Protein AF-0000000070921189 (afdb_homodimer)

Nearest PDB structures (foldseek):
  6w3x-assembly1_A  TM=6.318E-01  e=7.483E-06  Campylobacter jejuni
  4jgp-assembly1_B  TM=6.693E-01  e=2.813E-05  Bacillus subtilis subsp. subtilis str. 168
  4jgr-assembly1_A  TM=5.022E-01  e=5.793E-05  Bacillus subtilis subsp. subtilis str. 168
  6mni-assembly1_B  TM=4.453E-01  e=2.313E-04  Pseudomonas syringae pv. actinidiae
  6e0a-assembly1_A  TM=4.511E-01  e=6.435E-04  Helicobacter pylori SS1

pLDDT: mean 90.32, std 10.05, range [29.39, 98.56]

Solvent-accessible surface area (backbone atoms only — not comparable to full-atom values): 32232 Å² total; per-residue (Å²): 128,64,45,54,59,54,39,25,52,51,44,49,51,52,49,47,66,67,47,47,60,61,51,51,57,43,38,59,57,37,43,78,26,61,80,42,39,71,50,35,40,53,50,47,56,60,38,48,71,75,34,82,45,47,51,37,38,38,34,24,36,80,76,26,33,22,54,18,38,35,28,39,93,89,41,80,39,64,86,44,44,62,38,76,48,48,82,38,74,64,61,72,49,83,66,45,90,89,31,55,30,73,37,71,44,37,69,36,88,73,87,46,39,45,24,32,36,36,38,33,56,25,45,45,98,87,64,49,77,59,22,32,36,42,35,33,28,44,57,88,49,47,88,65,85,68,51,66,56,62,67,79,66,62,70,41,77,41,63,28,34,65,41,42,42,73,45,23,88,76,31,49,69,63,89,28,75,32,61,76,36,40,70,49,27,47,30,36,48,45,44,34,40,50,40,28,26,31,45,32,39,38,40,27,45,40,45,20,33,34,40,35,26,30,72,91,44,50,73,35,70,37,80,36,45,45,68,44,38,55,32,41,45,48,56,56,26,39,24,71,31,77,62,64,82,81,36,61,48,55,70,82,49,47,59,59,50,51,50,50,50,53,49,45,40,70,68,32,53,48,60,19,47,35,32,37,33,44,30,29,54,59,22,34,34,36,40,27,40,49,46,32,29,37,37,36,29,28,52,66,58,57,71,68,51,53,72,47,62,76,69,65,58,68,134,129,66,46,56,59,53,37,26,51,52,44,49,51,52,49,46,65,66,47,47,61,61,50,50,56,43,39,60,58,38,43,78,27,59,80,44,38,72,50,35,41,52,49,47,56,60,38,49,70,74,34,81,46,47,50,35,36,38,34,24,36,78,77,25,34,22,54,18,37,36,28,38,92,89,40,79,39,63,87,45,44,62,38,76,48,49,81,39,74,62,61,71,50,82,65,44,92,88,31,56,31,73,38,72,44,38,68,40,88,89,72,48,36,46,22,30,37,37,39,34,57,23,44,45,98,86,64,49,76,61,22,31,37,41,35,32,29,43,57,87,51,48,89,65,87,67,52,66,58,62,68,81,67,61,70,41,78,41,64,29,33,66,41,41,42,75,45,22,88,78,30,50,70,62,88,26,74,30,62,76,37,40,68,49,29,46,31,39,48,44,44,34,41,51,38,27,28,32,45,32,36,39,40,29,44,41,45,20,34,32,41,36,26,29,72,91,45,50,73,37,70,36,78,35,43,45,69,45,39,56,32,40,45,49,56,56,26,36,25,71,31,77,62,64,83,82,36,61,48,56,71,82,50,48,59,58,50,51,50,48,52,54,50,45,39,70,68,32,52,49,63,19,48,34,31,37,33,43,30,29,54,60,23,34,34,36,39,27,42,50,46,37,24,38,37,35,30,29,52,66,59,57,73,68,50,52,72,46,62,77,69,66,56,67,134

Structure (mmCIF, N/CA/C/O backbone):
data_AF-0000000070921189-model_v1
#
loop_
_entity.id
_entity.type
_entity.pdbx_description
1 polymer 'Uncharacterized protein'
#
loop_
_atom_site.group_PDB
_atom_site.id
_atom_site.type_symbol
_atom_site.label_atom_id
_atom_site.label_alt_id
_atom_site.label_comp_id
_atom_site.label_asym_id
_atom_site.label_entity_id
_atom_site.label_seq_id
_atom_site.pdbx_PDB_ins_code
_atom_site.Cartn_x
_atom_site.Cartn_y
_atom_site.Cartn_z
_atom_site.occupancy
_atom_site.B_iso_or_equiv
_atom_site.auth_seq_id
_atom_site.auth_comp_id
_atom_site.auth_asym_id
_atom_site.auth_atom_id
_atom_site.pdbx_PDB_model_num
ATOM 1 N N . MET A 1 1 ? 21.047 -9.469 -11.07 1 50.84 1 MET A N 1
ATOM 2 C CA . MET A 1 1 ? 20.078 -10.516 -11.383 1 50.84 1 MET A CA 1
ATOM 3 C C . MET A 1 1 ? 18.766 -10.289 -10.625 1 50.84 1 MET A C 1
ATOM 5 O O . MET A 1 1 ? 18.781 -9.789 -9.5 1 50.84 1 MET A O 1
ATOM 9 N N . ASP A 1 2 ? 17.609 -10.547 -11.242 1 81.75 2 ASP A N 1
ATOM 10 C CA . ASP A 1 2 ? 16.281 -10.438 -10.672 1 81.75 2 ASP A CA 1
ATOM 11 C C . ASP A 1 2 ? 16.141 -11.32 -9.43 1 81.75 2 ASP A C 1
ATOM 13 O O . ASP A 1 2 ? 16.297 -12.539 -9.5 1 81.75 2 ASP A O 1
ATOM 17 N N . LYS A 1 3 ? 16.422 -10.805 -8.281 1 86.06 3 LYS A N 1
ATOM 18 C CA . LYS A 1 3 ? 16.344 -11.461 -6.98 1 86.06 3 LYS A CA 1
ATOM 19 C C . LYS A 1 3 ? 15.172 -12.445 -6.93 1 86.06 3 LYS A C 1
ATOM 21 O O . LYS A 1 3 ? 15.258 -13.492 -6.285 1 86.06 3 LYS A O 1
ATOM 26 N N . LEU A 1 4 ? 14.164 -12.102 -7.59 1 89.69 4 LEU A N 1
ATOM 27 C CA . LEU A 1 4 ? 13.008 -13 -7.637 1 89.69 4 LEU A CA 1
ATOM 28 C C . LEU A 1 4 ? 13.359 -14.297 -8.344 1 89.69 4 LEU A C 1
ATOM 30 O O . LEU A 1 4 ? 13.078 -15.383 -7.832 1 89.69 4 LEU A O 1
ATOM 34 N N . ARG A 1 5 ? 14.094 -14.273 -9.438 1 89.19 5 ARG A N 1
ATOM 35 C CA . ARG A 1 5 ? 14.469 -15.438 -10.227 1 89.19 5 ARG A CA 1
ATOM 36 C C . ARG A 1 5 ? 15.43 -16.344 -9.453 1 89.19 5 ARG A C 1
ATOM 38 O O . ARG A 1 5 ? 15.312 -17.562 -9.492 1 89.19 5 ARG A O 1
ATOM 45 N N . THR A 1 6 ? 16.266 -15.641 -8.742 1 90.88 6 THR A N 1
ATOM 46 C CA . THR A 1 6 ? 17.25 -16.375 -7.957 1 90.88 6 THR A CA 1
ATOM 47 C C . THR A 1 6 ? 16.562 -17.172 -6.84 1 90.88 6 THR A C 1
ATOM 49 O O . THR A 1 6 ? 16.906 -18.328 -6.598 1 90.88 6 THR A O 1
ATOM 52 N N . THR A 1 7 ? 15.672 -16.516 -6.223 1 91.44 7 THR A N 1
ATOM 53 C CA . THR A 1 7 ? 14.945 -17.172 -5.137 1 91.44 7 THR A CA 1
ATOM 54 C C . THR A 1 7 ? 14.125 -18.344 -5.66 1 91.44 7 THR A C 1
ATOM 56 O O . THR A 1 7 ? 14.086 -19.406 -5.043 1 91.44 7 THR A O 1
ATOM 59 N N . VAL A 1 8 ? 13.523 -18.188 -6.758 1 92.12 8 VAL A N 1
ATOM 60 C CA . VAL A 1 8 ? 12.727 -19.25 -7.375 1 92.12 8 VAL A CA 1
ATOM 61 C C . VAL A 1 8 ? 13.617 -20.438 -7.703 1 92.12 8 VAL A C 1
ATOM 63 O O . VAL A 1 8 ? 13.273 -21.578 -7.395 1 92.12 8 VAL A O 1
ATOM 66 N N . GLU A 1 9 ? 14.727 -20.172 -8.289 1 91.75 9 GLU A N 1
ATOM 67 C CA . GLU A 1 9 ? 15.656 -21.234 -8.664 1 91.75 9 GLU A CA 1
ATOM 68 C C . GLU A 1 9 ? 16.141 -22.016 -7.434 1 91.75 9 GLU A C 1
ATOM 70 O O . GLU A 1 9 ? 16.25 -23.234 -7.469 1 91.75 9 GLU A O 1
ATOM 75 N N . GLU A 1 10 ? 16.406 -21.25 -6.461 1 92.25 10 GLU A N 1
ATOM 76 C CA . GLU A 1 10 ? 16.859 -21.891 -5.223 1 92.25 10 GLU A CA 1
ATOM 77 C C . GLU A 1 10 ? 15.781 -22.797 -4.637 1 92.25 10 GLU A C 1
ATOM 79 O O . GLU A 1 10 ? 16.062 -23.891 -4.18 1 92.25 10 GLU A O 1
ATOM 84 N N . GLN A 1 11 ? 14.609 -22.297 -4.652 1 91.62 11 GLN A N 1
ATOM 85 C CA . GLN A 1 11 ? 13.508 -23.094 -4.121 1 91.62 11 GLN A CA 1
ATOM 86 C C . GLN A 1 11 ? 13.273 -24.344 -4.961 1 91.62 11 GLN A C 1
ATOM 88 O O . GLN A 1 11 ? 12.984 -25.422 -4.422 1 91.62 11 GLN A O 1
ATOM 93 N N . ARG A 1 12 ? 13.391 -24.266 -6.199 1 91.69 12 ARG A N 1
ATOM 94 C CA . ARG A 1 12 ? 13.227 -25.406 -7.086 1 91.69 12 ARG A CA 1
ATOM 95 C C . ARG A 1 12 ? 14.297 -26.469 -6.812 1 91.69 12 ARG A C 1
ATOM 97 O O . ARG A 1 12 ? 14 -27.656 -6.777 1 91.69 12 ARG A O 1
ATOM 104 N N . ARG A 1 13 ? 15.469 -25.984 -6.641 1 92.06 13 ARG A N 1
ATOM 105 C CA . ARG A 1 13 ? 16.562 -26.922 -6.34 1 92.06 13 ARG A CA 1
ATOM 106 C C . ARG A 1 13 ? 16.297 -27.672 -5.039 1 92.06 13 ARG A C 1
ATOM 108 O O . ARG A 1 13 ? 16.562 -28.859 -4.941 1 92.06 13 ARG A O 1
ATOM 115 N N . ARG A 1 14 ? 15.812 -26.938 -4.137 1 92.44 14 ARG A N 1
ATOM 116 C CA . ARG A 1 14 ? 15.492 -27.562 -2.854 1 92.44 14 ARG A CA 1
ATOM 117 C C . ARG A 1 14 ? 14.406 -28.625 -3.012 1 92.44 14 ARG A C 1
ATOM 119 O O . ARG A 1 14 ? 14.492 -29.703 -2.422 1 92.44 14 ARG A O 1
ATOM 126 N N . MET A 1 15 ? 13.422 -28.297 -3.768 1 91.69 15 MET A N 1
ATOM 127 C CA . MET A 1 15 ? 12.336 -29.234 -3.996 1 91.69 15 MET A CA 1
ATOM 128 C C . MET A 1 15 ? 12.828 -30.469 -4.742 1 91.69 15 MET A C 1
ATOM 130 O O . MET A 1 15 ? 12.453 -31.594 -4.406 1 91.69 15 MET A O 1
ATOM 134 N N . GLU A 1 16 ? 13.648 -30.219 -5.703 1 92.44 16 GLU A N 1
ATOM 135 C CA . GLU A 1 16 ? 14.227 -31.344 -6.449 1 92.44 16 GLU A CA 1
ATOM 136 C C . GLU A 1 16 ? 15 -32.281 -5.527 1 92.44 16 GLU A C 1
ATOM 138 O O . GLU A 1 16 ? 14.852 -33.5 -5.613 1 92.44 16 GLU A O 1
ATOM 143 N N . ALA A 1 17 ? 15.797 -31.688 -4.715 1 92.44 17 ALA A N 1
ATOM 144 C CA . ALA A 1 17 ? 16.594 -32.469 -3.777 1 92.44 17 ALA A CA 1
ATOM 145 C C . ALA A 1 17 ? 15.711 -33.281 -2.838 1 92.44 17 ALA A C 1
ATOM 147 O O . ALA A 1 17 ? 16.031 -34.438 -2.5 1 92.44 17 ALA A O 1
ATOM 148 N N . HIS A 1 18 ? 14.633 -32.719 -2.467 1 92.69 18 HIS A N 1
ATOM 149 C CA . HIS A 1 18 ? 13.711 -33.312 -1.522 1 92.69 18 HIS A CA 1
ATOM 150 C C . HIS A 1 18 ? 12.953 -34.469 -2.168 1 92.69 18 HIS A C 1
ATOM 152 O O . HIS A 1 18 ? 12.695 -35.5 -1.521 1 92.69 18 HIS A O 1
ATOM 158 N N . LEU A 1 19 ? 12.617 -34.406 -3.439 1 93.81 19 LEU A N 1
ATOM 159 C CA . LEU A 1 19 ? 11.688 -35.312 -4.082 1 93.81 19 LEU A CA 1
ATOM 160 C C . LEU A 1 19 ? 12.43 -36.406 -4.859 1 93.81 19 LEU A C 1
ATOM 162 O O . LEU A 1 19 ? 11.867 -37.438 -5.172 1 93.81 19 LEU A O 1
ATOM 166 N N . HIS A 1 20 ? 13.688 -36.156 -5.117 1 93.69 20 HIS A N 1
ATOM 167 C CA . HIS A 1 20 ? 14.422 -37 -6.047 1 93.69 20 HIS A CA 1
ATOM 168 C C . HIS A 1 20 ? 14.523 -38.438 -5.523 1 93.69 20 HIS A C 1
ATOM 170 O O . HIS A 1 20 ? 14.156 -39.375 -6.223 1 93.69 20 HIS A O 1
ATOM 176 N N . ALA A 1 21 ? 14.961 -38.656 -4.297 1 93.62 21 ALA A N 1
ATOM 177 C CA . ALA A 1 21 ? 15.242 -39.969 -3.744 1 93.62 21 ALA A CA 1
ATOM 178 C C . ALA A 1 21 ? 13.969 -40.781 -3.609 1 93.62 21 ALA A C 1
ATOM 180 O O . ALA A 1 21 ? 13.891 -41.906 -4.094 1 93.62 21 ALA A O 1
ATOM 181 N N . PRO A 1 22 ? 12.953 -40.188 -2.969 1 95.06 22 PRO A N 1
ATOM 182 C CA . PRO A 1 22 ? 11.727 -40.969 -2.844 1 95.06 22 PRO A CA 1
ATOM 183 C C . PRO A 1 22 ? 11.133 -41.375 -4.199 1 95.06 22 PRO A C 1
ATOM 185 O O . PRO A 1 22 ? 10.648 -42.5 -4.363 1 95.06 22 PRO A O 1
ATOM 188 N N . LEU A 1 23 ? 11.164 -40.562 -5.164 1 95.5 23 LEU A N 1
ATOM 189 C CA . LEU A 1 23 ? 10.594 -40.844 -6.48 1 95.5 23 LEU A CA 1
ATOM 190 C C . LEU A 1 23 ? 11.414 -41.906 -7.215 1 95.5 23 LEU A C 1
ATOM 192 O O . LEU A 1 23 ? 10.852 -42.75 -7.906 1 95.5 23 LEU A O 1
ATOM 196 N N . THR A 1 24 ? 12.688 -41.844 -7.047 1 93.94 24 THR A N 1
ATOM 197 C CA . THR A 1 24 ? 13.562 -42.844 -7.641 1 93.94 24 THR A CA 1
ATOM 198 C C . THR A 1 24 ? 13.266 -44.219 -7.07 1 93.94 24 THR A C 1
ATOM 200 O O . THR A 1 24 ? 13.234 -45.219 -7.809 1 93.94 24 THR A O 1
ATOM 203 N N . ARG A 1 25 ? 13.031 -44.281 -5.75 1 95.12 25 ARG A N 1
ATOM 204 C CA . ARG A 1 25 ? 12.727 -45.531 -5.098 1 95.12 25 ARG A CA 1
ATOM 205 C C . ARG A 1 25 ? 11.43 -46.125 -5.633 1 95.12 25 ARG A C 1
ATOM 207 O O . ARG A 1 25 ? 11.352 -47.344 -5.902 1 95.12 25 ARG A O 1
ATOM 214 N N . ILE A 1 26 ? 10.477 -45.312 -5.789 1 96.75 26 ILE A N 1
ATOM 215 C CA . ILE A 1 26 ? 9.188 -45.75 -6.301 1 96.75 26 ILE A CA 1
ATOM 216 C C . ILE A 1 26 ? 9.344 -46.219 -7.746 1 96.75 26 ILE A C 1
ATOM 218 O O . ILE A 1 26 ? 8.805 -47.281 -8.133 1 96.75 26 ILE A O 1
ATOM 222 N N . ALA A 1 27 ? 10.07 -45.531 -8.523 1 95.44 27 ALA A N 1
ATOM 223 C CA . ALA A 1 27 ? 10.289 -45.844 -9.93 1 95.44 27 ALA A CA 1
ATOM 224 C C . ALA A 1 27 ? 10.945 -47.219 -10.094 1 95.44 27 ALA A C 1
ATOM 226 O O . ALA A 1 27 ? 10.609 -47.969 -11.008 1 95.44 27 ALA A O 1
ATOM 227 N N . GLN A 1 28 ? 11.844 -47.5 -9.219 1 93.94 28 GLN A N 1
ATOM 228 C CA . GLN A 1 28 ? 12.531 -48.781 -9.258 1 93.94 28 GLN A CA 1
ATOM 229 C C . GLN A 1 28 ? 11.555 -49.938 -9.047 1 93.94 28 GLN A C 1
ATOM 231 O O . GLN A 1 28 ? 11.648 -51 -9.703 1 93.94 28 GLN A O 1
ATOM 236 N N . ARG A 1 29 ? 10.641 -49.719 -8.18 1 96.31 29 ARG A N 1
ATOM 237 C CA . ARG A 1 29 ? 9.641 -50.75 -7.902 1 96.31 29 ARG A CA 1
ATOM 238 C C . ARG A 1 29 ? 8.656 -50.906 -9.062 1 96.31 29 ARG A C 1
ATOM 240 O O . ARG A 1 29 ? 8.125 -51.969 -9.305 1 96.31 29 ARG A O 1
ATOM 247 N N . LEU A 1 30 ? 8.461 -49.844 -9.805 1 97.38 30 LEU A N 1
ATOM 248 C CA . LEU A 1 30 ? 7.52 -49.844 -10.914 1 97.38 30 LEU A CA 1
ATOM 249 C C . LEU A 1 30 ? 8.039 -50.688 -12.078 1 97.38 30 LEU A C 1
ATOM 251 O O . LEU A 1 30 ? 7.258 -51.281 -12.828 1 97.38 30 LEU A O 1
ATOM 255 N N . THR A 1 31 ? 9.359 -50.75 -12.188 1 95.94 31 THR A N 1
ATOM 256 C CA . THR A 1 31 ? 9.977 -51.5 -13.281 1 95.94 31 THR A CA 1
ATOM 257 C C . THR A 1 31 ? 9.477 -52.938 -13.312 1 95.94 31 THR A C 1
ATOM 259 O O . THR A 1 31 ? 9.141 -53.469 -14.375 1 95.94 31 THR A O 1
ATOM 262 N N . GLU A 1 32 ? 9.344 -53.531 -12.156 1 94.38 32 GLU A N 1
ATOM 263 C CA . GLU A 1 32 ? 8.945 -54.938 -12.062 1 94.38 32 GLU A CA 1
ATOM 264 C C . GLU A 1 32 ? 7.449 -55.125 -12.32 1 94.38 32 GLU A C 1
ATOM 266 O O . GLU A 1 32 ? 7.008 -56.188 -12.758 1 94.38 32 GLU A O 1
ATOM 271 N N . ALA A 1 33 ? 6.75 -54.156 -12.062 1 96.25 33 ALA A N 1
ATOM 272 C CA . ALA A 1 33 ? 5.297 -54.188 -12.188 1 96.25 33 ALA A CA 1
ATOM 273 C C . ALA A 1 33 ? 4.848 -53.844 -13.602 1 96.25 33 ALA A C 1
ATOM 275 O O . ALA A 1 33 ? 3.699 -54.094 -13.977 1 96.25 33 ALA A O 1
ATOM 276 N N . TRP A 1 34 ? 5.684 -53.344 -14.398 1 96.12 34 TRP A N 1
ATOM 277 C CA . TRP A 1 34 ? 5.348 -52.75 -15.695 1 96.12 34 TRP A CA 1
ATOM 278 C C . TRP A 1 34 ? 5 -53.844 -16.703 1 96.12 34 TRP A C 1
ATOM 280 O O . TRP A 1 34 ? 5.688 -54.875 -16.781 1 96.12 34 TRP A O 1
ATOM 290 N N . PRO A 1 35 ? 4.059 -53.719 -17.422 1 93.75 35 PRO A N 1
ATOM 291 C CA . PRO A 1 35 ? 3.113 -52.625 -17.516 1 93.75 35 PRO A CA 1
ATOM 292 C C . PRO A 1 35 ? 1.732 -52.969 -16.953 1 93.75 35 PRO A C 1
ATOM 294 O O . PRO A 1 35 ? 0.72 -52.469 -17.453 1 93.75 35 PRO A O 1
ATOM 297 N N . ASN A 1 36 ? 1.649 -54 -16.094 1 96.88 36 ASN A N 1
ATOM 298 C CA . ASN A 1 36 ? 0.375 -54.469 -15.57 1 96.88 36 ASN A CA 1
ATOM 299 C C . ASN A 1 36 ? -0.303 -53.438 -14.703 1 96.88 36 ASN A C 1
ATOM 301 O O . ASN A 1 36 ? 0.253 -53 -13.688 1 96.88 36 ASN A O 1
ATOM 305 N N . ARG A 1 37 ? -1.521 -53 -15.094 1 97.81 37 ARG A N 1
ATOM 306 C CA . ARG A 1 37 ? -2.246 -51.906 -14.438 1 97.81 37 ARG A CA 1
ATOM 307 C C . ARG A 1 37 ? -2.402 -52.188 -12.945 1 97.81 37 ARG A C 1
ATOM 309 O O . ARG A 1 37 ? -2.064 -51.312 -12.117 1 97.81 37 ARG A O 1
ATOM 316 N N . GLU A 1 38 ? -2.914 -53.375 -12.594 1 97.31 38 GLU A N 1
ATOM 317 C CA . GLU A 1 38 ? -3.174 -53.688 -11.195 1 97.31 38 GLU A CA 1
ATOM 318 C C . GLU A 1 38 ? -1.881 -53.688 -10.383 1 97.31 38 GLU A C 1
ATOM 320 O O . GLU A 1 38 ? -1.857 -53.219 -9.242 1 97.31 38 GLU A O 1
ATOM 325 N N . ALA A 1 39 ? -0.828 -54.25 -10.977 1 97.88 39 ALA A N 1
ATOM 326 C CA . ALA A 1 39 ? 0.469 -54.281 -10.305 1 97.88 39 ALA A CA 1
ATOM 327 C C . ALA A 1 39 ? 1.042 -52.875 -10.133 1 97.88 39 ALA A C 1
ATOM 329 O O . ALA A 1 39 ? 1.591 -52.562 -9.078 1 97.88 39 ALA A O 1
ATOM 330 N N . LEU A 1 40 ? 0.923 -52.094 -11.188 1 98.31 40 LEU A N 1
ATOM 331 C CA . LEU A 1 40 ? 1.36 -50.688 -11.102 1 98.31 40 LEU A CA 1
ATOM 332 C C . LEU A 1 40 ? 0.621 -49.969 -9.992 1 98.31 40 LEU A C 1
ATOM 334 O O . LEU A 1 40 ? 1.242 -49.281 -9.18 1 98.31 40 LEU A O 1
ATOM 338 N N . ASP A 1 41 ? -0.677 -50.094 -9.93 1 98.31 41 ASP A N 1
ATOM 339 C CA . ASP A 1 41 ? -1.511 -49.406 -8.945 1 98.31 41 ASP A CA 1
ATOM 340 C C . ASP A 1 41 ? -1.1 -49.781 -7.527 1 98.31 41 ASP A C 1
ATOM 342 O O . ASP A 1 41 ? -1.099 -48.938 -6.633 1 98.31 41 ASP A O 1
ATOM 346 N N . ARG A 1 42 ? -0.772 -51.031 -7.359 1 97.69 42 ARG A N 1
ATOM 347 C CA . ARG A 1 42 ? -0.344 -51.469 -6.035 1 97.69 42 ARG A CA 1
ATOM 348 C C . ARG A 1 42 ? 0.947 -50.781 -5.617 1 97.69 42 ARG A C 1
ATOM 350 O O . ARG A 1 42 ? 1.069 -50.312 -4.48 1 97.69 42 ARG A O 1
ATOM 357 N N . VAL A 1 43 ? 1.891 -50.719 -6.543 1 98.06 43 VAL A N 1
ATOM 358 C CA . VAL A 1 43 ? 3.172 -50.094 -6.258 1 98.06 43 VAL A CA 1
ATOM 359 C C . VAL A 1 43 ? 2.959 -48.594 -5.984 1 98.06 43 VAL A C 1
ATOM 361 O O . VAL A 1 43 ? 3.525 -48.062 -5.035 1 98.06 43 VAL A O 1
ATOM 364 N N . LEU A 1 44 ? 2.164 -47.969 -6.809 1 98.44 44 LEU A N 1
ATOM 365 C CA . LEU A 1 44 ? 1.916 -46.531 -6.684 1 98.44 44 LEU A CA 1
ATOM 366 C C . LEU A 1 44 ? 1.184 -46.219 -5.383 1 98.44 44 LEU A C 1
ATOM 368 O O . LEU A 1 44 ? 1.454 -45.188 -4.746 1 98.44 44 LEU A O 1
ATOM 372 N N . LEU A 1 45 ? 0.24 -47.062 -4.984 1 97.75 45 LEU A N 1
ATOM 373 C CA . LEU A 1 45 ? -0.496 -46.875 -3.736 1 97.75 45 LEU A CA 1
ATOM 374 C C . LEU A 1 45 ? 0.448 -46.906 -2.539 1 97.75 45 LEU A C 1
ATOM 376 O O . LEU A 1 45 ? 0.315 -46.125 -1.612 1 97.75 45 LEU A O 1
ATOM 380 N N . ASP A 1 46 ? 1.362 -47.844 -2.59 1 97 46 ASP A N 1
ATOM 381 C CA . ASP A 1 46 ? 2.367 -47.938 -1.533 1 97 46 ASP A CA 1
ATOM 382 C C . ASP A 1 46 ? 3.32 -46.75 -1.597 1 97 46 ASP A C 1
ATOM 384 O O . ASP A 1 46 ? 3.729 -46.219 -0.562 1 97 46 ASP A O 1
ATOM 388 N N . GLY A 1 47 ? 3.658 -46.344 -2.77 1 97.19 47 GLY A N 1
ATOM 389 C CA . GLY A 1 47 ? 4.629 -45.281 -2.996 1 97.19 47 GLY A CA 1
ATOM 390 C C . GLY A 1 47 ? 4.152 -43.938 -2.521 1 97.19 47 GLY A C 1
ATOM 391 O O . GLY A 1 47 ? 4.93 -43.156 -1.964 1 97.19 47 GLY A O 1
ATOM 392 N N . ILE A 1 48 ? 2.857 -43.594 -2.752 1 97.31 48 ILE A N 1
ATOM 393 C CA . ILE A 1 48 ? 2.346 -42.281 -2.439 1 97.31 48 ILE A CA 1
ATOM 394 C C . ILE A 1 48 ? 2.422 -42.031 -0.933 1 97.31 48 ILE A C 1
ATOM 396 O O . ILE A 1 48 ? 2.451 -40.875 -0.482 1 97.31 48 ILE A O 1
ATOM 400 N N . ARG A 1 49 ? 2.455 -43.062 -0.163 1 95.56 49 ARG A N 1
ATOM 401 C CA . ARG A 1 49 ? 2.588 -42.938 1.285 1 95.56 49 ARG A CA 1
ATOM 402 C C . ARG A 1 49 ? 3.945 -42.375 1.667 1 95.56 49 ARG A C 1
ATOM 404 O O . ARG A 1 49 ? 4.094 -41.781 2.734 1 95.56 49 ARG A O 1
ATOM 411 N N . GLU A 1 50 ? 4.934 -42.531 0.77 1 94.12 50 GLU A N 1
ATOM 412 C CA . GLU A 1 50 ? 6.27 -42 0.983 1 94.12 50 GLU A CA 1
ATOM 413 C C . GLU A 1 50 ? 6.34 -40.531 0.54 1 94.12 50 GLU A C 1
ATOM 415 O O . GLU A 1 50 ? 7.34 -39.844 0.788 1 94.12 50 GLU A O 1
ATOM 420 N N . LEU A 1 51 ? 5.324 -40.062 -0.08 1 95.31 51 LEU A N 1
ATOM 421 C CA . LEU A 1 51 ? 5.258 -38.719 -0.625 1 95.31 51 LEU A CA 1
ATOM 422 C C . LEU A 1 51 ? 4.047 -37.969 -0.074 1 95.31 51 LEU A C 1
ATOM 424 O O . LEU A 1 51 ? 3.096 -37.688 -0.809 1 95.31 51 LEU A O 1
ATOM 428 N N . PRO A 1 52 ? 4.145 -37.562 1.139 1 93.56 52 PRO A N 1
ATOM 429 C CA . PRO A 1 52 ? 2.975 -36.969 1.765 1 93.56 52 PRO A CA 1
ATOM 430 C C . PRO A 1 52 ? 2.488 -35.719 1.014 1 93.56 52 PRO A C 1
ATOM 432 O O . PRO A 1 52 ? 1.296 -35.406 1.046 1 93.56 52 PRO A O 1
ATOM 435 N N . GLU A 1 53 ? 3.303 -35.031 0.268 1 93.94 53 GLU A N 1
ATOM 436 C CA . GLU A 1 53 ? 2.938 -33.781 -0.401 1 93.94 53 GLU A CA 1
ATOM 437 C C . GLU A 1 53 ? 2.355 -34.062 -1.786 1 93.94 53 GLU A C 1
ATOM 439 O O . GLU A 1 53 ? 1.854 -33.125 -2.443 1 93.94 53 GLU A O 1
ATOM 444 N N . CYS A 1 54 ? 2.461 -35.25 -2.266 1 96.5 54 CYS A N 1
ATOM 445 C CA . CYS A 1 54 ? 2.041 -35.594 -3.619 1 96.5 54 CYS A CA 1
ATOM 446 C C . CYS A 1 54 ? 0.521 -35.625 -3.727 1 96.5 54 CYS A C 1
ATOM 448 O O . CYS A 1 54 ? -0.153 -36.188 -2.865 1 96.5 54 CYS A O 1
ATOM 450 N N . THR A 1 55 ? -0.045 -34.969 -4.699 1 94.88 55 THR A N 1
ATOM 451 C CA . THR A 1 55 ? -1.484 -34.938 -4.934 1 94.88 55 THR A CA 1
ATOM 452 C C . THR A 1 55 ? -1.921 -36.188 -5.707 1 94.88 55 THR A C 1
ATOM 454 O O . THR A 1 55 ? -2.842 -36.906 -5.289 1 94.88 55 THR A O 1
ATOM 457 N N . PHE A 1 56 ? -1.246 -36.406 -6.809 1 95.44 56 PHE A N 1
ATOM 458 C CA . PHE A 1 56 ? -1.557 -37.562 -7.648 1 95.44 56 PHE A CA 1
ATOM 459 C C . PHE A 1 56 ? -0.281 -38.25 -8.117 1 95.44 56 PHE A C 1
ATOM 461 O O . PHE A 1 56 ? 0.712 -37.562 -8.422 1 95.44 56 PHE A O 1
ATOM 468 N N . LEU A 1 57 ? -0.302 -39.5 -8.148 1 97.69 57 LEU A N 1
ATOM 469 C CA . LEU A 1 57 ? 0.755 -40.344 -8.688 1 97.69 57 LEU A CA 1
ATOM 470 C C . LEU A 1 57 ? 0.218 -41.25 -9.789 1 97.69 57 LEU A C 1
ATOM 472 O O . LEU A 1 57 ? -0.876 -41.812 -9.664 1 97.69 57 LEU A O 1
ATOM 476 N N . TYR A 1 58 ? 0.945 -41.406 -10.859 1 98.19 58 TYR A N 1
ATOM 477 C CA . TYR A 1 58 ? 0.46 -42.188 -11.977 1 98.19 58 TYR A CA 1
ATOM 478 C C . TYR A 1 58 ? 1.613 -42.656 -12.867 1 98.19 58 TYR A C 1
ATOM 480 O O . TYR A 1 58 ? 2.736 -42.156 -12.727 1 98.19 58 TYR A O 1
ATOM 488 N N . ALA A 1 59 ? 1.33 -43.594 -13.758 1 98.5 59 ALA A N 1
ATOM 489 C CA . ALA A 1 59 ? 2.311 -44.125 -14.711 1 98.5 59 ALA A CA 1
ATOM 490 C C . ALA A 1 59 ? 1.862 -43.875 -16.141 1 98.5 59 ALA A C 1
ATOM 492 O O . ALA A 1 59 ? 0.68 -44 -16.469 1 98.5 59 ALA A O 1
ATOM 493 N N . LEU A 1 60 ? 2.775 -43.469 -16.891 1 98 60 LEU A N 1
ATOM 494 C CA . LEU A 1 60 ? 2.551 -43.188 -18.297 1 98 60 LEU A CA 1
ATOM 495 C C . LEU A 1 60 ? 3.439 -44.062 -19.172 1 98 60 LEU A C 1
ATOM 497 O O . LEU A 1 60 ? 4.598 -44.312 -18.828 1 98 60 LEU A O 1
ATOM 501 N N . ASN A 1 61 ? 2.904 -44.438 -20.328 1 97.56 61 ASN A N 1
ATOM 502 C CA . ASN A 1 61 ? 3.799 -45.062 -21.297 1 97.56 61 ASN A CA 1
ATOM 503 C C . ASN A 1 61 ? 4.586 -44.031 -22.078 1 97.56 61 ASN A C 1
ATOM 505 O O . ASN A 1 61 ? 4.535 -42.844 -21.766 1 97.56 61 ASN A O 1
ATOM 509 N N . THR A 1 62 ? 5.391 -44.469 -23.047 1 95.94 62 THR A N 1
ATOM 510 C CA . THR A 1 62 ? 6.305 -43.562 -23.766 1 95.94 62 THR A CA 1
ATOM 511 C C . THR A 1 62 ? 5.531 -42.594 -24.641 1 95.94 62 THR A C 1
ATOM 513 O O . THR A 1 62 ? 6.066 -41.562 -25.031 1 95.94 62 THR A O 1
ATOM 516 N N . ASP A 1 63 ? 4.277 -42.906 -24.938 1 96.38 63 ASP A N 1
ATOM 517 C CA . ASP A 1 63 ? 3.439 -42.031 -25.75 1 96.38 63 ASP A CA 1
ATOM 518 C C . ASP A 1 63 ? 2.691 -41.031 -24.891 1 96.38 63 ASP A C 1
ATOM 520 O O . ASP A 1 63 ? 1.947 -40.188 -25.406 1 96.38 63 ASP A O 1
ATOM 524 N N . GLY A 1 64 ? 2.848 -41.125 -23.578 1 96.88 64 GLY A N 1
ATOM 525 C CA . GLY A 1 64 ? 2.188 -40.188 -22.672 1 96.88 64 GLY A CA 1
ATOM 526 C C . GLY A 1 64 ? 0.791 -40.656 -22.281 1 96.88 64 GLY A C 1
ATOM 527 O O . GLY A 1 64 ? -0.001 -39.844 -21.766 1 96.88 64 GLY A O 1
ATOM 528 N N . ILE A 1 65 ? 0.462 -41.875 -22.625 1 97.94 65 ILE A N 1
ATOM 529 C CA . ILE A 1 65 ? -0.836 -42.438 -22.25 1 97.94 65 ILE A CA 1
ATOM 530 C C . ILE A 1 65 ? -0.753 -43.031 -20.859 1 97.94 65 ILE A C 1
ATOM 532 O O . ILE A 1 65 ? 0.164 -43.812 -20.562 1 97.94 65 ILE A O 1
ATOM 536 N N . GLN A 1 66 ? -1.667 -42.688 -20.047 1 98.06 66 GLN A N 1
ATOM 537 C CA . GLN A 1 66 ? -1.663 -43.188 -18.672 1 98.06 66 GLN A CA 1
ATOM 538 C C . GLN A 1 66 ? -2.047 -44.656 -18.625 1 98.06 66 GLN A C 1
ATOM 540 O O . GLN A 1 66 ? -3.096 -45.062 -19.141 1 98.06 66 GLN A O 1
ATOM 545 N N . ILE A 1 67 ? -1.258 -45.438 -17.969 1 98.38 67 ILE A N 1
ATOM 546 C CA . ILE A 1 67 ? -1.486 -46.906 -17.969 1 98.38 67 ILE A CA 1
ATOM 547 C C . ILE A 1 67 ? -1.76 -47.375 -16.547 1 98.38 67 ILE A C 1
ATOM 549 O O . ILE A 1 67 ? -1.841 -48.594 -16.312 1 98.38 67 ILE A O 1
ATOM 553 N N . SER A 1 68 ? -1.823 -46.531 -15.633 1 98.12 68 SER A N 1
ATOM 554 C CA . SER A 1 68 ? -2.275 -46.781 -14.266 1 98.12 68 SER A CA 1
ATOM 555 C C . SER A 1 68 ? -3.523 -45.969 -13.938 1 98.12 68 SER A C 1
ATOM 557 O O . SER A 1 68 ? -3.945 -45.125 -14.727 1 98.12 68 SER A O 1
ATOM 559 N N . ASP A 1 69 ? -4.176 -46.25 -12.797 1 97.19 69 ASP A N 1
ATOM 560 C CA . ASP A 1 69 ? -5.125 -45.312 -12.219 1 97.19 69 ASP A CA 1
ATOM 561 C C . ASP A 1 69 ? -4.402 -44.094 -11.641 1 97.19 69 ASP A C 1
ATOM 563 O O . ASP A 1 69 ? -3.174 -44.094 -11.523 1 97.19 69 ASP A O 1
ATOM 567 N N . ASN A 1 70 ? -5.164 -42.969 -11.484 1 96.19 70 ASN A N 1
ATOM 568 C CA . ASN A 1 70 ? -4.645 -41.938 -10.617 1 96.19 70 ASN A CA 1
ATOM 569 C C . ASN A 1 70 ? -4.668 -42.344 -9.148 1 96.19 70 ASN A C 1
ATOM 571 O O . ASN A 1 70 ? -5.691 -42.844 -8.648 1 96.19 70 ASN A O 1
ATOM 575 N N . ILE A 1 71 ? -3.502 -42.25 -8.57 1 97.56 71 ILE A N 1
ATOM 576 C CA . ILE A 1 71 ? -3.42 -42.625 -7.168 1 97.56 71 ILE A CA 1
ATOM 577 C C . ILE A 1 71 ? -3.383 -41.375 -6.297 1 97.56 71 ILE A C 1
ATOM 579 O O . ILE A 1 71 ? -2.59 -40.469 -6.547 1 97.56 71 ILE A O 1
ATOM 583 N N . SER A 1 72 ? -4.25 -41.25 -5.398 1 96.94 72 SER A N 1
ATOM 584 C CA . SER A 1 72 ? -4.25 -40.188 -4.391 1 96.94 72 SER A CA 1
ATOM 585 C C . SER A 1 72 ? -4.117 -40.781 -2.986 1 96.94 72 SER A C 1
ATOM 587 O O . SER A 1 72 ? -4.098 -42 -2.812 1 96.94 72 SER A O 1
ATOM 589 N N . HIS A 1 73 ? -3.943 -39.906 -2.023 1 95.88 73 HIS A N 1
ATOM 590 C CA . HIS A 1 73 ? -3.863 -40.375 -0.645 1 95.88 73 HIS A CA 1
ATOM 591 C C . HIS A 1 73 ? -5.188 -40.969 -0.191 1 95.88 73 HIS A C 1
ATOM 593 O O . HIS A 1 73 ? -5.223 -41.75 0.772 1 95.88 73 HIS A O 1
ATOM 599 N N . ASP A 1 74 ? -6.258 -40.688 -0.92 1 94.5 74 ASP A N 1
ATOM 600 C CA . ASP A 1 74 ? -7.586 -41.188 -0.592 1 94.5 74 ASP A CA 1
ATOM 601 C C . ASP A 1 74 ? -7.883 -42.469 -1.365 1 94.5 74 ASP A C 1
ATOM 603 O O . ASP A 1 74 ? -8.945 -43.062 -1.194 1 94.5 74 ASP A O 1
ATOM 607 N N . GLY A 1 75 ? -6.992 -42.875 -2.215 1 94.25 75 GLY A N 1
ATOM 608 C CA . GLY A 1 75 ? -7.184 -44.125 -2.932 1 94.25 75 GLY A CA 1
ATOM 609 C C . GLY A 1 75 ? -7.066 -43.969 -4.438 1 94.25 75 GLY A C 1
ATOM 610 O O . GLY A 1 75 ? -6.359 -43.062 -4.922 1 94.25 75 GLY A O 1
ATOM 611 N N . LEU A 1 76 ? -7.691 -44.938 -5.102 1 94.88 76 LEU A N 1
ATOM 612 C CA . LEU A 1 76 ? -7.562 -45.031 -6.551 1 94.88 76 LEU A CA 1
ATOM 613 C C . LEU A 1 76 ? -8.656 -44.219 -7.25 1 94.88 76 LEU A C 1
ATOM 615 O O . LEU A 1 76 ? -9.812 -44.25 -6.824 1 94.88 76 LEU A O 1
ATOM 619 N N . LEU A 1 77 ? -8.258 -43.469 -8.188 1 94.81 77 LEU A N 1
ATOM 620 C CA . LEU A 1 77 ? -9.172 -42.812 -9.125 1 94.81 77 LEU A CA 1
ATOM 621 C C . LEU A 1 77 ? -9.07 -43.469 -10.508 1 94.81 77 LEU A C 1
ATOM 623 O O . LEU A 1 77 ? -8.18 -43.125 -11.289 1 94.81 77 LEU A O 1
ATOM 627 N N . THR A 1 78 ? -9.984 -44.25 -10.906 1 94.81 78 THR A N 1
ATOM 628 C CA . THR A 1 78 ? -9.891 -45.156 -12.047 1 94.81 78 THR A CA 1
ATOM 629 C C . THR A 1 78 ? -10.234 -44.438 -13.344 1 94.81 78 THR A C 1
ATOM 631 O O . THR A 1 78 ? -9.914 -44.906 -14.43 1 94.81 78 THR A O 1
ATOM 634 N N . GLU A 1 79 ? -10.93 -43.344 -13.172 1 92.75 79 GLU A N 1
ATOM 635 C CA . GLU A 1 79 ? -11.453 -42.656 -14.336 1 92.75 79 GLU A CA 1
ATOM 636 C C . GLU A 1 79 ? -10.328 -42.094 -15.195 1 92.75 79 GLU A C 1
ATOM 638 O O . GLU A 1 79 ? -10.555 -41.688 -16.344 1 92.75 79 GLU A O 1
ATOM 643 N N . HIS A 1 80 ? -9.156 -42.125 -14.711 1 92.88 80 HIS A N 1
ATOM 644 C CA . HIS A 1 80 ? -8.078 -41.438 -15.422 1 92.88 80 HIS A CA 1
ATOM 645 C C . HIS A 1 80 ? -7.25 -42.438 -16.219 1 92.88 80 HIS A C 1
ATOM 647 O O . HIS A 1 80 ? -6.371 -42.031 -17 1 92.88 80 HIS A O 1
ATOM 653 N N . PHE A 1 81 ? -7.5 -43.719 -16.047 1 95.69 81 PHE A N 1
ATOM 654 C CA . PHE A 1 81 ? -6.816 -44.75 -16.844 1 95.69 81 PHE A CA 1
ATOM 655 C C . PHE A 1 81 ? -7.039 -44.5 -18.328 1 95.69 81 PHE A C 1
ATOM 657 O O . PHE A 1 81 ? -8.164 -44.25 -18.75 1 95.69 81 PHE A O 1
ATOM 664 N N . GLY A 1 82 ? -5.977 -44.531 -19.047 1 96.56 82 GLY A N 1
ATOM 665 C CA . GLY A 1 82 ? -6.07 -44.375 -20.484 1 96.56 82 GLY A CA 1
ATOM 666 C C . GLY A 1 82 ? -6.031 -42.938 -20.938 1 96.56 82 GLY A C 1
ATOM 667 O O . GLY A 1 82 ? -6.012 -42.656 -22.141 1 96.56 82 GLY A O 1
ATOM 668 N N . ARG A 1 83 ? -6.004 -42.062 -20 1 95.69 83 ARG A N 1
ATOM 669 C CA . ARG A 1 83 ? -5.984 -40.656 -20.328 1 95.69 83 ARG A CA 1
ATOM 670 C C . ARG A 1 83 ? -4.715 -40.281 -21.078 1 95.69 83 ARG A C 1
ATOM 672 O O . ARG A 1 83 ? -3.625 -40.75 -20.75 1 95.69 83 ARG A O 1
ATOM 679 N N . ASP A 1 84 ? -4.867 -39.5 -22.141 1 97.06 84 ASP A N 1
ATOM 680 C CA . ASP A 1 84 ? -3.727 -38.969 -22.875 1 97.06 84 ASP A CA 1
ATOM 681 C C . ASP A 1 84 ? -3.174 -37.719 -22.203 1 97.06 84 ASP A C 1
ATOM 683 O O . ASP A 1 84 ? -3.822 -36.688 -22.203 1 97.06 84 ASP A O 1
ATOM 687 N N . ARG A 1 85 ? -2.002 -37.812 -21.625 1 95.44 85 ARG A N 1
ATOM 688 C CA . ARG A 1 85 ? -1.364 -36.688 -20.938 1 95.44 85 ARG A CA 1
ATOM 689 C C . ARG A 1 85 ? -0.187 -36.156 -21.75 1 95.44 85 ARG A C 1
ATOM 691 O O . ARG A 1 85 ? 0.631 -35.406 -21.234 1 95.44 85 ARG A O 1
ATOM 698 N N . SER A 1 86 ? -0.08 -36.5 -23.031 1 95.69 86 SER A N 1
ATOM 699 C CA . SER A 1 86 ? 1.085 -36.219 -23.859 1 95.69 86 SER A CA 1
ATOM 700 C C . SER A 1 86 ? 1.198 -34.719 -24.125 1 95.69 86 SER A C 1
ATOM 702 O O . SER A 1 86 ? 2.281 -34.219 -24.422 1 95.69 86 SER A O 1
ATOM 704 N N . GLN A 1 87 ? 0.098 -34 -23.953 1 92.88 87 GLN A N 1
ATOM 705 C CA . GLN A 1 87 ? 0.107 -32.594 -24.281 1 92.88 87 GLN A CA 1
ATOM 706 C C . GLN A 1 87 ? 0.256 -31.734 -23.031 1 92.88 87 GLN A C 1
ATOM 708 O O . GLN A 1 87 ? 0.196 -30.5 -23.109 1 92.88 87 GLN A O 1
ATOM 713 N N . ARG A 1 88 ? 0.419 -32.375 -21.891 1 93.19 88 ARG A N 1
ATOM 714 C CA . ARG A 1 88 ? 0.605 -31.609 -20.656 1 93.19 88 ARG A CA 1
ATOM 715 C C . ARG A 1 88 ? 1.94 -30.875 -20.656 1 93.19 88 ARG A C 1
ATOM 717 O O . ARG A 1 88 ? 2.916 -31.344 -21.25 1 93.19 88 ARG A O 1
ATOM 724 N N . PRO A 1 89 ? 1.987 -29.719 -19.984 1 90.75 89 PRO A N 1
ATOM 725 C CA . PRO A 1 89 ? 3.193 -28.891 -20.016 1 90.75 89 PRO A CA 1
ATOM 726 C C . PRO A 1 89 ? 4.449 -29.656 -19.594 1 90.75 89 PRO A C 1
ATOM 728 O O . PRO A 1 89 ? 5.512 -29.484 -20.203 1 90.75 89 PRO A O 1
ATOM 731 N N . TYR A 1 90 ? 4.359 -30.531 -18.625 1 93.44 90 TYR A N 1
ATOM 732 C CA . TYR A 1 90 ? 5.52 -31.234 -18.094 1 93.44 90 TYR A CA 1
ATOM 733 C C . TYR A 1 90 ? 6.035 -32.25 -19.094 1 93.44 90 TYR A C 1
ATOM 735 O O . TYR A 1 90 ? 7.199 -32.656 -19.047 1 93.44 90 TYR A O 1
ATOM 743 N N . MET A 1 91 ? 5.203 -32.719 -20.031 1 94.19 91 MET A N 1
ATOM 744 C CA . MET A 1 91 ? 5.605 -33.688 -21.047 1 94.19 91 MET A CA 1
ATOM 745 C C . MET A 1 91 ? 6.371 -33 -22.172 1 94.19 91 MET A C 1
ATOM 747 O O . MET A 1 91 ? 7.008 -33.688 -22.984 1 94.19 91 MET A O 1
ATOM 751 N N . LYS A 1 92 ? 6.281 -31.672 -22.172 1 92.06 92 LYS A N 1
ATOM 752 C CA . LYS A 1 92 ? 6.941 -30.906 -23.219 1 92.06 92 LYS A CA 1
ATOM 753 C C . LYS A 1 92 ? 8.352 -30.516 -22.812 1 92.06 92 LYS A C 1
ATOM 755 O O . LYS A 1 92 ? 9.125 -29.984 -23.609 1 92.06 92 LYS A O 1
ATOM 760 N N . GLU A 1 93 ? 8.641 -30.734 -21.625 1 91.62 93 GLU A N 1
ATOM 761 C CA . GLU A 1 93 ? 9.977 -30.422 -21.125 1 91.62 93 GLU A CA 1
ATOM 762 C C . GLU A 1 93 ? 10.938 -31.578 -21.344 1 91.62 93 GLU A C 1
ATOM 764 O O . GLU A 1 93 ? 10.523 -32.75 -21.359 1 91.62 93 GLU A O 1
ATOM 769 N N . VAL A 1 94 ? 12.195 -31.25 -21.531 1 88.06 94 VAL A N 1
ATOM 770 C CA . VAL A 1 94 ? 13.211 -32.25 -21.766 1 88.06 94 VAL A CA 1
ATOM 771 C C . VAL A 1 94 ? 13.586 -32.938 -20.438 1 88.06 94 VAL A C 1
ATOM 773 O O . VAL A 1 94 ? 13.961 -32.25 -19.484 1 88.06 94 VAL A O 1
ATOM 776 N N . VAL A 1 95 ? 13.445 -34.219 -20.438 1 89.31 95 VAL A N 1
ATOM 777 C CA . VAL A 1 95 ? 13.852 -34.969 -19.25 1 89.31 95 VAL A CA 1
ATOM 778 C C . VAL A 1 95 ? 15.375 -35.094 -19.219 1 89.31 95 VAL A C 1
ATOM 780 O O . VAL A 1 95 ? 15.984 -35.562 -20.188 1 89.31 95 VAL A O 1
ATOM 783 N N . PRO A 1 96 ? 15.961 -34.719 -18.141 1 89.12 96 PRO A N 1
ATOM 784 C CA . PRO A 1 96 ? 17.422 -34.844 -18.016 1 89.12 96 PRO A CA 1
ATOM 785 C C . PRO A 1 96 ? 17.906 -36.281 -18.125 1 89.12 96 PRO A C 1
ATOM 787 O O . PRO A 1 96 ? 17.094 -37.219 -18.094 1 89.12 96 PRO A O 1
ATOM 790 N N . ALA A 1 97 ? 19.203 -36.375 -18.156 1 85.56 97 ALA A N 1
ATOM 791 C CA . ALA A 1 97 ? 19.844 -37.656 -18.391 1 85.56 97 ALA A CA 1
ATOM 792 C C . ALA A 1 97 ? 19.641 -38.625 -17.203 1 85.56 97 ALA A C 1
ATOM 794 O O . ALA A 1 97 ? 19.531 -39.812 -17.391 1 85.56 97 ALA A O 1
ATOM 795 N N . ASP A 1 98 ? 19.547 -38.031 -16.047 1 86.44 98 ASP A N 1
ATOM 796 C CA . ASP A 1 98 ? 19.391 -38.875 -14.852 1 86.44 98 ASP A CA 1
ATOM 797 C C . ASP A 1 98 ? 17.969 -39.406 -14.719 1 86.44 98 ASP A C 1
ATOM 799 O O . ASP A 1 98 ? 17.656 -40.188 -13.82 1 86.44 98 ASP A O 1
ATOM 803 N N . GLY A 1 99 ? 17.125 -38.938 -15.648 1 91.62 99 GLY A N 1
ATOM 804 C CA . GLY A 1 99 ? 15.797 -39.5 -15.781 1 91.62 99 GLY A CA 1
ATOM 805 C C . GLY A 1 99 ? 14.773 -38.812 -14.891 1 91.62 99 GLY A C 1
ATOM 806 O O . GLY A 1 99 ? 13.617 -39.25 -14.82 1 91.62 99 GLY A O 1
ATOM 807 N N . PHE A 1 100 ? 15.164 -37.781 -14.164 1 94.75 100 PHE A N 1
ATOM 808 C CA . PHE A 1 100 ? 14.281 -37.062 -13.25 1 94.75 100 PHE A CA 1
ATOM 809 C C . PHE A 1 100 ? 14.07 -35.625 -13.719 1 94.75 100 PHE A C 1
ATOM 811 O O . PHE A 1 100 ? 15.031 -34.938 -14.031 1 94.75 100 PHE A O 1
ATOM 818 N N . LEU A 1 101 ? 12.805 -35.25 -13.812 1 95.5 101 LEU A N 1
ATOM 819 C CA . LEU A 1 101 ? 12.445 -33.875 -14.18 1 95.5 101 LEU A CA 1
ATOM 820 C C . LEU A 1 101 ? 11.43 -33.312 -13.195 1 95.5 101 LEU A C 1
ATOM 822 O O . LEU A 1 101 ? 10.398 -33.938 -12.93 1 95.5 101 LEU A O 1
ATOM 826 N N . LEU A 1 102 ? 11.781 -32.281 -12.555 1 95.19 102 LEU A N 1
ATOM 827 C CA . LEU A 1 102 ? 10.773 -31.438 -11.898 1 95.19 102 LEU A CA 1
ATOM 828 C C . LEU A 1 102 ? 10.336 -30.297 -12.812 1 95.19 102 LEU A C 1
ATOM 830 O O . LEU A 1 102 ? 11.133 -29.422 -13.133 1 95.19 102 LEU A O 1
ATOM 834 N N . SER A 1 103 ? 9.141 -30.359 -13.258 1 95.94 103 SER A N 1
ATOM 835 C CA . SER A 1 103 ? 8.664 -29.406 -14.258 1 95.94 103 SER A CA 1
ATOM 836 C C . SER A 1 103 ? 8.625 -27.984 -13.695 1 95.94 103 SER A C 1
ATOM 838 O O . SER A 1 103 ? 8.695 -27.781 -12.477 1 95.94 103 SER A O 1
ATOM 840 N N . GLU A 1 104 ? 8.57 -27.016 -14.625 1 93.56 104 GLU A N 1
ATOM 841 C CA . GLU A 1 104 ? 8.141 -25.672 -14.227 1 93.56 104 GLU A CA 1
ATOM 842 C C . GLU A 1 104 ? 6.73 -25.703 -13.648 1 93.56 104 GLU A C 1
ATOM 844 O O . GLU A 1 104 ? 5.945 -26.609 -13.945 1 93.56 104 GLU A O 1
ATOM 849 N N . ALA A 1 105 ? 6.512 -24.734 -12.797 1 94.44 105 ALA A N 1
ATOM 850 C CA . ALA A 1 105 ? 5.148 -24.625 -12.281 1 94.44 105 ALA A CA 1
ATOM 851 C C . ALA A 1 105 ? 4.172 -24.25 -13.383 1 94.44 105 ALA A C 1
ATOM 853 O O . ALA A 1 105 ? 4.531 -23.516 -14.312 1 94.44 105 ALA A O 1
ATOM 854 N N . PHE A 1 106 ? 3.045 -24.766 -13.352 1 93.56 106 PHE A N 1
ATOM 855 C CA . PHE A 1 106 ? 1.964 -24.469 -14.281 1 93.56 106 PHE A CA 1
ATOM 856 C C . PHE A 1 106 ? 0.618 -24.469 -13.57 1 93.56 106 PHE A C 1
ATOM 858 O O . PHE A 1 106 ? 0.531 -24.828 -12.391 1 93.56 106 PHE A O 1
ATOM 865 N N . ILE A 1 107 ? -0.369 -23.906 -14.219 1 92.56 107 ILE A N 1
ATOM 866 C CA . ILE A 1 107 ? -1.7 -23.828 -13.625 1 92.56 107 ILE A CA 1
ATOM 867 C C . ILE A 1 107 ? -2.484 -25.094 -13.977 1 92.56 107 ILE A C 1
ATOM 869 O O . ILE A 1 107 ? -2.656 -25.422 -15.148 1 92.56 107 ILE A O 1
ATOM 873 N N . SER A 1 108 ? -2.869 -25.797 -12.969 1 89.12 108 SER A N 1
ATOM 874 C CA . SER A 1 108 ? -3.582 -27.062 -13.148 1 89.12 108 SER A CA 1
ATOM 875 C C . SER A 1 108 ? -4.93 -26.844 -13.828 1 89.12 108 SER A C 1
ATOM 877 O O . SER A 1 108 ? -5.523 -25.766 -13.703 1 89.12 108 SER A O 1
ATOM 879 N N . LEU A 1 109 ? -5.316 -27.828 -14.57 1 78.94 109 LEU A N 1
ATOM 880 C CA . LEU A 1 109 ? -6.617 -27.781 -15.227 1 78.94 109 LEU A CA 1
ATOM 881 C C . LEU A 1 109 ? -7.742 -27.953 -14.211 1 78.94 109 LEU A C 1
ATOM 883 O O . LEU A 1 109 ? -8.828 -27.391 -14.367 1 78.94 109 LEU A O 1
ATOM 887 N N . LEU A 1 110 ? -7.258 -28.766 -13.203 1 74.25 110 LEU A N 1
ATOM 888 C CA . LEU A 1 110 ? -8.211 -29.031 -12.133 1 74.25 110 LEU A CA 1
ATOM 889 C C . LEU A 1 110 ? -8.047 -28.031 -11 1 74.25 110 LEU A C 1
ATOM 891 O O . LEU A 1 110 ? -6.957 -27.875 -10.445 1 74.25 110 LEU A O 1
ATOM 895 N N . GLY A 1 111 ? -8.938 -27.078 -10.906 1 78.44 111 GLY A N 1
ATOM 896 C CA . GLY A 1 111 ? -8.969 -26.156 -9.781 1 78.44 111 GLY A CA 1
ATOM 897 C C . GLY A 1 111 ? -8.312 -24.828 -10.078 1 78.44 111 GLY A C 1
ATOM 898 O O . GLY A 1 111 ? -8.445 -23.875 -9.312 1 78.44 111 GLY A O 1
ATOM 899 N N . ARG A 1 112 ? -7.406 -24.781 -11.109 1 86.31 112 ARG A N 1
ATOM 900 C CA . ARG A 1 112 ? -6.766 -23.531 -11.523 1 86.31 112 ARG A CA 1
ATOM 901 C C . ARG A 1 112 ? -5.734 -23.078 -10.492 1 86.31 112 ARG A C 1
ATOM 903 O O . ARG A 1 112 ? -5.668 -21.891 -10.156 1 86.31 112 ARG A O 1
ATOM 910 N N . ARG A 1 113 ? -4.992 -24.094 -9.922 1 90.88 113 ARG A N 1
ATOM 911 C CA . ARG A 1 113 ? -3.959 -23.812 -8.93 1 90.88 113 ARG A CA 1
ATOM 912 C C . ARG A 1 113 ? -2.566 -24.062 -9.5 1 90.88 113 ARG A C 1
ATOM 914 O O . ARG A 1 113 ? -2.395 -24.922 -10.375 1 90.88 113 ARG A O 1
ATOM 921 N N . PRO A 1 114 ? -1.599 -23.25 -8.969 1 94.06 114 PRO A N 1
ATOM 922 C CA . PRO A 1 114 ? -0.224 -23.562 -9.375 1 94.06 114 PRO A CA 1
ATOM 923 C C . PRO A 1 114 ? 0.237 -24.938 -8.906 1 94.06 114 PRO A C 1
ATOM 925 O O . PRO A 1 114 ? 0.082 -25.281 -7.734 1 94.06 114 PRO A O 1
ATOM 928 N N . CYS A 1 115 ? 0.758 -25.703 -9.805 1 94.75 115 CYS A N 1
ATOM 929 C CA . CYS A 1 115 ? 1.231 -27.047 -9.508 1 94.75 115 CYS A CA 1
ATOM 930 C C . CYS A 1 115 ? 2.521 -27.344 -10.258 1 94.75 115 CYS A C 1
ATOM 932 O O . CYS A 1 115 ? 2.928 -26.578 -11.133 1 94.75 115 CYS A O 1
ATOM 934 N N . MET A 1 116 ? 3.184 -28.359 -9.781 1 95.06 116 MET A N 1
ATOM 935 C CA . MET A 1 116 ? 4.367 -28.906 -10.438 1 95.06 116 MET A CA 1
ATOM 936 C C . MET A 1 116 ? 4.246 -30.422 -10.586 1 95.06 116 MET A C 1
ATOM 938 O O . MET A 1 116 ? 3.549 -31.078 -9.805 1 95.06 116 MET A O 1
ATOM 942 N N . THR A 1 117 ? 4.836 -30.875 -11.602 1 96.25 117 THR A N 1
ATOM 943 C CA . THR A 1 117 ? 4.875 -32.312 -11.797 1 96.25 117 THR A CA 1
ATOM 944 C C . THR A 1 117 ? 6.316 -32.812 -11.82 1 96.25 117 THR A C 1
ATOM 946 O O . THR A 1 117 ? 7.176 -32.219 -12.477 1 96.25 117 THR A O 1
ATOM 949 N N . ALA A 1 118 ? 6.598 -33.812 -11.047 1 96.88 118 ALA A N 1
ATOM 950 C CA . ALA A 1 118 ? 7.848 -34.562 -11.164 1 96.88 118 ALA A CA 1
ATOM 951 C C . ALA A 1 118 ? 7.688 -35.75 -12.102 1 96.88 118 ALA A C 1
ATOM 953 O O . ALA A 1 118 ? 6.742 -36.531 -11.953 1 96.88 118 ALA A O 1
ATOM 954 N N . LEU A 1 119 ? 8.539 -35.812 -1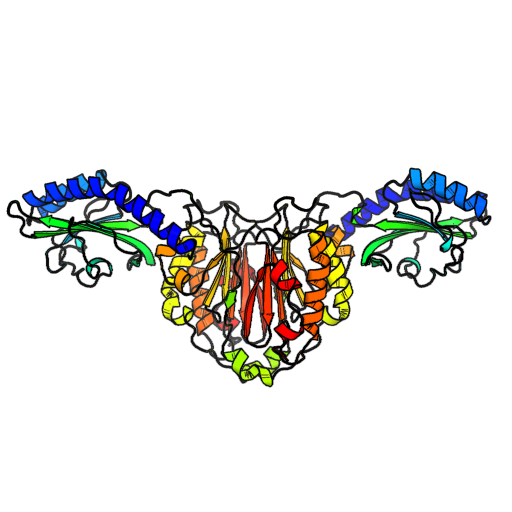3.055 1 96.31 119 LEU A N 1
ATOM 955 C CA . LEU A 1 119 ? 8.547 -36.938 -13.992 1 96.31 119 LEU A CA 1
ATOM 956 C C . LEU A 1 119 ? 9.789 -37.781 -13.805 1 96.31 119 LEU A C 1
ATOM 958 O O . LEU A 1 119 ? 10.906 -37.281 -13.742 1 96.31 119 LEU A O 1
ATOM 962 N N . GLN A 1 120 ? 9.578 -39.062 -13.625 1 96.25 120 GLN A N 1
ATOM 963 C CA . GLN A 1 120 ? 10.68 -40 -13.5 1 96.25 120 GLN A CA 1
ATOM 964 C C . GLN A 1 120 ? 10.609 -41.062 -14.594 1 96.25 120 GLN A C 1
ATOM 966 O O . GLN A 1 120 ? 9.578 -41.719 -14.766 1 96.25 120 GLN A O 1
ATOM 971 N N . LEU A 1 121 ? 11.664 -41.219 -15.312 1 95.75 121 LEU A N 1
ATOM 972 C CA . LEU A 1 121 ? 11.742 -42.25 -16.328 1 95.75 121 LEU A CA 1
ATOM 973 C C . LEU A 1 121 ? 11.75 -43.656 -15.688 1 95.75 121 LEU A C 1
ATOM 975 O O . LEU A 1 121 ? 12.406 -43.844 -14.664 1 95.75 121 LEU A O 1
ATOM 979 N N . ILE A 1 122 ? 11.008 -44.531 -16.266 1 96.75 122 ILE A N 1
ATOM 980 C CA . ILE A 1 122 ? 11.031 -45.938 -15.891 1 96.75 122 ILE A CA 1
ATOM 981 C C . ILE A 1 122 ? 11.773 -46.75 -16.953 1 96.75 122 ILE A C 1
ATOM 983 O O . ILE A 1 122 ? 11.422 -46.688 -18.125 1 96.75 122 ILE A O 1
ATOM 987 N N . ARG A 1 123 ? 12.75 -47.438 -16.5 1 94.62 123 ARG A N 1
ATOM 988 C CA . ARG A 1 123 ? 13.578 -48.219 -17.422 1 94.62 123 ARG A CA 1
ATOM 989 C C . ARG A 1 123 ? 13.586 -49.688 -17.031 1 94.62 123 ARG A C 1
ATOM 991 O O . ARG A 1 123 ? 13.445 -50.031 -15.859 1 94.62 123 ARG A O 1
ATOM 998 N N . ASP A 1 124 ? 13.75 -50.5 -18.031 1 93.88 124 ASP A N 1
ATOM 999 C CA . ASP A 1 124 ? 13.961 -51.906 -17.75 1 93.88 124 ASP A CA 1
ATOM 1000 C C . ASP A 1 124 ? 15.422 -52.188 -17.406 1 93.88 124 ASP A C 1
ATOM 1002 O O . ASP A 1 124 ? 16.25 -51.281 -17.406 1 93.88 124 ASP A O 1
ATOM 1006 N N . PRO A 1 125 ? 15.688 -53.469 -17 1 91.12 125 PRO A N 1
ATOM 1007 C CA . PRO A 1 125 ? 17.062 -53.781 -16.594 1 91.12 125 PRO A CA 1
ATOM 1008 C C . PRO A 1 125 ? 18.078 -53.562 -17.703 1 91.12 125 PRO A C 1
ATOM 1010 O O . PRO A 1 125 ? 19.266 -53.375 -17.438 1 91.12 125 PRO A O 1
ATOM 1013 N N . ASP A 1 126 ? 17.672 -53.562 -18.984 1 93.44 126 ASP A N 1
ATOM 1014 C CA . ASP A 1 126 ? 18.562 -53.375 -20.125 1 93.44 126 ASP A CA 1
ATOM 1015 C C . ASP A 1 126 ? 18.719 -51.875 -20.453 1 93.44 126 ASP A C 1
ATOM 1017 O O . ASP A 1 126 ? 19.438 -51.5 -21.375 1 93.44 126 ASP A O 1
ATOM 1021 N N . GLY A 1 127 ? 18.016 -51.031 -19.75 1 91.12 127 GLY A N 1
ATOM 1022 C CA . GLY A 1 127 ? 18.156 -49.594 -19.922 1 91.12 127 GLY A CA 1
ATOM 1023 C C . GLY A 1 127 ? 17.125 -49.031 -20.875 1 91.12 127 GLY A C 1
ATOM 1024 O O . GLY A 1 127 ? 17.109 -47.812 -21.125 1 91.12 127 GLY A O 1
ATOM 1025 N N . GLN A 1 128 ? 16.328 -49.875 -21.406 1 93.81 128 GLN A N 1
ATOM 1026 C CA . GLN A 1 128 ? 15.297 -49.406 -22.328 1 93.81 128 GLN A CA 1
ATOM 1027 C C . GLN A 1 128 ? 14.188 -48.656 -21.562 1 93.81 128 GLN A C 1
ATOM 1029 O O . GLN A 1 128 ? 13.734 -49.125 -20.516 1 93.81 128 GLN A O 1
ATOM 1034 N N . VAL A 1 129 ? 13.758 -47.562 -22.125 1 95.12 129 VAL A N 1
ATOM 1035 C CA . VAL A 1 129 ? 12.727 -46.75 -21.484 1 95.12 129 VAL A CA 1
ATOM 1036 C C . VAL A 1 129 ? 11.367 -47.438 -21.641 1 95.12 129 VAL A C 1
ATOM 1038 O O . VAL A 1 129 ? 10.945 -47.75 -22.75 1 95.12 129 VAL A O 1
ATOM 1041 N N . LEU A 1 130 ? 10.742 -47.688 -20.531 1 96.81 130 LEU A N 1
ATOM 1042 C CA . LEU A 1 130 ? 9.414 -48.312 -20.5 1 96.81 130 LEU A CA 1
ATOM 1043 C C . LEU A 1 130 ? 8.328 -47.25 -20.5 1 96.81 130 LEU A C 1
ATOM 1045 O O . LEU A 1 130 ? 7.273 -47.406 -21.109 1 96.81 130 LEU A O 1
ATOM 1049 N N . GLY A 1 131 ? 8.586 -46.094 -19.844 1 97.38 131 GLY A N 1
ATOM 1050 C CA . GLY A 1 131 ? 7.625 -45.031 -19.672 1 97.38 131 GLY A CA 1
ATOM 1051 C C . GLY A 1 131 ? 8.023 -44.031 -18.578 1 97.38 131 GLY A C 1
ATOM 1052 O O . GLY A 1 131 ? 9.203 -43.719 -18.422 1 97.38 131 GLY A O 1
ATOM 1053 N N . PHE A 1 132 ? 6.969 -43.406 -17.969 1 97.56 132 PHE A N 1
ATOM 1054 C CA . PHE A 1 132 ? 7.207 -42.375 -16.969 1 97.56 132 PHE A CA 1
ATOM 1055 C C . PHE A 1 132 ? 6.34 -42.594 -15.734 1 97.56 132 PHE A C 1
ATOM 1057 O O . PHE A 1 132 ? 5.238 -43.125 -15.836 1 97.56 132 PHE A O 1
ATOM 1064 N N . MET A 1 133 ? 6.879 -42.25 -14.625 1 98.12 133 MET A N 1
ATOM 1065 C CA . MET A 1 133 ? 6.074 -42 -13.438 1 98.12 133 MET A CA 1
ATOM 1066 C C . MET A 1 133 ? 5.859 -40.5 -13.227 1 98.12 133 MET A C 1
ATOM 1068 O O . MET A 1 133 ? 6.82 -39.719 -13.234 1 98.12 133 MET A O 1
ATOM 1072 N N . GLY A 1 134 ? 4.656 -40.125 -13.156 1 97.81 134 GLY A N 1
ATOM 1073 C CA . GLY A 1 134 ? 4.328 -38.75 -12.867 1 97.81 134 GLY A CA 1
ATOM 1074 C C . GLY A 1 134 ? 3.828 -38.531 -11.445 1 97.81 134 GLY A C 1
ATOM 1075 O O . GLY A 1 134 ? 3.055 -39.344 -10.93 1 97.81 134 GLY A O 1
ATOM 1076 N N . ALA A 1 135 ? 4.332 -37.562 -10.812 1 97.56 135 ALA A N 1
ATOM 1077 C CA . ALA A 1 135 ? 3.873 -37.125 -9.5 1 97.56 135 ALA A CA 1
ATOM 1078 C C . ALA A 1 135 ? 3.484 -35.656 -9.516 1 97.56 135 ALA A C 1
ATOM 1080 O O . ALA A 1 135 ? 4.316 -34.781 -9.805 1 97.56 135 ALA A O 1
ATOM 1081 N N . ASP A 1 136 ? 2.225 -35.375 -9.234 1 96.06 136 ASP A N 1
ATOM 1082 C CA . ASP A 1 136 ? 1.734 -34 -9.211 1 96.06 136 ASP A CA 1
ATOM 1083 C C . ASP A 1 136 ? 1.791 -33.438 -7.793 1 96.06 136 ASP A C 1
ATOM 1085 O O . ASP A 1 136 ? 1.473 -34.125 -6.824 1 96.06 136 ASP A O 1
ATOM 1089 N N . PHE A 1 137 ? 2.244 -32.219 -7.715 1 95.12 137 PHE A N 1
ATOM 1090 C CA . PHE A 1 137 ? 2.324 -31.531 -6.441 1 95.12 137 PHE A CA 1
ATOM 1091 C C . PHE A 1 137 ? 1.647 -30.156 -6.535 1 95.12 137 PHE A C 1
ATOM 1093 O O . PHE A 1 137 ? 2.002 -29.344 -7.383 1 95.12 137 PHE A O 1
ATOM 1100 N N . ASP A 1 138 ? 0.633 -29.938 -5.664 1 93.12 138 ASP A N 1
ATOM 1101 C CA . ASP A 1 138 ? 0.198 -28.562 -5.457 1 93.12 138 ASP A CA 1
ATOM 1102 C C . ASP A 1 138 ? 1.278 -27.75 -4.754 1 93.12 138 ASP A C 1
ATOM 1104 O O . ASP A 1 138 ? 1.842 -28.188 -3.75 1 93.12 138 ASP A O 1
ATOM 1108 N N . LEU A 1 139 ? 1.57 -26.547 -5.281 1 91.75 139 LEU A N 1
ATOM 1109 C CA . LEU A 1 139 ? 2.645 -25.766 -4.688 1 91.75 139 LEU A CA 1
ATOM 1110 C C . LEU A 1 139 ? 2.398 -25.547 -3.197 1 91.75 139 LEU A C 1
ATOM 1112 O O . LEU A 1 139 ? 3.346 -25.5 -2.406 1 91.75 139 LEU A O 1
ATOM 1116 N N . ARG A 1 140 ? 1.186 -25.391 -2.797 1 88.5 140 ARG A N 1
ATOM 1117 C CA . ARG A 1 140 ? 0.854 -25.109 -1.405 1 88.5 140 ARG A CA 1
ATOM 1118 C C . ARG A 1 140 ? 1.166 -26.297 -0.506 1 88.5 140 ARG A C 1
ATOM 1120 O O . ARG A 1 140 ? 1.25 -26.156 0.715 1 88.5 140 ARG A O 1
ATOM 1127 N N . ASN A 1 141 ? 1.321 -27.422 -1.108 1 89.56 141 ASN A N 1
ATOM 1128 C CA . ASN A 1 141 ? 1.554 -28.625 -0.327 1 89.56 141 ASN A CA 1
ATOM 1129 C C . ASN A 1 141 ? 3.041 -28.953 -0.225 1 89.56 141 ASN A C 1
ATOM 1131 O O . ASN A 1 141 ? 3.434 -29.859 0.501 1 89.56 141 ASN A O 1
ATOM 1135 N N . LEU A 1 142 ? 3.836 -28.219 -0.914 1 88.44 142 LEU A N 1
ATOM 1136 C CA . LEU A 1 142 ? 5.27 -28.484 -0.893 1 88.44 142 LEU A CA 1
ATOM 1137 C C . LEU A 1 142 ? 5.922 -27.859 0.334 1 88.44 142 LEU A C 1
ATOM 1139 O O . LEU A 1 142 ? 5.41 -26.875 0.88 1 88.44 142 LEU A O 1
ATOM 1143 N N . PRO A 1 143 ? 7.008 -28.469 0.755 1 81.69 143 PRO A N 1
ATOM 1144 C CA . PRO A 1 143 ? 7.723 -27.891 1.894 1 81.69 143 PRO A CA 1
ATOM 1145 C C . PRO A 1 143 ? 8.227 -26.469 1.613 1 81.69 143 PRO A C 1
ATOM 1147 O O . PRO A 1 143 ? 8.648 -26.172 0.493 1 81.69 143 PRO A O 1
ATOM 1150 N N . ASP A 1 144 ? 8.086 -25.656 2.627 1 76.19 144 ASP A N 1
ATOM 1151 C CA . ASP A 1 144 ? 8.383 -24.234 2.471 1 76.19 144 ASP A CA 1
ATOM 1152 C C . ASP A 1 144 ? 9.75 -23.891 3.053 1 76.19 144 ASP A C 1
ATOM 1154 O O . ASP A 1 144 ? 10.195 -24.531 4.016 1 76.19 144 ASP A O 1
ATOM 1158 N N . SER A 1 145 ? 10.57 -23.156 2.291 1 73.62 145 SER A N 1
ATOM 1159 C CA . SER A 1 145 ? 11.812 -22.672 2.881 1 73.62 145 SER A CA 1
ATOM 1160 C C . SER A 1 145 ? 11.57 -21.484 3.795 1 73.62 145 SER A C 1
ATOM 1162 O O . SER A 1 145 ? 12.453 -21.078 4.562 1 73.62 145 SER A O 1
ATOM 1164 N N . ASN A 1 146 ? 10.43 -20.953 3.883 1 77 146 ASN A N 1
ATOM 1165 C CA . ASN A 1 146 ? 10.031 -19.812 4.703 1 77 146 ASN A CA 1
ATOM 1166 C C . ASN A 1 146 ? 10.781 -18.547 4.297 1 77 146 ASN A C 1
ATOM 1168 O O . ASN A 1 146 ? 10.867 -17.59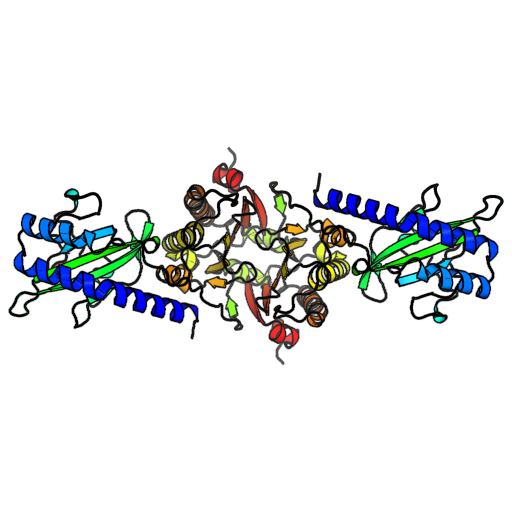4 5.074 1 77 146 ASN A O 1
ATOM 1172 N N . ILE A 1 147 ? 11.43 -18.578 3.174 1 80.94 147 ILE A N 1
ATOM 1173 C CA . ILE A 1 147 ? 12.211 -17.422 2.752 1 80.94 147 ILE A CA 1
ATOM 1174 C C . ILE A 1 147 ? 11.398 -16.562 1.782 1 80.94 147 ILE A C 1
ATOM 1176 O O . ILE A 1 147 ? 10.891 -17.062 0.78 1 80.94 147 ILE A O 1
ATOM 1180 N N . LEU A 1 148 ? 11.273 -15.289 2.129 1 84.94 148 LEU A N 1
ATOM 1181 C CA . LEU A 1 148 ? 10.68 -14.289 1.249 1 84.94 148 LEU A CA 1
ATOM 1182 C C . LEU A 1 148 ? 11.75 -13.555 0.454 1 84.94 148 LEU A C 1
ATOM 1184 O O . LEU A 1 148 ? 12.75 -13.094 1.021 1 84.94 148 LEU A O 1
ATOM 1188 N N . TYR A 1 149 ? 11.531 -13.391 -0.846 1 84.44 149 TYR A N 1
ATOM 1189 C CA . TYR A 1 149 ? 12.555 -12.727 -1.644 1 84.44 149 TYR A CA 1
ATOM 1190 C C . TYR A 1 149 ? 12.609 -11.234 -1.331 1 84.44 149 TYR A C 1
ATOM 1192 O O . TYR A 1 149 ? 11.625 -10.656 -0.866 1 84.44 149 TYR A O 1
ATOM 1200 N N . GLU A 1 150 ? 13.742 -10.656 -1.627 1 81.94 150 GLU A N 1
ATOM 1201 C CA . GLU A 1 150 ? 13.922 -9.219 -1.421 1 81.94 150 GLU A CA 1
ATOM 1202 C C . GLU A 1 150 ? 13.75 -8.445 -2.729 1 81.94 150 GLU A C 1
ATOM 1204 O O . GLU A 1 150 ? 14.352 -8.805 -3.744 1 81.94 150 GLU A O 1
ATOM 1209 N N . GLU A 1 151 ? 12.93 -7.461 -2.646 1 81.31 151 GLU A N 1
ATOM 1210 C CA . GLU A 1 151 ? 12.711 -6.625 -3.822 1 81.31 151 GLU A CA 1
ATOM 1211 C C . GLU A 1 151 ? 13.945 -5.797 -4.152 1 81.31 151 GLU A C 1
ATOM 1213 O O . GLU A 1 151 ? 14.602 -5.27 -3.252 1 81.31 151 GLU A O 1
ATOM 1218 N N . SER A 1 152 ? 14.148 -5.734 -5.453 1 74.88 152 SER A N 1
ATOM 1219 C CA . SER A 1 152 ? 15.25 -4.883 -5.895 1 74.88 152 SER A CA 1
ATOM 1220 C C . SER A 1 152 ? 14.883 -3.406 -5.789 1 74.88 152 SER A C 1
ATOM 1222 O O . SER A 1 152 ? 13.719 -3.033 -5.961 1 74.88 152 SER A O 1
ATOM 1224 N N . THR A 1 153 ? 15.82 -2.607 -5.422 1 75.25 153 THR A N 1
ATOM 1225 C CA . THR A 1 153 ? 15.609 -1.173 -5.262 1 75.25 153 THR A CA 1
ATOM 1226 C C . THR A 1 153 ? 16.141 -0.41 -6.469 1 75.25 153 THR A C 1
ATOM 1228 O O . THR A 1 153 ? 16.328 0.807 -6.406 1 75.25 153 THR A O 1
ATOM 1231 N N . GLU A 1 154 ? 16.188 -1.054 -7.48 1 73.5 154 GLU A N 1
ATOM 1232 C CA . GLU A 1 154 ? 16.719 -0.395 -8.672 1 73.5 154 GLU A CA 1
ATOM 1233 C C . GLU A 1 154 ? 15.633 0.43 -9.367 1 73.5 154 GLU A C 1
ATOM 1235 O O . GLU A 1 154 ? 14.445 0.141 -9.234 1 73.5 154 GLU A O 1
ATOM 1240 N N . TRP A 1 155 ? 16.156 1.474 -10.023 1 71.5 155 TRP A N 1
ATOM 1241 C CA . TRP A 1 155 ? 15.266 2.301 -10.82 1 71.5 155 TRP A CA 1
ATOM 1242 C C . TRP A 1 155 ? 14.555 1.467 -11.883 1 71.5 155 TRP A C 1
ATOM 1244 O O . TRP A 1 155 ? 15.164 0.601 -12.508 1 71.5 155 TRP A O 1
ATOM 1254 N N . ARG A 1 156 ? 13.305 1.744 -11.938 1 80.69 156 ARG A N 1
ATOM 1255 C CA . ARG A 1 156 ? 12.508 1.055 -12.945 1 80.69 156 ARG A CA 1
ATOM 1256 C C . ARG A 1 156 ? 11.492 2 -13.578 1 80.69 156 ARG A C 1
ATOM 1258 O O . ARG A 1 156 ? 10.914 2.85 -12.898 1 80.69 156 ARG A O 1
ATOM 1265 N N . GLN A 1 157 ? 11.5 1.972 -14.867 1 75.31 157 GLN A N 1
ATOM 1266 C CA . GLN A 1 157 ? 10.414 2.627 -15.586 1 75.31 157 GLN A CA 1
ATOM 1267 C C . GLN A 1 157 ? 9.391 1.609 -16.094 1 75.31 157 GLN A C 1
ATOM 1269 O O . GLN A 1 157 ? 9.766 0.583 -16.656 1 75.31 157 GLN A O 1
ATOM 1274 N N . ILE A 1 158 ? 8.242 1.885 -15.836 1 77.75 158 ILE A N 1
ATOM 1275 C CA . ILE A 1 158 ? 7.176 0.985 -16.266 1 77.75 158 ILE A CA 1
ATOM 1276 C C . ILE A 1 158 ? 6.203 1.73 -17.172 1 77.75 158 ILE A C 1
ATOM 1278 O O . ILE A 1 158 ? 5.695 2.793 -16.812 1 77.75 158 ILE A O 1
ATOM 1282 N N . LYS A 1 159 ? 6.012 1.217 -18.312 1 77.81 159 LYS A N 1
ATOM 1283 C CA . LYS A 1 159 ? 5.09 1.83 -19.266 1 77.81 159 LYS A CA 1
ATOM 1284 C C . LYS A 1 159 ? 3.645 1.664 -18.812 1 77.81 159 LYS A C 1
ATOM 1286 O O . LYS A 1 159 ? 3.264 0.605 -18.297 1 77.81 159 LYS A O 1
ATOM 1291 N N . GLY A 1 160 ? 2.955 2.781 -18.781 1 72.94 160 GLY A N 1
ATOM 1292 C CA . GLY A 1 160 ? 1.578 2.801 -18.312 1 72.94 160 GLY A CA 1
ATOM 1293 C C . GLY A 1 160 ? 0.582 2.393 -19.375 1 72.94 160 GLY A C 1
ATOM 1294 O O . GLY A 1 160 ? 0.834 1.465 -20.156 1 72.94 160 GLY A O 1
ATOM 1295 N N . ASP A 1 161 ? -0.552 2.934 -19.422 1 72.38 161 ASP A N 1
ATOM 1296 C CA . ASP A 1 161 ? -1.68 2.658 -20.312 1 72.38 161 ASP A CA 1
ATOM 1297 C C . ASP A 1 161 ? -1.474 3.305 -21.688 1 72.38 161 ASP A C 1
ATOM 1299 O O . ASP A 1 161 ? -1.523 4.531 -21.812 1 72.38 161 ASP A O 1
ATOM 1303 N N . PRO A 1 162 ? -1.195 2.549 -22.703 1 71.75 162 PRO A N 1
ATOM 1304 C CA . PRO A 1 162 ? -0.949 3.113 -24.031 1 71.75 162 PRO A CA 1
ATOM 1305 C C . PRO A 1 162 ? -2.094 4.004 -24.516 1 71.75 162 PRO A C 1
ATOM 1307 O O . PRO A 1 162 ? -1.873 4.918 -25.312 1 71.75 162 PRO A O 1
ATOM 1310 N N . SER A 1 163 ? -3.27 3.74 -24.078 1 72.12 163 SER A N 1
ATOM 1311 C CA . SER A 1 163 ? -4.41 4.535 -24.531 1 72.12 163 SER A CA 1
ATOM 1312 C C . SER A 1 163 ? -4.301 5.977 -24.047 1 72.12 163 SER A C 1
ATOM 1314 O O . SER A 1 163 ? -4.77 6.898 -24.719 1 72.12 163 SER A O 1
ATOM 1316 N N . ILE A 1 164 ? -3.766 6.105 -22.906 1 72.88 164 ILE A N 1
ATOM 1317 C CA . ILE A 1 164 ? -3.596 7.445 -22.344 1 72.88 164 ILE A CA 1
ATOM 1318 C C . ILE A 1 164 ? -2.471 8.172 -23.078 1 72.88 164 ILE A C 1
ATOM 1320 O O . ILE A 1 164 ? -2.574 9.367 -23.359 1 72.88 164 ILE A O 1
ATOM 1324 N N . ARG A 1 165 ? -1.484 7.477 -23.438 1 69.12 165 ARG A N 1
ATOM 1325 C CA . ARG A 1 165 ? -0.323 8.039 -24.125 1 69.12 165 ARG A CA 1
ATOM 1326 C C . ARG A 1 165 ? -0.709 8.625 -25.484 1 69.12 165 ARG A C 1
ATOM 1328 O O . ARG A 1 165 ? -0.176 9.656 -25.891 1 69.12 165 ARG A O 1
ATOM 1335 N N . GLY A 1 166 ? -1.601 7.938 -26.031 1 68.56 166 GLY A N 1
ATOM 1336 C CA . GLY A 1 166 ? -2.008 8.367 -27.359 1 68.56 166 GLY A CA 1
ATOM 1337 C C . GLY A 1 166 ? -2.775 9.68 -27.359 1 68.56 166 GLY A C 1
ATOM 1338 O O . GLY A 1 166 ? -2.84 10.367 -28.375 1 68.56 166 GLY A O 1
ATOM 1339 N N . THR A 1 167 ? -3.385 10.031 -26.188 1 71.44 167 THR A N 1
ATOM 1340 C CA . THR A 1 167 ? -4.223 11.227 -26.141 1 71.44 167 THR A CA 1
ATOM 1341 C C . THR A 1 167 ? -3.615 12.273 -25.203 1 71.44 167 THR A C 1
ATOM 1343 O O . THR A 1 167 ? -4.289 13.219 -24.812 1 71.44 167 THR A O 1
ATOM 1346 N N . VAL A 1 168 ? -2.385 12.07 -24.938 1 72.31 168 VAL A N 1
ATOM 1347 C CA . VAL A 1 168 ? -1.769 12.898 -23.906 1 72.31 168 VAL A CA 1
ATOM 1348 C C . VAL A 1 168 ? -1.763 14.359 -24.359 1 72.31 168 VAL A C 1
ATOM 1350 O O . VAL A 1 168 ? -1.968 15.266 -23.547 1 72.31 168 VAL A O 1
ATOM 1353 N N . PHE A 1 169 ? -1.607 14.57 -25.609 1 72.62 169 PHE A N 1
ATOM 1354 C CA . PHE A 1 169 ? -1.461 15.945 -26.078 1 72.62 169 PHE A CA 1
ATOM 1355 C C . PHE A 1 169 ? -2.824 16.609 -26.25 1 72.62 169 PHE A C 1
ATOM 1357 O O . PHE A 1 169 ? -2.906 17.797 -26.547 1 72.62 169 PHE A O 1
ATOM 1364 N N . LEU A 1 170 ? -3.756 15.82 -25.922 1 76.44 170 LEU A N 1
ATOM 1365 C CA . LEU A 1 170 ? -5.105 16.375 -25.984 1 76.44 170 LEU A CA 1
ATOM 1366 C C . LEU A 1 170 ? -5.594 16.75 -24.594 1 76.44 170 LEU A C 1
ATOM 1368 O O . LEU A 1 170 ? -6.703 17.281 -24.438 1 76.44 170 LEU A O 1
ATOM 1372 N N . GLN A 1 171 ? -4.711 16.5 -23.656 1 76.12 171 GLN A N 1
ATOM 1373 C CA . GLN A 1 171 ? -5.105 16.781 -22.281 1 76.12 171 GLN A CA 1
ATOM 1374 C C . GLN A 1 171 ? -4.176 17.812 -21.641 1 76.12 171 GLN A C 1
ATOM 1376 O O . GLN A 1 171 ? -3.02 17.938 -22.047 1 76.12 171 GLN A O 1
ATOM 1381 N N . SER A 1 172 ? -4.793 18.594 -20.828 1 80.81 172 SER A N 1
ATOM 1382 C CA . SER A 1 172 ? -4.008 19.516 -20.031 1 80.81 172 SER A CA 1
ATOM 1383 C C . SER A 1 172 ? -4.379 19.422 -18.547 1 80.81 172 SER A C 1
ATOM 1385 O O . SER A 1 172 ? -5.5 19.047 -18.203 1 80.81 172 SER A O 1
ATOM 1387 N N . ARG A 1 173 ? -3.391 19.797 -17.766 1 84.12 173 ARG A N 1
ATOM 1388 C CA . ARG A 1 173 ? -3.607 19.719 -16.328 1 84.12 173 ARG A CA 1
ATOM 1389 C C . ARG A 1 173 ? -4.754 20.625 -15.898 1 84.12 173 ARG A C 1
ATOM 1391 O O . ARG A 1 173 ? -4.812 21.797 -16.297 1 84.12 173 ARG A O 1
ATOM 1398 N N . VAL A 1 174 ? -5.621 20.031 -15.133 1 83.62 174 VAL A N 1
ATOM 1399 C CA . VAL A 1 174 ? -6.684 20.797 -14.492 1 83.62 174 VAL A CA 1
ATOM 1400 C C . VAL A 1 174 ? -6.336 21.031 -13.023 1 83.62 174 VAL A C 1
ATOM 1402 O O . VAL A 1 174 ? -5.906 20.109 -12.32 1 83.62 174 VAL A O 1
ATOM 1405 N N . GLU A 1 175 ? -6.445 22.281 -12.602 1 87.62 175 GLU A N 1
ATOM 1406 C CA . GLU A 1 175 ? -6.168 22.594 -11.203 1 87.62 175 GLU A CA 1
ATOM 1407 C C . GLU A 1 175 ? -7.086 21.797 -10.266 1 87.62 175 GLU A C 1
ATOM 1409 O O . GLU A 1 175 ? -8.312 21.875 -10.375 1 87.62 175 GLU A O 1
ATOM 1414 N N . SER A 1 176 ? -6.477 21.047 -9.406 1 86.88 176 SER A N 1
ATOM 1415 C CA . SER A 1 176 ? -7.238 20.266 -8.438 1 86.88 176 SER A CA 1
ATOM 1416 C C . SER A 1 176 ? -7.398 21.031 -7.125 1 86.88 176 SER A C 1
ATOM 1418 O O . SER A 1 176 ? -6.797 22.078 -6.938 1 86.88 176 SER A O 1
ATOM 1420 N N . ALA A 1 177 ? -8.297 20.438 -6.273 1 87.38 177 ALA A N 1
ATOM 1421 C CA . ALA A 1 177 ? -8.445 21.031 -4.945 1 87.38 177 ALA A CA 1
ATOM 1422 C C . ALA A 1 177 ? -7.137 20.953 -4.164 1 87.38 177 ALA A C 1
ATOM 1424 O O . ALA A 1 177 ? -6.793 21.891 -3.428 1 87.38 177 ALA A O 1
ATOM 1425 N N . LEU A 1 178 ? -6.414 19.906 -4.336 1 91 178 LEU A N 1
ATOM 1426 C CA . LEU A 1 178 ? -5.113 19.719 -3.705 1 91 178 LEU A CA 1
ATOM 1427 C C . LEU A 1 178 ? -4.125 20.781 -4.195 1 91 178 LEU A C 1
ATOM 1429 O O . LEU A 1 178 ? -3.35 21.328 -3.406 1 91 178 LEU A O 1
ATOM 1433 N N . ASP A 1 179 ? -4.148 21.047 -5.422 1 92.31 179 ASP A N 1
ATOM 1434 C CA . ASP A 1 179 ? -3.26 22.062 -5.992 1 92.31 179 ASP A CA 1
ATOM 1435 C C . ASP A 1 179 ? -3.438 23.406 -5.297 1 92.31 179 ASP A C 1
ATOM 1437 O O . ASP A 1 179 ? -2.459 24.109 -5.047 1 92.31 179 ASP A O 1
ATOM 1441 N N . ARG A 1 180 ? -4.637 23.703 -4.973 1 92.31 180 ARG A N 1
ATOM 1442 C CA . ARG A 1 180 ? -4.961 24.984 -4.371 1 92.31 180 ARG A CA 1
ATOM 1443 C C . ARG A 1 180 ? -4.367 25.094 -2.971 1 92.31 180 ARG A C 1
ATOM 1445 O O . ARG A 1 180 ? -3.953 26.188 -2.555 1 92.31 180 ARG A O 1
ATOM 1452 N N . ASP A 1 181 ? -4.285 23.984 -2.326 1 93.12 181 ASP A N 1
ATOM 1453 C CA . ASP A 1 181 ? -3.82 23.969 -0.943 1 93.12 181 ASP A CA 1
ATOM 1454 C C . ASP A 1 181 ? -2.521 23.188 -0.811 1 93.12 181 ASP A C 1
ATOM 1456 O O . ASP A 1 181 ? -2.268 22.562 0.224 1 93.12 181 ASP A O 1
ATOM 1460 N N . ILE A 1 182 ? -1.749 23.156 -1.849 1 94.81 182 ILE A N 1
ATOM 1461 C CA . ILE A 1 182 ? -0.654 22.188 -1.951 1 94.81 182 ILE A CA 1
ATOM 1462 C C . ILE A 1 182 ? 0.365 22.453 -0.845 1 94.81 182 ILE A C 1
ATOM 1464 O O . ILE A 1 182 ? 0.959 21.516 -0.307 1 94.81 182 ILE A O 1
ATOM 1468 N N . ASP A 1 183 ? 0.552 23.688 -0.461 1 93.44 183 ASP A N 1
ATOM 1469 C CA . ASP A 1 183 ? 1.536 23.984 0.574 1 93.44 183 ASP A CA 1
ATOM 1470 C C . ASP A 1 183 ? 1.094 23.438 1.929 1 93.44 183 ASP A C 1
ATOM 1472 O O . ASP A 1 183 ? 1.905 22.891 2.676 1 93.44 183 ASP A O 1
ATOM 1476 N N . ALA A 1 184 ? -0.153 23.625 2.244 1 93.25 184 ALA A N 1
ATOM 1477 C CA . ALA A 1 184 ? -0.69 23.062 3.479 1 93.25 184 ALA A CA 1
ATOM 1478 C C . ALA A 1 184 ? -0.632 21.531 3.455 1 93.25 184 ALA A C 1
ATOM 1480 O O . ALA A 1 184 ? -0.289 20.906 4.457 1 93.25 184 ALA A O 1
ATOM 1481 N N . VAL A 1 185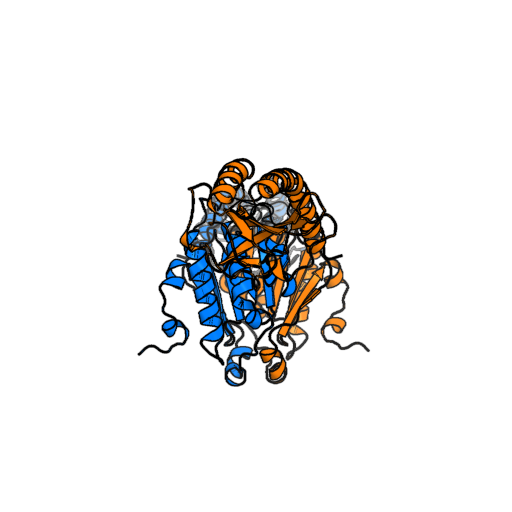 ? -0.977 20.938 2.34 1 95.38 185 VAL A N 1
ATOM 1482 C CA . VAL A 1 185 ? -0.972 19.484 2.168 1 95.38 185 VAL A CA 1
ATOM 1483 C C . VAL A 1 185 ? 0.432 18.953 2.416 1 95.38 185 VAL A C 1
ATOM 1485 O O . VAL A 1 185 ? 0.603 17.953 3.137 1 95.38 185 VAL A O 1
ATOM 1488 N N . ILE A 1 186 ? 1.389 19.609 1.855 1 95.69 186 ILE A N 1
ATOM 1489 C CA . ILE A 1 186 ? 2.779 19.188 1.986 1 95.69 186 ILE A CA 1
ATOM 1490 C C . ILE A 1 186 ? 3.201 19.25 3.451 1 95.69 186 ILE A C 1
ATOM 1492 O O . ILE A 1 186 ? 3.85 18.328 3.957 1 95.69 186 ILE A O 1
ATOM 1496 N N . SER A 1 187 ? 2.842 20.281 4.082 1 95.31 187 SER A N 1
ATOM 1497 C CA . SER A 1 187 ? 3.189 20.438 5.492 1 95.31 187 SER A CA 1
ATOM 1498 C C . SER A 1 187 ? 2.549 19.344 6.34 1 95.31 187 SER A C 1
ATOM 1500 O O . SER A 1 187 ? 3.191 18.781 7.23 1 95.31 187 SER A O 1
ATOM 1502 N N . VAL A 1 188 ? 1.32 19.078 6.105 1 96.25 188 VAL A N 1
ATOM 1503 C CA . VAL A 1 188 ? 0.601 18.047 6.836 1 96.25 188 VAL A CA 1
ATOM 1504 C C . VAL A 1 188 ? 1.249 16.688 6.578 1 96.25 188 VAL A C 1
ATOM 1506 O O . VAL A 1 188 ? 1.528 15.938 7.516 1 96.25 188 VAL A O 1
ATOM 1509 N N . LEU A 1 189 ? 1.525 16.422 5.344 1 97.44 189 LEU A N 1
ATOM 1510 C CA . LEU A 1 189 ? 2.131 15.133 4.988 1 97.44 189 LEU A CA 1
ATOM 1511 C C . LEU A 1 189 ? 3.516 15 5.613 1 97.44 189 LEU A C 1
ATOM 1513 O O . LEU A 1 189 ? 3.885 13.914 6.078 1 97.44 189 LEU A O 1
ATOM 1517 N N . GLU A 1 190 ? 4.242 16.062 5.508 1 97.19 190 GLU A N 1
ATOM 1518 C CA . GLU A 1 190 ? 5.566 16.016 6.121 1 97.19 190 GLU A CA 1
ATOM 1519 C C . GLU A 1 190 ? 5.473 15.68 7.605 1 97.19 190 GLU A C 1
ATOM 1521 O O . GLU A 1 190 ? 6.254 14.875 8.117 1 97.19 190 GLU A O 1
ATOM 1526 N N . GLU A 1 191 ? 4.539 16.328 8.289 1 96.62 191 GLU A N 1
ATOM 1527 C CA . GLU A 1 191 ? 4.32 16.047 9.703 1 96.62 191 GLU A CA 1
ATOM 1528 C C . GLU A 1 191 ? 3.904 14.602 9.922 1 96.62 191 GLU A C 1
ATOM 1530 O O . GLU A 1 191 ? 4.418 13.93 10.82 1 96.62 191 GLU A O 1
ATOM 1535 N N . LEU A 1 192 ? 3.002 14.109 9.141 1 97.31 192 LEU A N 1
ATOM 1536 C CA . LEU A 1 192 ? 2.506 12.742 9.266 1 97.31 192 LEU A CA 1
ATOM 1537 C C . LEU A 1 192 ? 3.633 11.734 9.07 1 97.31 192 LEU A C 1
ATOM 1539 O O . LEU A 1 192 ? 3.723 10.75 9.805 1 97.31 192 LEU A O 1
ATOM 1543 N N . ILE A 1 193 ? 4.496 12.016 8.125 1 98.19 193 ILE A N 1
ATOM 1544 C CA . ILE A 1 193 ? 5.547 11.07 7.773 1 98.19 193 ILE A CA 1
ATOM 1545 C C . ILE A 1 193 ? 6.68 11.148 8.797 1 98.19 193 ILE A C 1
ATOM 1547 O O . ILE A 1 193 ? 7.188 10.125 9.25 1 98.19 193 ILE A O 1
ATOM 1551 N N . THR A 1 194 ? 7.047 12.328 9.234 1 97.25 194 THR A N 1
ATOM 1552 C CA . THR A 1 194 ? 8.266 12.492 10.031 1 97.25 194 THR A CA 1
ATOM 1553 C C . THR A 1 194 ? 7.961 12.352 11.516 1 97.25 194 THR A C 1
ATOM 1555 O O . THR A 1 194 ? 8.836 11.961 12.297 1 97.25 194 THR A O 1
ATOM 1558 N N . GLU A 1 195 ? 6.676 12.664 11.891 1 95.62 195 GLU A N 1
ATOM 1559 C CA . GLU A 1 195 ? 6.449 12.781 13.328 1 95.62 195 GLU A CA 1
ATOM 1560 C C . GLU A 1 195 ? 5.297 11.891 13.781 1 95.62 195 GLU A C 1
ATOM 1562 O O . GLU A 1 195 ? 5.121 11.656 14.977 1 95.62 195 GLU A O 1
ATOM 1567 N N . ARG A 1 196 ? 4.512 11.398 12.828 1 95.44 196 ARG A N 1
ATOM 1568 C CA . ARG A 1 196 ? 3.275 10.742 13.242 1 95.44 196 ARG A CA 1
ATOM 1569 C C . ARG A 1 196 ? 3.236 9.297 12.773 1 95.44 196 ARG A C 1
ATOM 1571 O O . ARG A 1 196 ? 2.18 8.664 12.781 1 95.44 196 ARG A O 1
ATOM 1578 N N . GLY A 1 197 ? 4.293 8.758 12.273 1 96.44 197 GLY A N 1
ATOM 1579 C CA . GLY A 1 197 ? 4.426 7.324 12.07 1 96.44 197 GLY A CA 1
ATOM 1580 C C . GLY A 1 197 ? 3.898 6.863 10.727 1 96.44 197 GLY A C 1
ATOM 1581 O O . GLY A 1 197 ? 3.721 5.664 10.5 1 96.44 197 GLY A O 1
ATOM 1582 N N . VAL A 1 198 ? 3.578 7.75 9.852 1 98 198 VAL A N 1
ATOM 1583 C CA . VAL A 1 198 ? 3.225 7.348 8.492 1 98 198 VAL A CA 1
ATOM 1584 C C . VAL A 1 198 ? 4.477 6.891 7.746 1 98 198 VAL A C 1
ATOM 1586 O O . VAL A 1 198 ? 5.449 7.637 7.637 1 98 198 VAL A O 1
ATOM 1589 N N . PHE A 1 199 ? 4.508 5.609 7.207 1 98.5 199 PHE A N 1
ATOM 1590 C CA . PHE A 1 199 ? 5.727 5.129 6.566 1 98.5 199 PHE A CA 1
ATOM 1591 C C . PHE A 1 199 ? 5.508 4.926 5.07 1 98.5 199 PHE A C 1
ATOM 1593 O O . PHE A 1 199 ? 6.469 4.785 4.312 1 98.5 199 PHE A O 1
ATOM 1600 N N . GLN A 1 200 ? 4.301 4.883 4.648 1 97.88 200 GLN A N 1
ATOM 1601 C CA . GLN A 1 200 ? 3.887 4.766 3.254 1 97.88 200 GLN A CA 1
ATOM 1602 C C . GLN A 1 200 ? 2.783 5.762 2.92 1 97.88 200 GLN A C 1
ATOM 1604 O O . GLN A 1 200 ? 1.814 5.898 3.67 1 97.88 200 GLN A O 1
ATOM 1609 N N . CYS A 1 201 ? 2.912 6.43 1.802 1 98.06 201 CYS A N 1
ATOM 1610 C CA . CYS A 1 201 ? 1.94 7.426 1.366 1 98.06 201 CYS A CA 1
ATOM 1611 C C . CYS A 1 201 ? 1.798 7.426 -0.151 1 98.06 201 CYS A C 1
ATOM 1613 O O . CYS A 1 201 ? 2.797 7.438 -0.872 1 98.06 201 CYS A O 1
ATOM 1615 N N . VAL A 1 202 ? 0.641 7.281 -0.59 1 96.88 202 VAL A N 1
ATOM 1616 C CA . VAL A 1 202 ? 0.33 7.5 -1.999 1 96.88 202 VAL A CA 1
ATOM 1617 C C . VAL A 1 202 ? -0.482 8.781 -2.156 1 96.88 202 VAL A C 1
ATOM 1619 O O . VAL A 1 202 ? -1.617 8.867 -1.684 1 96.88 202 VAL A O 1
ATOM 1622 N N . LEU A 1 203 ? 0.101 9.711 -2.791 1 96.38 203 LEU A N 1
ATOM 1623 C CA . LEU A 1 203 ? -0.53 11 -3.014 1 96.38 203 LEU A CA 1
ATOM 1624 C C . LEU A 1 203 ? -1.104 11.094 -4.422 1 96.38 203 LEU A C 1
ATOM 1626 O O . LEU A 1 203 ? -0.385 10.898 -5.406 1 96.38 203 LEU A O 1
ATOM 1630 N N . HIS A 1 204 ? -2.359 11.32 -4.52 1 93.31 204 HIS A N 1
ATOM 1631 C CA . HIS A 1 204 ? -3.043 11.516 -5.793 1 93.31 204 HIS A CA 1
ATOM 1632 C C . HIS A 1 204 ? -3.365 12.984 -6.027 1 93.31 204 HIS A C 1
ATOM 1634 O O . HIS A 1 204 ? -4.383 13.484 -5.547 1 93.31 204 HIS A O 1
ATOM 1640 N N . PHE A 1 205 ? -2.578 13.625 -6.836 1 93 205 PHE A N 1
ATOM 1641 C CA . PHE A 1 205 ? -2.705 15.055 -7.055 1 93 205 PHE A CA 1
ATOM 1642 C C . PHE A 1 205 ? -4.012 15.383 -7.766 1 93 205 PHE A C 1
ATOM 1644 O O . PHE A 1 205 ? -4.703 16.344 -7.402 1 93 205 PHE A O 1
ATOM 1651 N N . SER A 1 206 ? -4.348 14.586 -8.734 1 86.38 206 SER A N 1
ATOM 1652 C CA . SER A 1 206 ? -5.496 14.883 -9.578 1 86.38 206 SER A CA 1
ATOM 1653 C C . SER A 1 206 ? -6.809 14.617 -8.844 1 86.38 206 SER A C 1
ATOM 1655 O O . SER A 1 206 ? -7.785 15.344 -9.031 1 86.38 206 SER A O 1
ATOM 1657 N N . SER A 1 207 ? -6.809 13.602 -8.016 1 86.62 207 SER A N 1
ATOM 1658 C CA . SER A 1 207 ? -8.031 13.25 -7.305 1 86.62 207 SER A CA 1
ATOM 1659 C C . SER A 1 207 ? -8.023 13.805 -5.883 1 86.62 207 SER A C 1
ATOM 1661 O O . SER A 1 207 ? -8.945 13.547 -5.105 1 86.62 207 SER A O 1
ATOM 1663 N N . SER A 1 208 ? -7.082 14.469 -5.512 1 90.56 208 SER A N 1
ATOM 1664 C CA . SER A 1 208 ? -6.988 15.242 -4.273 1 90.56 208 SER A CA 1
ATOM 1665 C C . SER A 1 208 ? -7.199 14.352 -3.055 1 90.56 208 SER A C 1
ATOM 1667 O O . SER A 1 208 ? -8.039 14.641 -2.203 1 90.56 208 SER A O 1
ATOM 1669 N N . ARG A 1 209 ? -6.363 13.344 -2.947 1 92.69 209 ARG A N 1
ATOM 1670 C CA . ARG A 1 209 ? -6.43 12.414 -1.824 1 92.69 209 ARG A CA 1
ATOM 1671 C C . ARG A 1 209 ? -5.078 11.75 -1.582 1 92.69 209 ARG A C 1
ATOM 1673 O O . ARG A 1 209 ? -4.211 11.766 -2.457 1 92.69 209 ARG A O 1
ATOM 1680 N N . ALA A 1 210 ? -4.973 11.211 -0.419 1 95.25 210 ALA A N 1
ATOM 1681 C CA . ALA A 1 210 ? -3.797 10.414 -0.089 1 95.25 210 ALA A CA 1
ATOM 1682 C C . ALA A 1 210 ? -4.191 9.141 0.649 1 95.25 210 ALA A C 1
ATOM 1684 O O . ALA A 1 210 ? -5.164 9.125 1.407 1 95.25 210 ALA A O 1
ATOM 1685 N N . THR A 1 211 ? -3.576 8.117 0.335 1 95.62 211 THR A N 1
ATOM 1686 C CA . THR A 1 211 ? -3.648 6.883 1.105 1 95.62 211 THR A CA 1
ATOM 1687 C C . THR A 1 211 ? -2.375 6.68 1.922 1 95.62 211 THR A C 1
ATOM 1689 O O . THR A 1 211 ? -1.268 6.781 1.39 1 95.62 211 THR A O 1
ATOM 1692 N N . VAL A 1 212 ? -2.59 6.387 3.256 1 97.44 212 VAL A N 1
ATOM 1693 C CA . VAL A 1 212 ? -1.405 6.324 4.105 1 97.44 212 VAL A CA 1
ATOM 1694 C C . VAL A 1 212 ? -1.437 5.047 4.941 1 97.44 212 VAL A C 1
ATOM 1696 O O . VAL A 1 212 ? -2.51 4.547 5.281 1 97.44 212 VAL A O 1
ATOM 1699 N N . TRP A 1 213 ? -0.284 4.453 5.191 1 97.56 213 TRP A N 1
ATOM 1700 C CA . TRP A 1 213 ? -0.049 3.363 6.133 1 97.56 213 TRP A CA 1
ATOM 1701 C C . TRP A 1 213 ? 0.793 3.834 7.312 1 97.56 213 TRP A C 1
ATOM 1703 O O . TRP A 1 213 ? 1.668 4.691 7.156 1 97.56 213 TRP A O 1
ATOM 1713 N N . THR A 1 214 ? 0.552 3.297 8.492 1 97.12 214 THR A N 1
ATOM 1714 C CA . THR A 1 214 ? 1.232 3.754 9.703 1 97.12 214 THR A CA 1
ATOM 1715 C C . THR A 1 214 ? 2.018 2.615 10.344 1 97.12 214 THR A C 1
ATOM 1717 O O . THR A 1 214 ? 1.688 1.442 10.156 1 97.12 214 THR A O 1
ATOM 1720 N N . LEU A 1 215 ? 3.01 2.969 11.109 1 96.62 215 LEU A N 1
ATOM 1721 C CA . LEU A 1 215 ? 3.85 2.021 11.836 1 96.62 215 LEU A CA 1
ATOM 1722 C C . LEU A 1 215 ? 3.021 1.199 12.812 1 96.62 215 LEU A C 1
ATOM 1724 O O . LEU A 1 215 ? 3.277 0.007 13 1 96.62 215 LEU A O 1
ATOM 1728 N N . ASP A 1 216 ? 2 1.744 13.398 1 94 216 ASP A N 1
ATOM 1729 C CA . ASP A 1 216 ? 1.206 1.108 14.445 1 94 216 ASP A CA 1
ATOM 1730 C C . ASP A 1 216 ? 0.212 0.112 13.852 1 94 216 ASP A C 1
ATOM 1732 O O . ASP A 1 216 ? -0.234 -0.811 14.539 1 94 216 ASP A O 1
ATOM 1736 N N . ASP A 1 217 ? -0.149 0.324 12.672 1 94.88 217 ASP A N 1
ATOM 1737 C CA . ASP A 1 217 ? -1.089 -0.546 11.969 1 94.88 217 ASP A CA 1
ATOM 1738 C C . ASP A 1 217 ? -0.713 -0.688 10.5 1 94.88 217 ASP A C 1
ATOM 1740 O O . ASP A 1 217 ? -1.42 -0.188 9.625 1 94.88 217 ASP A O 1
ATOM 1744 N N . PRO A 1 218 ? 0.387 -1.482 10.25 1 96.5 218 PRO A N 1
ATOM 1745 C CA . PRO A 1 218 ? 0.928 -1.521 8.891 1 96.5 218 PRO A CA 1
ATOM 1746 C C . PRO A 1 218 ? 0.064 -2.342 7.938 1 96.5 218 PRO A C 1
ATOM 1748 O O . PRO A 1 218 ? 0.29 -2.322 6.723 1 96.5 218 PRO A O 1
ATOM 1751 N N . TYR A 1 219 ? -1.006 -2.986 8.414 1 96.75 219 TYR A N 1
ATOM 1752 C CA . TYR A 1 219 ? -1.8 -3.9 7.602 1 96.75 219 TYR A CA 1
ATOM 1753 C C . TYR A 1 219 ? -2.996 -3.184 6.988 1 96.75 219 TYR A C 1
ATOM 1755 O O . TYR A 1 219 ? -3.658 -3.723 6.094 1 96.75 219 TYR A O 1
ATOM 1763 N N . ARG A 1 220 ? -3.281 -1.943 7.504 1 95.38 220 ARG A N 1
ATOM 1764 C CA . ARG A 1 220 ? -4.426 -1.17 7.035 1 95.38 220 ARG A CA 1
ATOM 1765 C C . ARG A 1 220 ? -3.988 0.198 6.52 1 95.38 220 ARG A C 1
ATOM 1767 O O . ARG A 1 220 ? -3.105 0.832 7.102 1 95.38 220 ARG A O 1
ATOM 1774 N N . TYR A 1 221 ? -4.582 0.538 5.383 1 95.69 221 TYR A N 1
ATOM 1775 C CA . TYR A 1 221 ? -4.371 1.913 4.945 1 95.69 221 TYR A CA 1
ATOM 1776 C C . TYR A 1 221 ? -5.523 2.809 5.387 1 95.69 221 TYR A C 1
ATOM 1778 O O . TYR A 1 221 ? -6.586 2.316 5.777 1 95.69 221 TYR A O 1
ATOM 1786 N N . ARG A 1 222 ? -5.32 4.129 5.445 1 94.56 222 ARG A N 1
ATOM 1787 C CA . ARG A 1 222 ? -6.309 5.176 5.668 1 94.56 222 ARG A CA 1
ATOM 1788 C C . ARG A 1 222 ? -6.367 6.133 4.484 1 94.56 222 ARG A C 1
ATOM 1790 O O . ARG A 1 222 ? -5.34 6.453 3.887 1 94.56 222 ARG A O 1
ATOM 1797 N N . ILE A 1 223 ? -7.531 6.547 4.188 1 93.38 223 ILE A N 1
ATOM 1798 C CA . ILE A 1 223 ? -7.719 7.465 3.068 1 93.38 223 ILE A CA 1
ATOM 1799 C C . ILE A 1 223 ? -7.953 8.875 3.596 1 93.38 223 ILE A C 1
ATOM 1801 O O . ILE A 1 223 ? -8.891 9.109 4.363 1 93.38 223 ILE A O 1
ATOM 1805 N N . LEU A 1 224 ? -7.094 9.758 3.232 1 93.69 224 LEU A N 1
ATOM 1806 C CA . LEU A 1 224 ? -7.238 11.164 3.562 1 93.69 224 LEU A CA 1
ATOM 1807 C C . LEU A 1 224 ? -7.777 11.953 2.369 1 93.69 224 LEU A C 1
ATOM 1809 O O . LEU A 1 224 ? -7.109 12.047 1.335 1 93.69 224 LEU A O 1
ATOM 1813 N N . THR A 1 225 ? -8.938 12.492 2.559 1 91.25 225 THR A N 1
ATOM 1814 C CA . THR A 1 225 ? -9.555 13.297 1.517 1 91.25 225 THR A CA 1
ATOM 1815 C C . THR A 1 225 ? -8.922 14.688 1.457 1 91.25 225 THR A C 1
ATOM 1817 O O . THR A 1 225 ? -8.047 15.016 2.268 1 91.25 225 THR A O 1
ATOM 1820 N N . GLN A 1 226 ? -9.359 15.43 0.5 1 90.12 226 GLN A N 1
ATOM 1821 C CA . GLN A 1 226 ? -8.875 16.797 0.338 1 90.12 226 GLN A CA 1
ATOM 1822 C C . GLN A 1 226 ? -9.078 17.609 1.615 1 90.12 226 GLN A C 1
ATOM 1824 O O . GLN A 1 226 ? -8.188 18.344 2.033 1 90.12 226 GLN A O 1
ATOM 1829 N N . ASP A 1 227 ? -10.188 17.422 2.217 1 89.81 227 ASP A N 1
ATOM 1830 C CA . ASP A 1 227 ? -10.5 18.172 3.436 1 89.81 227 ASP A CA 1
ATOM 1831 C C . ASP A 1 227 ? -9.516 17.828 4.555 1 89.81 227 ASP A C 1
ATOM 1833 O O . ASP A 1 227 ? -9.062 18.703 5.285 1 89.81 227 ASP A O 1
ATOM 1837 N N . ALA A 1 228 ? -9.242 16.594 4.648 1 92.62 228 ALA A N 1
ATOM 1838 C CA . ALA A 1 228 ? -8.32 16.141 5.684 1 92.62 228 ALA A CA 1
ATOM 1839 C C . ALA A 1 228 ? -6.895 16.609 5.387 1 92.62 228 ALA A C 1
ATOM 1841 O O . ALA A 1 228 ? -6.176 17.047 6.285 1 92.62 228 ALA A O 1
ATOM 1842 N N . LEU A 1 229 ? -6.512 16.531 4.184 1 93.69 229 LEU A N 1
ATOM 1843 C CA . LEU A 1 229 ? -5.145 16.859 3.781 1 93.69 229 LEU A CA 1
ATOM 1844 C C . LEU A 1 229 ? -4.875 18.359 3.928 1 93.69 229 LEU A C 1
ATOM 1846 O O . LEU A 1 229 ? -3.75 18.766 4.219 1 93.69 229 LEU A O 1
ATOM 1850 N N . GLY A 1 230 ? -5.891 19.094 3.701 1 92.88 230 GLY A N 1
ATOM 1851 C CA . GLY A 1 230 ? -5.73 20.531 3.781 1 92.88 230 GLY A CA 1
ATOM 1852 C C . GLY A 1 230 ? -5.883 21.078 5.191 1 92.88 230 GLY A C 1
ATOM 1853 O O . GLY A 1 230 ? -5.648 22.266 5.438 1 92.88 230 GLY A O 1
ATOM 1854 N N . ASP A 1 231 ? -6.219 20.266 6.102 1 93.62 231 ASP A N 1
ATOM 1855 C CA . ASP A 1 231 ? -6.488 20.656 7.48 1 93.62 231 ASP A CA 1
ATOM 1856 C C . ASP A 1 231 ? -5.398 20.156 8.422 1 93.62 231 ASP A C 1
ATOM 1858 O O . ASP A 1 231 ? -5.375 18.969 8.773 1 93.62 231 ASP A O 1
ATOM 1862 N N . PRO A 1 232 ? -4.582 21.031 8.945 1 94.25 232 PRO A N 1
ATOM 1863 C CA . PRO A 1 232 ? -3.502 20.609 9.836 1 94.25 232 PRO A CA 1
ATOM 1864 C C . PRO A 1 232 ? -4.012 19.891 11.086 1 94.25 232 PRO A C 1
ATOM 1866 O O . PRO A 1 232 ? -3.256 19.172 11.742 1 94.25 232 PRO A O 1
ATOM 1869 N N . ASP A 1 233 ? -5.262 20.078 11.477 1 93.44 233 ASP A N 1
ATOM 1870 C CA . ASP A 1 233 ? -5.84 19.375 12.609 1 93.44 233 ASP A CA 1
ATOM 1871 C C . ASP A 1 233 ? -5.793 17.859 12.391 1 93.44 233 ASP A C 1
ATOM 1873 O O . ASP A 1 233 ? -5.844 17.094 13.352 1 93.44 233 ASP A O 1
ATOM 1877 N N . THR A 1 234 ? -5.688 17.5 11.148 1 93.38 234 THR A N 1
ATOM 1878 C CA . THR A 1 234 ? -5.633 16.078 10.805 1 93.38 234 THR A CA 1
ATOM 1879 C C . THR A 1 234 ? -4.48 15.398 11.531 1 93.38 234 THR A C 1
ATOM 1881 O O . THR A 1 234 ? -4.594 14.234 11.93 1 93.38 234 THR A O 1
ATOM 1884 N N . CYS A 1 235 ? -3.43 16.109 11.781 1 94.06 235 CYS A N 1
ATOM 1885 C CA . CYS A 1 235 ? -2.254 15.555 12.43 1 94.06 235 CYS A CA 1
ATOM 1886 C C . CYS A 1 235 ? -2.588 15.078 13.844 1 94.06 235 CYS A C 1
ATOM 1888 O O . CYS A 1 235 ? -1.925 14.18 14.367 1 94.06 235 CYS A O 1
ATOM 1890 N N . LEU A 1 236 ? -3.613 15.586 14.43 1 91.75 236 LEU A N 1
ATOM 1891 C CA . LEU A 1 236 ? -4.004 15.234 15.789 1 91.75 236 LEU A CA 1
ATOM 1892 C C . LEU A 1 236 ? -4.621 13.844 15.828 1 91.75 236 LEU A C 1
ATOM 1894 O O . LEU A 1 236 ? -4.723 13.234 16.906 1 91.75 236 LEU A O 1
ATOM 1898 N N . ALA A 1 237 ? -4.988 13.367 14.68 1 92.5 237 ALA A N 1
ATOM 1899 C CA . ALA A 1 237 ? -5.625 12.055 14.617 1 92.5 237 ALA A CA 1
ATOM 1900 C C . ALA A 1 237 ? -4.586 10.938 14.523 1 92.5 237 ALA A C 1
ATOM 1902 O O . ALA A 1 237 ? -4.934 9.758 14.508 1 92.5 237 ALA A O 1
ATOM 1903 N N . PHE A 1 238 ? -3.359 11.273 14.453 1 93.75 238 PHE A N 1
ATOM 1904 C CA . PHE A 1 238 ? -2.244 10.336 14.367 1 93.75 238 PHE A CA 1
ATOM 1905 C C . PHE A 1 238 ? -1.32 10.484 15.57 1 93.75 238 PHE A C 1
ATOM 1907 O O . PHE A 1 238 ? -0.901 11.594 15.906 1 93.75 238 PHE A O 1
ATOM 1914 N N . PRO A 1 239 ? -1.03 9.422 16.219 1 93.19 239 PRO A N 1
ATOM 1915 C CA . PRO A 1 239 ? -0.156 9.516 17.391 1 93.19 239 PRO A CA 1
ATOM 1916 C C . PRO A 1 239 ? 1.28 9.891 17.031 1 93.19 239 PRO A C 1
ATOM 1918 O O . PRO A 1 239 ? 1.754 9.547 15.938 1 93.19 239 PRO A O 1
ATOM 1921 N N . LYS A 1 240 ? 1.929 10.484 17.906 1 93 240 LYS A N 1
ATOM 1922 C CA . LYS A 1 240 ? 3.348 10.781 17.734 1 93 240 LYS A CA 1
ATOM 1923 C C . LYS A 1 240 ? 4.18 9.5 17.719 1 93 240 LYS A C 1
ATOM 1925 O O . LYS A 1 240 ? 3.953 8.594 18.516 1 93 240 LYS A O 1
ATOM 1930 N N . ARG A 1 241 ? 5.055 9.43 16.781 1 94.25 241 ARG A N 1
ATOM 1931 C CA . ARG A 1 241 ? 5.969 8.297 16.672 1 94.25 241 ARG A CA 1
ATOM 1932 C C . ARG A 1 241 ? 7.352 8.75 16.219 1 94.25 241 ARG A C 1
ATOM 1934 O O . ARG A 1 241 ? 7.469 9.617 15.352 1 94.25 241 ARG A O 1
ATOM 1941 N N . THR A 1 242 ? 8.32 8.047 16.844 1 94.38 242 THR A N 1
ATOM 1942 C CA . THR A 1 242 ? 9.688 8.312 16.406 1 94.38 242 THR A CA 1
ATOM 1943 C C . THR A 1 242 ? 9.898 7.828 14.977 1 94.38 242 THR A C 1
ATOM 1945 O O . THR A 1 242 ? 9.398 6.773 14.586 1 94.38 242 THR A O 1
ATOM 1948 N N . TYR A 1 243 ? 10.617 8.656 14.25 1 97.06 243 TYR A N 1
ATOM 1949 C CA . TYR A 1 243 ? 10.984 8.25 12.898 1 97.06 243 TYR A CA 1
ATOM 1950 C C . TYR A 1 243 ? 11.742 6.93 12.914 1 97.06 243 TYR A C 1
ATOM 1952 O O . TYR A 1 243 ? 12.641 6.73 13.734 1 97.06 243 TYR A O 1
ATOM 1960 N N . PRO A 1 244 ? 11.391 5.996 12.086 1 96.38 244 PRO A N 1
ATOM 1961 C CA . PRO A 1 244 ? 12.008 4.668 12.18 1 96.38 244 PRO A CA 1
ATOM 1962 C C . PRO A 1 244 ? 13.492 4.676 11.812 1 96.38 244 PRO A C 1
ATOM 1964 O O . PRO A 1 244 ? 13.867 5.199 10.758 1 96.38 244 PRO A O 1
ATOM 1967 N N . GLU A 1 245 ? 14.258 4.008 12.578 1 93.44 245 GLU A N 1
ATOM 1968 C CA . GLU A 1 245 ? 15.695 3.963 12.367 1 93.44 245 GLU A CA 1
ATOM 1969 C C . GLU A 1 245 ? 16.047 3.113 11.148 1 93.44 245 GLU A C 1
ATOM 1971 O O . GLU A 1 245 ? 17.047 3.371 10.477 1 93.44 245 GLU A O 1
ATOM 1976 N N . ASN A 1 246 ? 15.273 2.154 10.883 1 92.94 246 ASN A N 1
ATOM 1977 C CA . ASN A 1 246 ? 15.578 1.238 9.789 1 92.94 246 ASN A CA 1
ATOM 1978 C C . ASN A 1 246 ? 14.93 1.688 8.484 1 92.94 246 ASN A C 1
ATOM 1980 O O . ASN A 1 246 ? 14.938 0.952 7.496 1 92.94 246 ASN A O 1
ATOM 1984 N N . GLY A 1 247 ? 14.312 2.875 8.547 1 94.06 247 GLY A N 1
ATOM 1985 C CA . GLY A 1 247 ? 13.852 3.455 7.297 1 94.06 247 GLY A CA 1
ATOM 1986 C C . GLY A 1 247 ? 14.992 3.854 6.371 1 94.06 247 GLY A C 1
ATOM 1987 O O . GLY A 1 247 ? 16.016 4.355 6.824 1 94.06 247 GLY A O 1
ATOM 1988 N N . LEU A 1 248 ? 14.836 3.611 5.086 1 95.69 248 LEU A N 1
ATOM 1989 C CA . LEU A 1 248 ? 15.891 3.875 4.109 1 95.69 248 LEU A CA 1
ATOM 1990 C C . LEU A 1 248 ? 15.844 5.328 3.646 1 95.69 248 LEU A C 1
ATOM 1992 O O . LEU A 1 248 ? 16.828 5.84 3.104 1 95.69 248 LEU A O 1
ATOM 1996 N N . VAL A 1 249 ? 14.719 6 3.775 1 97 249 VAL A N 1
ATOM 1997 C CA . VAL A 1 249 ? 14.625 7.426 3.484 1 97 249 VAL A CA 1
ATOM 1998 C C . VAL A 1 249 ? 14.922 8.234 4.746 1 97 249 VAL A C 1
ATOM 2000 O O . VAL A 1 249 ? 14.227 8.102 5.754 1 97 249 VAL A O 1
ATOM 2003 N N . PRO A 1 250 ? 15.891 9.062 4.727 1 97.31 250 PRO A N 1
ATOM 2004 C CA . PRO A 1 250 ? 16.172 9.875 5.918 1 97.31 250 PRO A CA 1
ATOM 2005 C C . PRO A 1 250 ? 15.094 10.93 6.176 1 97.31 250 PRO A C 1
ATOM 2007 O O . PRO A 1 250 ? 14.523 11.477 5.23 1 97.31 250 PRO A O 1
ATOM 2010 N N . ALA A 1 251 ? 14.93 11.25 7.473 1 97.06 251 ALA A N 1
ATOM 2011 C CA . ALA A 1 251 ? 13.883 12.188 7.883 1 97.06 251 ALA A CA 1
ATOM 2012 C C . ALA A 1 251 ? 14.078 13.539 7.211 1 97.06 251 ALA A C 1
ATOM 2014 O O . ALA A 1 251 ? 13.102 14.18 6.801 1 97.06 251 ALA A O 1
ATOM 2015 N N . ASP A 1 252 ? 15.242 13.969 7.082 1 96.44 252 ASP A N 1
ATOM 2016 C CA . ASP A 1 252 ? 15.523 15.305 6.57 1 96.44 252 ASP A CA 1
ATOM 2017 C C . ASP A 1 252 ? 15.32 15.367 5.055 1 96.44 252 ASP A C 1
ATOM 2019 O O . ASP A 1 252 ? 15.312 16.453 4.469 1 96.44 252 ASP A O 1
ATOM 2023 N N . ALA A 1 253 ? 15.172 14.227 4.375 1 97.19 253 ALA A N 1
ATOM 2024 C CA . ALA A 1 253 ? 14.938 14.188 2.932 1 97.19 253 ALA A CA 1
ATOM 2025 C C . ALA A 1 253 ? 13.453 14.359 2.613 1 97.19 253 ALA A C 1
ATOM 2027 O O . ALA A 1 253 ? 13.086 14.648 1.473 1 97.19 253 ALA A O 1
ATOM 2028 N N . ILE A 1 254 ? 12.594 14.156 3.617 1 97.88 254 ILE A N 1
ATOM 2029 C CA . ILE A 1 254 ? 11.156 14.133 3.377 1 97.88 254 ILE A CA 1
ATOM 2030 C C . ILE A 1 254 ? 10.688 15.484 2.859 1 97.88 254 ILE A C 1
ATOM 2032 O O . ILE A 1 254 ? 9.961 15.562 1.866 1 97.88 254 ILE A O 1
ATOM 2036 N N . GLY A 1 255 ? 11.062 16.594 3.523 1 96.12 255 GLY A N 1
ATOM 2037 C CA . GLY A 1 255 ? 10.711 17.938 3.074 1 96.12 255 GLY A CA 1
ATOM 2038 C C . GLY A 1 255 ? 11.086 18.188 1.627 1 96.12 255 GLY A C 1
ATOM 2039 O O . GLY A 1 255 ? 10.219 18.5 0.802 1 96.12 255 GLY A O 1
ATOM 2040 N N . PRO A 1 256 ? 12.359 18 1.308 1 96.25 256 PRO A N 1
ATOM 2041 C CA . PRO A 1 256 ? 12.828 18.188 -0.07 1 96.25 256 PRO A CA 1
ATOM 2042 C C . PRO A 1 256 ? 12.078 17.297 -1.067 1 96.25 256 PRO A C 1
ATOM 2044 O O . PRO A 1 256 ? 11.773 17.734 -2.18 1 96.25 256 PRO A O 1
ATOM 2047 N N . ILE A 1 257 ? 11.812 16.078 -0.727 1 97.25 257 ILE A N 1
ATOM 2048 C CA . ILE A 1 257 ? 11.086 15.164 -1.604 1 97.25 257 ILE A CA 1
ATOM 2049 C C . ILE A 1 257 ? 9.703 15.727 -1.916 1 97.25 257 ILE A C 1
ATOM 2051 O O . ILE A 1 257 ? 9.312 15.812 -3.082 1 97.25 257 ILE A O 1
ATOM 2055 N N . LEU A 1 258 ? 8.992 16.125 -0.887 1 97.25 258 LEU A N 1
ATOM 2056 C CA . LEU A 1 258 ? 7.637 16.656 -1.068 1 97.25 258 LEU A CA 1
ATOM 2057 C C . LEU A 1 258 ? 7.656 17.938 -1.882 1 97.25 258 LEU A C 1
ATOM 2059 O O . LEU A 1 258 ? 6.781 18.156 -2.721 1 97.25 258 LEU A O 1
ATOM 2063 N N . ASP A 1 259 ? 8.609 18.734 -1.66 1 95.31 259 ASP A N 1
ATOM 2064 C CA . ASP A 1 259 ? 8.758 19.969 -2.439 1 95.31 259 ASP A CA 1
ATOM 2065 C C . ASP A 1 259 ? 9.016 19.656 -3.912 1 95.31 259 ASP A C 1
ATOM 2067 O O . ASP A 1 259 ? 8.5 20.344 -4.797 1 95.31 259 ASP A O 1
ATOM 2071 N N . THR A 1 260 ? 9.898 18.703 -4.141 1 95.25 260 THR A N 1
ATOM 2072 C CA . THR A 1 260 ? 10.195 18.281 -5.508 1 95.25 260 THR A CA 1
ATOM 2073 C C . THR A 1 260 ? 8.945 17.75 -6.195 1 95.25 260 THR A C 1
ATOM 2075 O O . THR A 1 260 ? 8.719 18 -7.379 1 95.25 260 THR A O 1
ATOM 2078 N N . LEU A 1 261 ? 8.148 16.969 -5.438 1 95.94 261 LEU A N 1
ATOM 2079 C CA . LEU A 1 261 ? 6.895 16.469 -5.988 1 95.94 261 LEU A CA 1
ATOM 2080 C C . LEU A 1 261 ? 5.988 17.625 -6.41 1 95.94 261 LEU A C 1
ATOM 2082 O O . LEU A 1 261 ? 5.379 17.578 -7.48 1 95.94 261 LEU A O 1
ATOM 2086 N N . LYS A 1 262 ? 5.883 18.625 -5.531 1 95.12 262 LYS A N 1
ATOM 2087 C CA . LYS A 1 262 ? 5.121 19.812 -5.867 1 95.12 262 LYS A CA 1
ATOM 2088 C C . LYS A 1 262 ? 5.652 20.469 -7.145 1 95.12 262 LYS A C 1
ATOM 2090 O O . LYS A 1 262 ? 4.879 20.812 -8.039 1 95.12 262 LYS A O 1
ATOM 2095 N N . GLY A 1 263 ? 6.945 20.609 -7.211 1 93.06 263 GLY A N 1
ATOM 2096 C CA . GLY A 1 263 ? 7.555 21.172 -8.406 1 93.06 263 GLY A CA 1
ATOM 2097 C C . GLY A 1 263 ? 7.199 20.406 -9.664 1 93.06 263 GLY A C 1
ATOM 2098 O O . GLY A 1 263 ? 6.883 21.016 -10.695 1 93.06 263 GLY A O 1
ATOM 2099 N N . LEU A 1 264 ? 7.223 19.109 -9.633 1 91.75 264 LEU A N 1
ATOM 2100 C CA . LEU A 1 264 ? 6.914 18.25 -10.773 1 91.75 264 LEU A CA 1
ATOM 2101 C C . LEU A 1 264 ? 5.453 18.391 -11.188 1 91.75 264 LEU A C 1
ATOM 2103 O O . LEU A 1 264 ? 5.133 18.359 -12.375 1 91.75 264 LEU A O 1
ATOM 2107 N N . ARG A 1 265 ? 4.57 18.531 -10.195 1 93 265 ARG A N 1
ATOM 2108 C CA . ARG A 1 265 ? 3.143 18.688 -10.445 1 93 265 ARG A CA 1
ATOM 2109 C C . ARG A 1 265 ? 2.865 19.906 -11.312 1 93 265 ARG A C 1
ATOM 2111 O O . ARG A 1 265 ? 1.986 19.875 -12.18 1 93 265 ARG A O 1
ATOM 2118 N N . PHE A 1 266 ? 3.627 20.922 -11.133 1 91.62 266 PHE A N 1
ATOM 2119 C CA . PHE A 1 266 ? 3.326 22.203 -11.789 1 91.62 266 PHE A CA 1
ATOM 2120 C C . PHE A 1 266 ? 4.309 22.469 -12.922 1 91.62 266 PHE A C 1
ATOM 2122 O O . PHE A 1 266 ? 4.238 23.5 -13.578 1 91.62 266 PHE A O 1
ATOM 2129 N N . ALA A 1 267 ? 5.188 21.547 -13.211 1 87.25 267 ALA A N 1
ATOM 2130 C CA . ALA A 1 267 ? 6.281 21.766 -14.156 1 87.25 267 ALA A CA 1
ATOM 2131 C C . ALA A 1 267 ? 5.762 21.844 -15.586 1 87.25 267 ALA A C 1
ATOM 2133 O O . ALA A 1 267 ? 6.336 22.547 -16.422 1 87.25 267 ALA A O 1
ATOM 2134 N N . ASP A 1 268 ? 4.797 21.109 -15.906 1 86.12 268 ASP A N 1
ATOM 2135 C CA . ASP A 1 268 ? 4.273 21.047 -17.266 1 86.12 268 ASP A CA 1
ATOM 2136 C C . ASP A 1 268 ? 2.756 20.875 -17.266 1 86.12 268 ASP A C 1
ATOM 2138 O O . ASP A 1 268 ? 2.213 20.141 -16.438 1 86.12 268 ASP A O 1
ATOM 2142 N N . GLU A 1 269 ? 2.131 21.469 -18.203 1 86.12 269 GLU A N 1
ATOM 2143 C CA . GLU A 1 269 ? 0.673 21.406 -18.25 1 86.12 269 GLU A CA 1
ATOM 2144 C C . GLU A 1 269 ? 0.201 20.156 -19 1 86.12 269 GLU A C 1
ATOM 2146 O O . GLU A 1 269 ? -0.941 19.719 -18.828 1 86.12 269 GLU A O 1
ATOM 2151 N N . THR A 1 270 ? 1.01 19.656 -19.797 1 83.25 270 THR A N 1
ATOM 2152 C CA . THR A 1 270 ? 0.638 18.5 -20.594 1 83.25 270 THR A CA 1
ATOM 2153 C C . THR A 1 270 ? 1.104 17.203 -19.938 1 83.25 270 THR A C 1
ATOM 2155 O O . THR A 1 270 ? 0.323 16.266 -19.766 1 83.25 270 THR A O 1
ATOM 2158 N N . VAL A 1 271 ? 2.363 17.188 -19.578 1 83.31 271 VAL A N 1
ATOM 2159 C CA . VAL A 1 271 ? 2.928 16.062 -18.844 1 83.31 271 VAL A CA 1
ATOM 2160 C C . VAL A 1 271 ? 3.107 16.438 -17.375 1 83.31 271 VAL A C 1
ATOM 2162 O O . VAL A 1 271 ? 4.133 17 -17 1 83.31 271 VAL A O 1
ATOM 2165 N N . TYR A 1 272 ? 2.123 16.141 -16.656 1 87.81 272 TYR A N 1
ATOM 2166 C CA . TYR A 1 272 ? 2.125 16.547 -15.25 1 87.81 272 TYR A CA 1
ATOM 2167 C C . TYR A 1 272 ? 1.999 15.344 -14.328 1 87.81 272 TYR A C 1
ATOM 2169 O O . TYR A 1 272 ? 1.53 14.281 -14.75 1 87.81 272 TYR A O 1
ATOM 2177 N N . LEU A 1 273 ? 2.447 15.5 -13.156 1 90.44 273 LEU A N 1
ATOM 2178 C CA . LEU A 1 273 ? 2.4 14.445 -12.141 1 90.44 273 LEU A CA 1
ATOM 2179 C C . LEU A 1 273 ? 0.968 14.211 -11.672 1 90.44 273 LEU A C 1
ATOM 2181 O O . LEU A 1 273 ? 0.291 15.148 -11.234 1 90.44 273 LEU A O 1
ATOM 2185 N N . ARG A 1 274 ? 0.486 13.016 -11.773 1 89.25 274 ARG A N 1
ATOM 2186 C CA . ARG A 1 274 ? -0.863 12.656 -11.352 1 89.25 274 ARG A CA 1
ATOM 2187 C C . ARG A 1 274 ? -0.853 12.055 -9.945 1 89.25 274 ARG A C 1
ATOM 2189 O O . ARG A 1 274 ? -1.758 12.305 -9.148 1 89.25 274 ARG A O 1
ATOM 2196 N N . SER A 1 275 ? 0.11 11.227 -9.727 1 92.19 275 SER A N 1
ATOM 2197 C CA . SER A 1 275 ? 0.241 10.609 -8.406 1 92.19 275 SER A CA 1
ATOM 2198 C C . SER A 1 275 ? 1.696 10.281 -8.094 1 92.19 275 SER A C 1
ATOM 2200 O O . SER A 1 275 ? 2.539 10.242 -8.992 1 92.19 275 SER A O 1
ATOM 2202 N N . ALA A 1 276 ? 1.991 10.188 -6.859 1 95.5 276 ALA A N 1
ATOM 2203 C CA . ALA A 1 276 ? 3.314 9.82 -6.363 1 95.5 276 ALA A CA 1
ATOM 2204 C C . ALA A 1 276 ? 3.207 9 -5.082 1 95.5 276 ALA A C 1
ATOM 2206 O O . ALA A 1 276 ? 2.197 9.062 -4.375 1 95.5 276 ALA A O 1
ATOM 2207 N N . SER A 1 277 ? 4.211 8.203 -4.852 1 96.56 277 SER A N 1
ATOM 2208 C CA . SER A 1 277 ? 4.242 7.402 -3.631 1 96.56 277 SER A CA 1
ATOM 22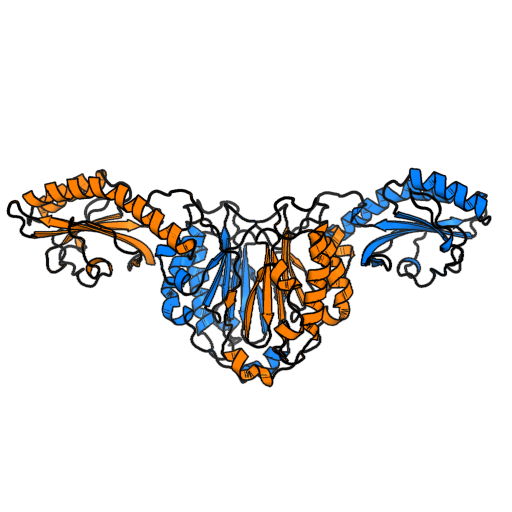09 C C . SER A 1 277 ? 5.621 7.434 -2.982 1 96.56 277 SER A C 1
ATOM 2211 O O . SER A 1 277 ? 6.637 7.543 -3.674 1 96.56 277 SER A O 1
ATOM 2213 N N . ILE A 1 278 ? 5.598 7.445 -1.702 1 97.75 278 ILE A N 1
ATOM 2214 C CA . ILE A 1 278 ? 6.797 7.359 -0.88 1 97.75 278 ILE A CA 1
ATOM 2215 C C . ILE A 1 278 ? 6.691 6.168 0.07 1 97.75 278 ILE A C 1
ATOM 2217 O O . ILE A 1 278 ? 5.668 5.992 0.741 1 97.75 278 ILE A O 1
ATOM 2221 N N . ASN A 1 279 ? 7.637 5.305 0.1 1 97.69 279 ASN A N 1
ATOM 2222 C CA . ASN A 1 279 ? 7.766 4.254 1.104 1 97.69 279 ASN A CA 1
ATOM 2223 C C . ASN A 1 279 ? 9.109 4.324 1.821 1 97.69 279 ASN A C 1
ATOM 2225 O O . ASN A 1 279 ? 10.156 4.125 1.207 1 97.69 279 ASN A O 1
ATOM 2229 N N . LEU A 1 280 ? 9.039 4.551 3.109 1 98.06 280 LEU A N 1
ATOM 2230 C CA . LEU A 1 280 ? 10.242 4.793 3.9 1 98.06 280 LEU A CA 1
ATOM 2231 C C . LEU A 1 280 ? 11.141 3.561 3.906 1 98.06 280 LEU A C 1
ATOM 2233 O O . LEU A 1 280 ? 12.375 3.684 3.922 1 98.06 280 LEU A O 1
ATOM 2237 N N . PHE A 1 281 ? 10.57 2.453 3.912 1 97 281 PHE A N 1
ATOM 2238 C CA . PHE A 1 281 ? 11.328 1.227 4.133 1 97 281 PHE A CA 1
ATOM 2239 C C . PHE A 1 281 ? 11.828 0.655 2.811 1 97 281 PHE A C 1
ATOM 2241 O O . PHE A 1 281 ? 12.891 0.029 2.76 1 97 281 PHE A O 1
ATOM 2248 N N . ASN A 1 282 ? 11.062 0.82 1.736 1 95 282 ASN A N 1
ATOM 2249 C CA . ASN A 1 282 ? 11.578 0.488 0.412 1 95 282 ASN A CA 1
ATOM 2250 C C . ASN A 1 282 ? 12.664 1.465 -0.028 1 95 282 ASN A C 1
ATOM 2252 O O . ASN A 1 282 ? 13.477 1.143 -0.892 1 95 282 ASN A O 1
ATOM 2256 N N . GLY A 1 283 ? 12.578 2.699 0.515 1 95.69 283 GLY A N 1
ATOM 2257 C CA . GLY A 1 283 ? 13.477 3.754 0.072 1 95.69 283 GLY A CA 1
ATOM 2258 C C . GLY A 1 283 ? 13.18 4.238 -1.334 1 95.69 283 GLY A C 1
ATOM 2259 O O . GLY A 1 283 ? 14.078 4.715 -2.035 1 95.69 283 GLY A O 1
ATOM 2260 N N . MET A 1 284 ? 11.961 4.062 -1.717 1 94.06 284 MET A N 1
ATOM 2261 C CA . MET A 1 284 ? 11.594 4.281 -3.115 1 94.06 284 MET A CA 1
ATOM 2262 C C . MET A 1 284 ? 10.555 5.387 -3.242 1 94.06 284 MET A C 1
ATOM 2264 O O . MET A 1 284 ? 9.742 5.59 -2.34 1 94.06 284 MET A O 1
ATOM 2268 N N . ILE A 1 285 ? 10.625 6.09 -4.379 1 95.06 285 ILE A N 1
ATOM 2269 C CA . ILE A 1 285 ? 9.625 7.043 -4.852 1 95.06 285 ILE A CA 1
ATOM 2270 C C . ILE A 1 285 ? 9.039 6.566 -6.176 1 95.06 285 ILE A C 1
ATOM 2272 O O . ILE A 1 285 ? 9.781 6.156 -7.074 1 95.06 285 ILE A O 1
ATOM 2276 N N . SER A 1 286 ? 7.781 6.531 -6.172 1 93.75 286 SER A N 1
ATOM 2277 C CA . SER A 1 286 ? 7.141 6.215 -7.445 1 93.75 286 SER A CA 1
ATOM 2278 C C . SER A 1 286 ? 6.371 7.414 -7.988 1 93.75 286 SER A C 1
ATOM 2280 O O . SER A 1 286 ? 5.758 8.164 -7.227 1 93.75 286 SER A O 1
ATOM 2282 N N . LEU A 1 287 ? 6.445 7.582 -9.297 1 92.31 287 LEU A N 1
ATOM 2283 C CA . LEU A 1 287 ? 5.793 8.688 -9.992 1 92.31 287 LEU A CA 1
ATOM 2284 C C . LEU A 1 287 ? 4.91 8.172 -11.125 1 92.31 287 LEU A C 1
ATOM 2286 O O . LEU A 1 287 ? 5.305 7.27 -11.867 1 92.31 287 LEU A O 1
ATOM 2290 N N . THR A 1 288 ? 3.75 8.664 -11.172 1 88.56 288 THR A N 1
ATOM 2291 C CA . THR A 1 288 ? 2.865 8.43 -12.312 1 88.56 288 THR A CA 1
ATOM 2292 C C . THR A 1 288 ? 2.48 9.75 -12.977 1 88.56 288 THR A C 1
ATOM 2294 O O . THR A 1 288 ? 1.898 10.625 -12.344 1 88.56 288 THR A O 1
ATOM 2297 N N . PHE A 1 289 ? 2.75 9.844 -14.242 1 86.31 289 PHE A N 1
ATOM 2298 C CA . PHE A 1 289 ? 2.471 11.062 -14.992 1 86.31 289 PHE A CA 1
ATOM 2299 C C . PHE A 1 289 ? 1.238 10.883 -15.875 1 86.31 289 PHE A C 1
ATOM 2301 O O . PHE A 1 289 ? 0.716 9.781 -16 1 86.31 289 PHE A O 1
ATOM 2308 N N . SER A 1 290 ? 0.793 12.031 -16.422 1 80.56 290 SER A N 1
ATOM 2309 C CA . SER A 1 290 ? -0.387 12.031 -17.281 1 80.56 290 SER A CA 1
ATOM 2310 C C . SER A 1 290 ? -0.137 11.234 -18.562 1 80.56 290 SER A C 1
ATOM 2312 O O . SER A 1 290 ? -1.082 10.773 -19.203 1 80.56 290 SER A O 1
ATOM 2314 N N . CYS A 1 291 ? 1.093 11.234 -19.141 1 67.69 291 CYS A N 1
ATOM 2315 C CA . CYS A 1 291 ? 1.429 10.516 -20.359 1 67.69 291 CYS A CA 1
ATOM 2316 C C . CYS A 1 291 ? 1.439 9.016 -20.125 1 67.69 291 CYS A C 1
ATOM 2318 O O . CYS A 1 291 ? 1.768 8.242 -21.031 1 67.69 291 CYS A O 1
ATOM 2320 N N . ASP A 1 292 ? 1.052 8.523 -19.25 1 63.31 292 ASP A N 1
ATOM 2321 C CA . ASP A 1 292 ? 0.828 7.105 -18.984 1 63.31 292 ASP A CA 1
ATOM 2322 C C . ASP A 1 292 ? 2.139 6.398 -18.641 1 63.31 292 ASP A C 1
ATOM 2324 O O . ASP A 1 292 ? 3.1 6.465 -19.422 1 63.31 292 ASP A O 1
ATOM 2328 N N . GLY A 1 293 ? 2.65 6.391 -17.328 1 72.75 293 GLY A N 1
ATOM 2329 C CA . GLY A 1 293 ? 3.832 5.668 -16.891 1 72.75 293 GLY A CA 1
ATOM 2330 C C . GLY A 1 293 ? 4.156 5.895 -15.43 1 72.75 293 GLY A C 1
ATOM 2331 O O . GLY A 1 293 ? 3.797 6.93 -14.859 1 72.75 293 GLY A O 1
ATOM 2332 N N . SER A 1 294 ? 4.668 4.781 -15.016 1 82.62 294 SER A N 1
ATOM 2333 C CA . SER A 1 294 ? 5.125 4.883 -13.633 1 82.62 294 SER A CA 1
ATOM 2334 C C . SER A 1 294 ? 6.637 4.707 -13.539 1 82.62 294 SER A C 1
ATOM 2336 O O . SER A 1 294 ? 7.223 3.916 -14.281 1 82.62 294 SER A O 1
ATOM 2338 N N . HIS A 1 295 ? 7.203 5.586 -12.828 1 86.56 295 HIS A N 1
ATOM 2339 C CA . HIS A 1 295 ? 8.633 5.527 -12.547 1 86.56 295 HIS A CA 1
ATOM 2340 C C . HIS A 1 295 ? 8.898 5.168 -11.094 1 86.56 295 HIS A C 1
ATOM 2342 O O . HIS A 1 295 ? 8.234 5.688 -10.195 1 86.56 295 HIS A O 1
ATOM 2348 N N . TYR A 1 296 ? 9.727 4.238 -10.961 1 90.5 296 TYR A N 1
ATOM 2349 C CA . TYR A 1 296 ? 10.211 3.881 -9.633 1 90.5 296 TYR A CA 1
ATOM 2350 C C . TYR A 1 296 ? 11.703 4.172 -9.5 1 90.5 296 TYR A C 1
ATOM 2352 O O . TYR A 1 296 ? 12.492 3.799 -10.367 1 90.5 296 TYR A O 1
ATOM 2360 N N . MET A 1 297 ? 12.023 4.855 -8.461 1 91.38 297 MET A N 1
ATOM 2361 C CA . MET A 1 297 ? 13.422 5.184 -8.234 1 91.38 297 MET A CA 1
ATOM 2362 C C . MET A 1 297 ? 13.703 5.359 -6.742 1 91.38 297 MET A C 1
ATOM 2364 O O . MET A 1 297 ? 12.773 5.531 -5.949 1 91.38 297 MET A O 1
ATOM 2368 N N . THR A 1 298 ? 14.977 5.312 -6.406 1 92.62 298 THR A N 1
ATOM 2369 C CA . THR A 1 298 ? 15.344 5.582 -5.023 1 92.62 298 THR A CA 1
ATOM 2370 C C . THR A 1 298 ? 15.156 7.059 -4.691 1 92.62 298 THR A C 1
ATOM 2372 O O . THR A 1 298 ? 15.156 7.906 -5.586 1 92.62 298 THR A O 1
ATOM 2375 N N . TRP A 1 299 ? 14.969 7.305 -3.436 1 94.25 299 TRP A N 1
ATOM 2376 C CA . TRP A 1 299 ? 14.789 8.688 -3.01 1 94.25 299 TRP A CA 1
ATOM 2377 C C . TRP A 1 299 ? 16 9.539 -3.391 1 94.25 299 TRP A C 1
ATOM 2379 O O . TRP A 1 299 ? 15.859 10.711 -3.742 1 94.25 299 TRP A O 1
ATOM 2389 N N . LYS A 1 300 ? 17.188 8.938 -3.346 1 93.38 300 LYS A N 1
ATOM 2390 C CA . LYS A 1 300 ? 18.406 9.648 -3.705 1 93.38 300 LYS A CA 1
ATOM 2391 C C . LYS A 1 300 ? 18.406 10.055 -5.176 1 93.38 300 LYS A C 1
ATOM 2393 O O . LYS A 1 300 ? 18.703 11.203 -5.512 1 93.38 300 LYS A O 1
ATOM 2398 N N . GLU A 1 301 ? 18.062 9.07 -5.996 1 90.81 301 GLU A N 1
ATOM 2399 C CA . GLU A 1 301 ? 17.969 9.344 -7.426 1 90.81 301 GLU A CA 1
ATOM 2400 C C . GLU A 1 301 ? 16.922 10.422 -7.715 1 90.81 301 GLU A C 1
ATOM 2402 O O . GLU A 1 301 ? 17.141 11.281 -8.578 1 90.81 301 GLU A O 1
ATOM 2407 N N . PHE A 1 302 ? 15.906 10.383 -7.008 1 93.56 302 PHE A N 1
ATOM 2408 C CA . PHE A 1 302 ? 14.812 11.328 -7.191 1 93.56 302 PHE A CA 1
ATOM 2409 C C . PHE A 1 302 ? 15.273 12.75 -6.887 1 93.56 302 PHE A C 1
ATOM 2411 O O . PHE A 1 302 ? 14.977 13.68 -7.641 1 93.56 302 PHE A O 1
ATOM 2418 N N . LEU A 1 303 ? 15.969 13.008 -5.824 1 93.5 303 LEU A N 1
ATOM 2419 C CA . LEU A 1 303 ? 16.391 14.344 -5.418 1 93.5 303 LEU A CA 1
ATOM 2420 C C . LEU A 1 303 ? 17.578 14.812 -6.242 1 93.5 303 LEU A C 1
ATOM 2422 O O . LEU A 1 303 ? 17.828 16.016 -6.363 1 93.5 303 LEU A O 1
ATOM 2426 N N . ASP A 1 304 ? 18.297 13.867 -6.816 1 88.19 304 ASP A N 1
ATOM 2427 C CA . ASP A 1 304 ? 19.484 14.219 -7.602 1 88.19 304 ASP A CA 1
ATOM 2428 C C . ASP A 1 304 ? 19.094 14.695 -9 1 88.19 304 ASP A C 1
ATOM 2430 O O . ASP A 1 304 ? 19.859 15.414 -9.648 1 88.19 304 ASP A O 1
ATOM 2434 N N . ARG A 1 305 ? 18.062 14.289 -9.453 1 80 305 ARG A N 1
ATOM 2435 C CA . ARG A 1 305 ? 17.656 14.625 -10.812 1 80 305 ARG A CA 1
ATOM 2436 C C . ARG A 1 305 ? 17.062 16.031 -10.883 1 80 305 ARG A C 1
ATOM 2438 O O . ARG A 1 305 ? 16.344 16.438 -9.977 1 80 305 ARG A O 1
ATOM 2445 N N . SER A 1 306 ? 17.469 16.641 -11.875 1 69 306 SER A N 1
ATOM 2446 C CA . SER A 1 306 ? 16.938 17.984 -12.094 1 69 306 SER A CA 1
ATOM 2447 C C . SER A 1 306 ? 15.539 17.922 -12.703 1 69 306 SER A C 1
ATOM 2449 O O . SER A 1 306 ? 15.164 16.938 -13.328 1 69 306 SER A O 1
ATOM 2451 N N . LEU A 1 307 ? 14.781 18.875 -12.461 1 65.31 307 LEU A N 1
ATOM 2452 C CA . LEU A 1 307 ? 13.445 19 -13.023 1 65.31 307 LEU A CA 1
ATOM 2453 C C . LEU A 1 307 ? 13.484 18.875 -14.547 1 65.31 307 LEU A C 1
ATOM 2455 O O . LEU A 1 307 ? 12.555 18.328 -15.148 1 65.31 307 LEU A O 1
ATOM 2459 N N . ASP A 1 308 ? 14.539 19.391 -15.016 1 62.44 308 ASP A N 1
ATOM 2460 C CA . ASP A 1 308 ? 14.711 19.344 -16.469 1 62.44 308 ASP A CA 1
ATOM 2461 C C . ASP A 1 308 ? 14.797 17.906 -16.969 1 62.44 308 ASP A C 1
ATOM 2463 O O . ASP A 1 308 ? 14.352 17.609 -18.078 1 62.44 308 ASP A O 1
ATOM 2467 N N . PHE A 1 309 ? 15.336 17.094 -16.266 1 61.47 309 PHE A N 1
ATOM 2468 C CA . PHE A 1 309 ? 15.438 15.688 -16.625 1 61.47 309 PHE A CA 1
ATOM 2469 C C . PHE A 1 309 ? 14.055 15.078 -16.828 1 61.47 309 PHE A C 1
ATOM 2471 O O . PHE A 1 309 ? 13.812 14.367 -17.797 1 61.47 309 PHE A O 1
ATOM 2478 N N . TRP A 1 310 ? 13.227 15.422 -16.016 1 62.81 310 TRP A N 1
ATOM 2479 C CA . TRP A 1 310 ? 11.898 14.805 -16.016 1 62.81 310 TRP A CA 1
ATOM 2480 C C . TRP A 1 310 ? 11.078 15.297 -17.203 1 62.81 310 TRP A C 1
ATOM 2482 O O . TRP A 1 310 ? 10.227 14.57 -17.719 1 62.81 310 TRP A O 1
ATOM 2492 N N . LEU A 1 311 ? 11.305 16.5 -17.594 1 61.34 311 LEU A N 1
ATOM 2493 C CA . LEU A 1 311 ? 10.523 17.109 -18.656 1 61.34 311 LEU A CA 1
ATOM 2494 C C . LEU A 1 311 ? 11.172 16.859 -20.016 1 61.34 311 LEU A C 1
ATOM 2496 O O . LEU A 1 311 ? 10.617 17.25 -21.047 1 61.34 311 LEU A O 1
ATOM 2500 N N . GLY A 1 312 ? 12.094 15.906 -20 1 52.69 312 GLY A N 1
ATOM 2501 C CA . GLY A 1 312 ? 12.734 15.609 -21.266 1 52.69 312 GLY A CA 1
ATOM 2502 C C . GLY A 1 312 ? 13.531 16.781 -21.812 1 52.69 312 GLY A C 1
ATOM 2503 O O . GLY A 1 312 ? 13.805 16.828 -23.016 1 52.69 312 GLY A O 1
ATOM 2504 N N . ASN A 1 313 ? 13.656 17.938 -21.25 1 43.06 313 ASN A N 1
ATOM 2505 C CA . ASN A 1 313 ? 14.383 19.031 -21.875 1 43.06 313 ASN A CA 1
ATOM 2506 C C . ASN A 1 313 ? 15.898 18.859 -21.734 1 43.06 313 ASN A C 1
ATOM 2508 O O . ASN A 1 313 ? 16.5 19.422 -20.812 1 43.06 313 ASN A O 1
ATOM 2512 N N . THR A 1 314 ? 16.469 17.75 -21.875 1 34.72 314 THR A N 1
ATOM 2513 C CA . THR A 1 314 ? 17.922 17.828 -21.984 1 34.72 314 THR A CA 1
ATOM 2514 C C . THR A 1 314 ? 18.328 18.969 -22.922 1 34.72 314 THR A C 1
ATOM 2516 O O . THR A 1 314 ? 17.828 19.062 -24.047 1 34.72 314 THR A O 1
ATOM 2519 N N . PRO A 1 315 ? 19.516 19.797 -22.5 1 29.39 315 PRO A N 1
ATOM 2520 C CA . PRO A 1 315 ? 20.094 20.672 -23.516 1 29.39 315 PRO A CA 1
ATOM 2521 C C . PRO A 1 315 ? 20.516 19.922 -24.781 1 29.39 315 PRO A C 1
ATOM 2523 O O . PRO A 1 315 ? 20.875 18.75 -24.719 1 29.39 315 PRO A O 1
ATOM 2526 N N . MET B 1 1 ? -20.578 9.547 11.242 1 50.34 1 MET B N 1
ATOM 2527 C CA . MET B 1 1 ? -19.656 10.68 11.367 1 50.34 1 MET B CA 1
ATOM 2528 C C . MET B 1 1 ? -18.234 10.273 10.969 1 50.34 1 MET B C 1
ATOM 2530 O O . MET B 1 1 ? -17.828 9.133 11.195 1 50.34 1 MET B O 1
ATOM 2534 N N . ASP B 1 2 ? -17.484 11.141 10.273 1 81.88 2 ASP B N 1
ATOM 2535 C CA . ASP B 1 2 ? -16.109 10.961 9.844 1 81.88 2 ASP B CA 1
ATOM 2536 C C . ASP B 1 2 ? -15.203 10.672 11.039 1 81.88 2 ASP B C 1
ATOM 2538 O O . ASP B 1 2 ? -15.086 11.492 11.953 1 81.88 2 ASP B O 1
ATOM 2542 N N . LYS B 1 3 ? -15.031 9.453 11.391 1 86.31 3 LYS B N 1
ATOM 2543 C CA . LYS B 1 3 ? -14.188 8.969 12.484 1 86.31 3 LYS B CA 1
ATOM 2544 C C . LYS B 1 3 ? -12.953 9.844 12.656 1 86.31 3 LYS B C 1
ATOM 2546 O O . LYS B 1 3 ? -12.484 10.047 13.773 1 86.31 3 LYS B O 1
ATOM 2551 N N . LEU B 1 4 ? -12.469 10.297 11.594 1 89.62 4 LEU B N 1
ATOM 2552 C CA . LEU B 1 4 ? -11.312 11.18 11.664 1 89.62 4 LEU B CA 1
ATOM 2553 C C . LEU B 1 4 ? -11.648 12.469 12.414 1 89.62 4 LEU B C 1
ATOM 2555 O O . LEU B 1 4 ? -10.914 12.875 13.32 1 89.62 4 LEU B O 1
ATOM 2559 N N . ARG B 1 5 ? -12.797 13.086 12.188 1 88.75 5 ARG B N 1
ATOM 2560 C CA . ARG B 1 5 ? -13.219 14.336 12.812 1 88.75 5 ARG B CA 1
ATOM 2561 C C . ARG B 1 5 ? -13.461 14.148 14.305 1 88.75 5 ARG B C 1
ATOM 2563 O O . ARG B 1 5 ? -13.102 15.008 15.109 1 88.75 5 ARG B O 1
ATOM 2570 N N . THR B 1 6 ? -14.008 12.984 14.547 1 90.75 6 THR B N 1
ATOM 2571 C CA . THR B 1 6 ? -14.297 12.688 15.945 1 90.75 6 THR B CA 1
ATOM 2572 C C . THR B 1 6 ? -13.016 12.547 16.75 1 90.75 6 THR B C 1
ATOM 2574 O O . THR B 1 6 ? -12.922 13.055 17.875 1 90.75 6 THR B O 1
ATOM 2577 N N . THR B 1 7 ? -12.102 11.891 16.188 1 91.31 7 THR B N 1
ATOM 2578 C CA . THR B 1 7 ? -10.828 11.695 16.859 1 91.31 7 THR B CA 1
ATOM 2579 C C . THR B 1 7 ? -10.109 13.031 17.047 1 91.31 7 THR B C 1
ATOM 2581 O O . THR B 1 7 ? -9.531 13.297 18.094 1 91.31 7 THR B O 1
ATOM 2584 N N . VAL B 1 8 ? -10.156 13.852 16.094 1 92.06 8 VAL B N 1
ATOM 2585 C CA . VAL B 1 8 ? -9.531 15.172 16.156 1 92.06 8 VAL B CA 1
ATOM 2586 C C . VAL B 1 8 ? -10.172 15.992 17.281 1 92.06 8 VAL B C 1
ATOM 2588 O O . VAL B 1 8 ? -9.469 16.594 18.094 1 92.06 8 VAL B O 1
ATOM 2591 N N . GLU B 1 9 ? -11.453 15.984 17.328 1 91.75 9 GLU B N 1
ATOM 2592 C CA . GLU B 1 9 ? -12.18 16.734 18.344 1 91.75 9 GLU B CA 1
ATOM 2593 C C . GLU B 1 9 ? -11.836 16.25 19.75 1 91.75 9 GLU B C 1
ATOM 2595 O O . GLU B 1 9 ? -11.664 17.047 20.656 1 91.75 9 GLU B O 1
ATOM 2600 N N . GLU B 1 10 ? -11.773 14.984 19.812 1 92.31 10 GLU B N 1
ATOM 2601 C CA . GLU B 1 10 ? -11.422 14.398 21.109 1 92.31 10 GLU B CA 1
ATOM 2602 C C . GLU B 1 10 ? -10.016 14.82 21.547 1 92.31 10 GLU B C 1
ATOM 2604 O O . GLU B 1 10 ? -9.789 15.148 22.703 1 92.31 10 GLU B O 1
ATOM 2609 N N . GLN B 1 11 ? -9.141 14.773 20.625 1 91.56 11 GLN B N 1
ATOM 2610 C CA . GLN B 1 11 ? -7.773 15.164 20.953 1 91.56 11 GLN B CA 1
ATOM 2611 C C . GLN B 1 11 ? -7.691 16.641 21.312 1 91.56 11 GLN B C 1
ATOM 2613 O O . GLN B 1 11 ? -6.941 17.016 22.219 1 91.56 11 GLN B O 1
ATOM 2618 N N . ARG B 1 12 ? -8.391 17.453 20.672 1 91.69 12 ARG B N 1
ATOM 2619 C CA . ARG B 1 12 ? -8.414 18.875 20.984 1 91.69 12 ARG B CA 1
ATOM 2620 C C . ARG B 1 12 ? -8.953 19.125 22.391 1 91.69 12 ARG B C 1
ATOM 2622 O O . ARG B 1 12 ? -8.414 19.953 23.125 1 91.69 12 ARG B O 1
ATOM 2629 N N . ARG B 1 13 ? -9.969 18.438 22.703 1 92.06 13 ARG B N 1
ATOM 2630 C CA . ARG B 1 13 ? -10.539 18.562 24.031 1 92.06 13 ARG B CA 1
ATOM 2631 C C . ARG B 1 13 ? -9.523 18.188 25.109 1 92.06 13 ARG B C 1
ATOM 2633 O O . ARG B 1 13 ? -9.438 18.828 26.141 1 92.06 13 ARG B O 1
ATOM 2640 N N . ARG B 1 14 ? -8.859 17.172 24.812 1 92.38 14 ARG B N 1
ATOM 2641 C CA . ARG B 1 14 ? -7.836 16.719 25.75 1 92.38 14 ARG B CA 1
ATOM 2642 C C . ARG B 1 14 ? -6.75 17.766 25.922 1 92.38 14 ARG B C 1
ATOM 2644 O O . ARG B 1 14 ? -6.297 18.031 27.031 1 92.38 14 ARG B O 1
ATOM 2651 N N . MET B 1 15 ? -6.348 18.328 24.844 1 91.69 15 MET B N 1
ATOM 2652 C CA . MET B 1 15 ? -5.312 19.359 24.891 1 91.69 15 MET B CA 1
ATOM 2653 C C . MET B 1 15 ? -5.805 20.594 25.641 1 91.69 15 MET B C 1
ATOM 2655 O O . MET B 1 15 ? -5.07 21.172 26.438 1 91.69 15 MET B O 1
ATOM 2659 N N . GLU B 1 16 ? -7.008 20.938 25.359 1 92.31 16 GLU B N 1
ATOM 2660 C CA . GLU B 1 16 ? -7.602 22.078 26.062 1 92.31 16 GLU B CA 1
ATOM 2661 C C . GLU B 1 16 ? -7.609 21.844 27.562 1 92.31 16 GLU B C 1
ATOM 2663 O O . GLU B 1 16 ? -7.254 22.75 28.344 1 92.31 16 GLU B O 1
ATOM 2668 N N . ALA B 1 17 ? -8.031 20.703 27.938 1 92.38 17 ALA B N 1
ATOM 2669 C CA . ALA B 1 17 ? -8.086 20.359 29.359 1 92.38 17 ALA B CA 1
ATOM 2670 C C . ALA B 1 17 ? -6.695 20.406 29.984 1 92.38 17 ALA B C 1
ATOM 2672 O O . ALA B 1 17 ? -6.543 20.844 31.141 1 92.38 17 ALA B O 1
ATOM 2673 N N . HIS B 1 18 ? -5.746 20 29.25 1 92.69 18 HIS B N 1
ATOM 2674 C CA . HIS B 1 18 ? -4.375 19.938 29.734 1 92.69 18 HIS B CA 1
ATOM 2675 C C . HIS B 1 18 ? -3.775 21.328 29.875 1 92.69 18 HIS B C 1
ATOM 2677 O O . HIS B 1 18 ? -3.018 21.578 30.812 1 92.69 18 HIS B O 1
ATOM 2683 N N . LEU B 1 19 ? -4.105 22.266 29.031 1 93.81 19 LEU B N 1
ATOM 2684 C CA . LEU B 1 19 ? -3.408 23.547 28.922 1 93.81 19 LEU B CA 1
ATOM 2685 C C . LEU B 1 19 ? -4.164 24.641 29.656 1 93.81 19 LEU B C 1
ATOM 2687 O O . LEU B 1 19 ? -3.592 25.688 30 1 93.81 19 LEU B O 1
ATOM 2691 N N . HIS B 1 20 ? -5.418 24.391 29.953 1 93.69 20 HIS B N 1
ATOM 2692 C CA . HIS B 1 20 ? -6.285 25.453 30.453 1 93.69 20 HIS B CA 1
ATOM 2693 C C . HIS B 1 20 ? -5.797 25.984 31.797 1 93.69 20 HIS B C 1
ATOM 2695 O O . HIS B 1 20 ? -5.605 27.188 31.953 1 93.69 20 HIS B O 1
ATOM 2701 N N . ALA B 1 21 ? -5.531 25.141 32.75 1 93.69 21 ALA B N 1
ATOM 2702 C CA . ALA B 1 21 ? -5.207 25.531 34.125 1 93.69 21 ALA B CA 1
ATOM 2703 C C . ALA B 1 21 ? -3.867 26.266 34.188 1 93.69 21 ALA B C 1
ATOM 2705 O O . ALA B 1 21 ? -3.773 27.359 34.719 1 93.69 21 ALA B O 1
ATOM 2706 N N . PRO B 1 22 ? -2.844 25.625 33.594 1 95.12 22 PRO B N 1
ATOM 2707 C CA . PRO B 1 22 ? -1.56 26.328 33.625 1 95.12 22 PRO B CA 1
ATOM 2708 C C . PRO B 1 22 ? -1.608 27.703 32.938 1 95.12 22 PRO B C 1
ATOM 2710 O O . PRO B 1 22 ? -1.016 28.656 33.438 1 95.12 22 PRO B O 1
ATOM 2713 N N . LEU B 1 23 ? -2.273 27.875 31.906 1 95.5 23 LEU B N 1
ATOM 2714 C CA . LEU B 1 23 ? -2.352 29.125 31.172 1 95.5 23 LEU B CA 1
ATOM 2715 C C . LEU B 1 23 ? -3.152 30.156 31.953 1 95.5 23 LEU B C 1
ATOM 2717 O O . LEU B 1 23 ? -2.811 31.344 31.953 1 95.5 23 LEU B O 1
ATOM 2721 N N . THR B 1 24 ? -4.176 29.719 32.594 1 93.94 24 THR B N 1
ATOM 2722 C CA . THR B 1 24 ? -4.973 30.609 33.438 1 93.94 24 THR B CA 1
ATOM 2723 C C . THR B 1 24 ? -4.133 31.172 34.562 1 93.94 24 THR B C 1
ATOM 2725 O O . THR B 1 24 ? -4.227 32.344 34.906 1 93.94 24 THR B O 1
ATOM 2728 N N . ARG B 1 25 ? -3.295 30.297 35.156 1 95.19 25 ARG B N 1
ATOM 2729 C CA . ARG B 1 25 ? -2.436 30.719 36.281 1 95.19 25 ARG B CA 1
ATOM 2730 C C . ARG B 1 25 ? -1.447 31.797 35.812 1 95.19 25 ARG B C 1
ATOM 2732 O O . ARG B 1 25 ? -1.23 32.781 36.5 1 95.19 25 ARG B O 1
ATOM 2739 N N . ILE B 1 26 ? -0.904 31.578 34.688 1 96.75 26 ILE B N 1
ATOM 2740 C CA . ILE B 1 26 ? 0.055 32.531 34.156 1 96.75 26 ILE B CA 1
ATOM 2741 C C . ILE B 1 26 ? -0.654 33.844 33.812 1 96.75 26 ILE B C 1
ATOM 2743 O O . ILE B 1 26 ? -0.139 34.938 34.125 1 96.75 26 ILE B O 1
ATOM 2747 N N . ALA B 1 27 ? -1.809 33.781 33.25 1 95.44 27 ALA B N 1
ATOM 2748 C CA . ALA B 1 27 ? -2.586 34.969 32.875 1 95.44 27 ALA B CA 1
ATOM 2749 C C . ALA B 1 27 ? -2.908 35.812 34.094 1 95.44 27 ALA B C 1
ATOM 2751 O O . ALA B 1 27 ? -2.887 37.062 34.031 1 95.44 27 ALA B O 1
ATOM 2752 N N . GLN B 1 28 ? -3.182 35.188 35.188 1 93.94 28 GLN B N 1
ATOM 2753 C CA . GLN B 1 28 ? -3.49 35.906 36.406 1 93.94 28 GLN B CA 1
ATOM 2754 C C . GLN B 1 28 ? -2.293 36.719 36.875 1 93.94 28 GLN B C 1
ATOM 2756 O O . GLN B 1 28 ? -2.453 37.844 37.344 1 93.94 28 GLN B O 1
ATOM 2761 N N . ARG B 1 29 ? -1.165 36.156 36.719 1 96.31 29 ARG B N 1
ATOM 2762 C CA . ARG B 1 29 ? 0.053 36.844 37.125 1 96.31 29 ARG B CA 1
ATOM 2763 C C . ARG B 1 29 ? 0.366 38 36.188 1 96.31 29 ARG B C 1
ATOM 2765 O O . ARG B 1 29 ? 0.951 39 36.594 1 96.31 29 ARG B O 1
ATOM 2772 N N . LEU B 1 30 ? -0.049 37.906 34.969 1 97.38 30 LEU B N 1
ATOM 2773 C CA . LEU B 1 30 ? 0.22 38.906 33.969 1 97.38 30 LEU B CA 1
ATOM 2774 C C . LEU B 1 30 ? -0.582 40.188 34.219 1 97.38 30 LEU B C 1
ATOM 2776 O O . LEU B 1 30 ? -0.137 41.281 33.906 1 97.38 30 LEU B O 1
ATOM 2780 N N . THR B 1 31 ? -1.741 40 34.875 1 95.94 31 THR B N 1
ATOM 2781 C CA . THR B 1 31 ? -2.615 41.156 35.125 1 95.94 31 THR B CA 1
ATOM 2782 C C . THR B 1 31 ? -1.873 42.219 35.938 1 95.94 31 THR B C 1
ATOM 2784 O O . THR B 1 31 ? -1.968 43.406 35.625 1 95.94 31 THR B O 1
ATOM 2787 N N . GLU B 1 32 ? -1.067 41.812 36.875 1 94.38 32 GLU B N 1
ATOM 2788 C CA . GLU B 1 32 ? -0.359 42.75 37.75 1 94.38 32 GLU B CA 1
ATOM 2789 C C . GLU B 1 32 ? 0.824 43.375 37.031 1 94.38 32 GLU B C 1
ATOM 2791 O O . GLU B 1 32 ? 1.237 44.5 37.344 1 94.38 32 GLU B O 1
ATOM 2796 N N . ALA B 1 33 ? 1.31 42.719 36.125 1 96.19 33 ALA B N 1
ATOM 2797 C CA . ALA B 1 33 ? 2.502 43.188 35.406 1 96.19 33 ALA B CA 1
ATOM 2798 C C . ALA B 1 33 ? 2.127 44.062 34.219 1 96.19 33 ALA B C 1
ATOM 2800 O O . ALA B 1 33 ? 2.979 44.781 33.688 1 96.19 33 ALA B O 1
ATOM 2801 N N . TRP B 1 34 ? 0.919 44.125 33.844 1 96.06 34 TRP B N 1
ATOM 2802 C CA . TRP B 1 34 ? 0.457 44.75 32.625 1 96.06 34 TRP B CA 1
ATOM 2803 C C . TRP B 1 34 ? 0.527 46.281 32.75 1 96.06 34 TRP B C 1
ATOM 2805 O O . TRP B 1 34 ? 0.143 46.844 33.75 1 96.06 34 TRP B O 1
ATOM 2815 N N . PRO B 1 35 ? 0.976 46.938 31.859 1 93.81 35 PRO B N 1
ATOM 2816 C CA . PRO B 1 35 ? 1.481 46.469 30.562 1 93.81 35 PRO B CA 1
ATOM 2817 C C . PRO B 1 35 ? 2.996 46.625 30.438 1 93.81 35 PRO B C 1
ATOM 2819 O O . PRO B 1 35 ? 3.508 46.875 29.344 1 93.81 35 PRO B O 1
ATOM 2822 N N . ASN B 1 36 ? 3.709 46.688 31.562 1 96.88 36 ASN B N 1
ATOM 2823 C CA . ASN B 1 36 ? 5.152 46.906 31.562 1 96.88 36 ASN B CA 1
ATOM 2824 C C . ASN B 1 36 ? 5.895 45.75 30.906 1 96.88 36 ASN B C 1
ATOM 2826 O O . ASN B 1 36 ? 5.805 44.625 31.375 1 96.88 36 ASN B O 1
ATOM 2830 N N . ARG B 1 37 ? 6.645 46 29.828 1 97.81 37 ARG B N 1
ATOM 2831 C CA . ARG B 1 37 ? 7.32 45 29.031 1 97.81 37 ARG B CA 1
ATOM 2832 C C . ARG B 1 37 ? 8.227 44.125 29.906 1 97.81 37 ARG B C 1
ATOM 2834 O O . ARG B 1 37 ? 8.133 42.906 29.875 1 97.81 37 ARG B O 1
ATOM 2841 N N . GLU B 1 38 ? 9.094 44.781 30.688 1 97.31 38 GLU B N 1
ATOM 2842 C CA . GLU B 1 38 ? 10.055 44.031 31.5 1 97.31 38 GLU B CA 1
ATOM 2843 C C . GLU B 1 38 ? 9.344 43.156 32.531 1 97.31 38 GLU B C 1
ATOM 2845 O O . GLU B 1 38 ? 9.758 42.031 32.781 1 97.31 38 GLU B O 1
ATOM 2850 N N . ALA B 1 39 ? 8.289 43.719 33.125 1 97.88 39 ALA B N 1
ATOM 2851 C CA . ALA B 1 39 ? 7.516 42.969 34.125 1 97.88 39 ALA B CA 1
ATOM 2852 C C . ALA B 1 39 ? 6.789 41.781 33.469 1 97.88 39 ALA B C 1
ATOM 2854 O O . ALA B 1 39 ? 6.742 40.688 34.031 1 97.88 39 ALA B O 1
ATOM 2855 N N . LEU B 1 40 ? 6.211 42.031 32.312 1 98.31 40 LEU B N 1
ATOM 2856 C CA . LEU B 1 40 ? 5.559 40.969 31.547 1 98.31 40 LEU B CA 1
ATOM 2857 C C . LEU B 1 40 ? 6.547 39.875 31.219 1 98.31 40 LEU B C 1
ATOM 2859 O O . LEU B 1 40 ? 6.246 38.688 31.438 1 98.31 40 LEU B O 1
ATOM 2863 N N . ASP B 1 41 ? 7.699 40.219 30.734 1 98.31 41 ASP B N 1
ATOM 2864 C CA . ASP B 1 41 ? 8.719 39.25 30.344 1 98.31 41 ASP B CA 1
ATOM 2865 C C . ASP B 1 41 ? 9.133 38.375 31.531 1 98.31 41 ASP B C 1
ATOM 2867 O O . ASP B 1 41 ? 9.367 37.156 31.359 1 98.31 41 ASP B O 1
ATOM 2871 N N . ARG B 1 42 ? 9.227 39 32.656 1 97.69 42 ARG B N 1
ATOM 2872 C CA . ARG B 1 42 ? 9.594 38.219 33.875 1 97.69 42 ARG B CA 1
ATOM 2873 C C . ARG B 1 42 ? 8.539 37.188 34.188 1 97.69 42 ARG B C 1
ATOM 2875 O O . ARG B 1 42 ? 8.867 36.031 34.5 1 97.69 42 ARG B O 1
ATOM 2882 N N . VAL B 1 43 ? 7.285 37.594 34.125 1 98.06 43 VAL B N 1
ATOM 2883 C CA . VAL B 1 43 ? 6.184 36.688 34.406 1 98.06 43 VAL B CA 1
ATOM 2884 C C . VAL B 1 43 ? 6.152 35.562 33.375 1 98.06 43 VAL B C 1
ATOM 2886 O O . VAL B 1 43 ? 5.992 34.375 33.719 1 98.06 43 VAL B O 1
ATOM 2889 N N . LEU B 1 44 ? 6.289 35.906 32.125 1 98.44 44 LEU B N 1
ATOM 2890 C CA . LEU B 1 44 ? 6.23 34.938 31.031 1 98.44 44 LEU B CA 1
ATOM 2891 C C . LEU B 1 44 ? 7.398 33.969 31.109 1 98.44 44 LEU B C 1
ATOM 2893 O O . LEU B 1 44 ? 7.238 32.781 30.828 1 98.44 44 LEU B O 1
ATOM 2897 N N . LEU B 1 45 ? 8.578 34.438 31.484 1 97.75 45 LEU B N 1
ATOM 2898 C CA . LEU B 1 45 ? 9.758 33.594 31.641 1 97.75 45 LEU B CA 1
ATOM 2899 C C . LEU B 1 45 ? 9.531 32.531 32.719 1 97.75 45 LEU B C 1
ATOM 2901 O O . LEU B 1 45 ? 9.906 31.375 32.531 1 97.75 45 LEU B O 1
ATOM 2905 N N . ASP B 1 46 ? 8.945 32.969 33.781 1 97 46 ASP B N 1
ATOM 2906 C CA . ASP B 1 46 ? 8.609 32.031 34.844 1 97 46 ASP B CA 1
ATOM 2907 C C . ASP B 1 46 ? 7.496 31.094 34.406 1 97 46 ASP B C 1
ATOM 2909 O O . ASP B 1 46 ? 7.516 29.906 34.75 1 97 46 ASP B O 1
ATOM 2913 N N . GLY B 1 47 ? 6.566 31.609 33.688 1 97.19 47 GLY B N 1
ATOM 2914 C CA . GLY B 1 47 ? 5.391 30.859 33.281 1 97.19 47 GLY B CA 1
ATOM 2915 C C . GLY B 1 47 ? 5.711 29.734 32.312 1 97.19 47 GLY B C 1
ATOM 2916 O O . GLY B 1 47 ? 5.129 28.656 32.406 1 97.19 47 GLY B O 1
ATOM 2917 N N . ILE B 1 48 ? 6.621 29.984 31.344 1 97.31 48 ILE B N 1
ATOM 2918 C CA . ILE B 1 48 ? 6.898 29 30.312 1 97.31 48 ILE B CA 1
ATOM 2919 C C . ILE B 1 48 ? 7.492 27.734 30.938 1 97.31 48 ILE B C 1
ATOM 2921 O O . ILE B 1 48 ? 7.418 26.656 30.344 1 97.31 48 ILE B O 1
ATOM 2925 N N . ARG B 1 49 ? 8.07 27.859 32.094 1 95.5 49 ARG B N 1
ATOM 2926 C CA . ARG B 1 49 ? 8.617 26.719 32.812 1 95.5 49 ARG B CA 1
ATOM 2927 C C . ARG B 1 49 ? 7.512 25.75 33.219 1 95.5 49 ARG B C 1
ATOM 2929 O O . ARG B 1 49 ? 7.758 24.562 33.375 1 95.5 49 ARG B O 1
ATOM 2936 N N . GLU B 1 50 ? 6.297 26.266 33.344 1 94.12 50 GLU B N 1
ATOM 2937 C CA . GLU B 1 50 ? 5.137 25.438 33.688 1 94.12 50 GLU B CA 1
ATOM 2938 C C . GLU B 1 50 ? 4.531 24.797 32.438 1 94.12 50 GLU B C 1
ATOM 2940 O O . GLU B 1 50 ? 3.65 23.938 32.562 1 94.12 50 GLU B O 1
ATOM 2945 N N . LEU B 1 51 ? 4.996 25.188 31.328 1 95.38 51 LEU B N 1
ATOM 2946 C CA . LEU B 1 51 ? 4.484 24.719 30.047 1 95.38 51 LEU B CA 1
ATOM 2947 C C . LEU B 1 51 ? 5.602 24.109 29.203 1 95.38 51 LEU B C 1
ATOM 2949 O O . LEU B 1 51 ? 5.996 24.672 28.188 1 95.38 51 LEU B O 1
ATOM 2953 N N . PRO B 1 52 ? 6.004 22.953 29.578 1 93.62 52 PRO B N 1
ATOM 2954 C CA . PRO B 1 52 ? 7.152 22.375 28.891 1 93.62 52 PRO B CA 1
ATOM 2955 C C . PRO B 1 52 ? 6.926 22.203 27.391 1 93.62 52 PRO B C 1
ATOM 2957 O O . PRO B 1 52 ? 7.879 22.25 26.609 1 93.62 52 PRO B O 1
ATOM 2960 N N . GLU B 1 53 ? 5.723 22.109 26.906 1 93.94 53 GLU B N 1
ATOM 2961 C CA . GLU B 1 53 ? 5.43 21.859 25.5 1 93.94 53 GLU B CA 1
ATOM 2962 C C . GLU B 1 53 ? 5.324 23.156 24.719 1 93.94 53 GLU B C 1
ATOM 2964 O O . GLU B 1 53 ? 5.234 23.156 23.484 1 93.94 53 GLU B O 1
ATOM 2969 N N . CYS B 1 54 ? 5.289 24.266 25.391 1 96.56 54 CYS B N 1
ATOM 2970 C CA . CYS B 1 54 ? 5.078 25.562 24.75 1 96.56 54 CYS B CA 1
ATOM 2971 C C . CYS B 1 54 ? 6.328 26 24 1 96.56 54 CYS B C 1
ATOM 2973 O O . CYS B 1 54 ? 7.441 25.906 24.531 1 96.56 54 CYS B O 1
ATOM 2975 N N . THR B 1 55 ? 6.199 26.422 22.781 1 94.88 55 THR B N 1
ATOM 2976 C CA . THR B 1 55 ? 7.305 26.906 21.969 1 94.88 55 THR B CA 1
ATOM 2977 C C . THR B 1 55 ? 7.594 28.375 22.266 1 94.88 55 THR B C 1
ATOM 2979 O O . THR B 1 55 ? 8.734 28.734 22.547 1 94.88 55 THR B O 1
ATOM 2982 N N . PHE B 1 56 ? 6.535 29.141 22.172 1 95.44 56 PHE B N 1
ATOM 2983 C CA . PHE B 1 56 ? 6.664 30.578 22.438 1 95.44 56 PHE B CA 1
ATOM 2984 C C . PHE B 1 56 ? 5.516 31.078 23.297 1 95.44 56 PHE B C 1
ATOM 2986 O O . PHE B 1 56 ? 4.375 30.625 23.141 1 95.44 56 PHE B O 1
ATOM 2993 N N . LEU B 1 57 ? 5.812 31.938 24.188 1 97.69 57 LEU B N 1
ATOM 2994 C CA . LEU B 1 57 ? 4.852 32.625 25.031 1 97.69 57 LEU B CA 1
ATOM 2995 C C . LEU B 1 57 ? 4.996 34.156 24.859 1 97.69 57 LEU B C 1
ATOM 2997 O O . LEU B 1 57 ? 6.113 34.656 24.812 1 97.69 57 LEU B O 1
ATOM 3001 N N . TYR B 1 58 ? 3.895 34.844 24.781 1 98.25 58 TYR B N 1
ATOM 3002 C CA . TYR B 1 58 ? 3.959 36.281 24.562 1 98.25 58 TYR B CA 1
ATOM 3003 C C . TYR B 1 58 ? 2.66 36.969 24.984 1 98.25 58 TYR B C 1
ATOM 3005 O O . TYR B 1 58 ? 1.658 36.281 25.234 1 98.25 58 TYR B O 1
ATOM 3013 N N . ALA B 1 59 ? 2.686 38.281 25.094 1 98.56 59 ALA B N 1
ATOM 3014 C CA . ALA B 1 59 ? 1.521 39.094 25.453 1 98.56 59 ALA B CA 1
ATOM 3015 C C . ALA B 1 59 ? 1.161 40.062 24.344 1 98.56 59 ALA B C 1
ATOM 3017 O O . ALA B 1 59 ? 2.045 40.656 23.719 1 98.56 59 ALA B O 1
ATOM 3018 N N . LEU B 1 60 ? -0.062 40.125 24.094 1 98.06 60 LEU B N 1
ATOM 3019 C CA . LEU B 1 60 ? -0.604 41 23.094 1 98.06 60 LEU B CA 1
ATOM 3020 C C . LEU B 1 60 ? -1.569 42 23.719 1 98.06 60 LEU B C 1
ATOM 3022 O O . LEU B 1 60 ? -2.332 41.656 24.609 1 98.06 60 LEU B O 1
ATOM 3026 N N . ASN B 1 61 ? -1.58 43.188 23.141 1 97.62 61 ASN B N 1
ATOM 3027 C CA . ASN B 1 61 ? -2.656 44.094 23.531 1 97.62 61 ASN B CA 1
ATOM 3028 C C . ASN B 1 61 ? -3.938 43.812 22.75 1 97.62 61 ASN B C 1
ATOM 3030 O O . ASN B 1 61 ? -4.023 42.812 22.031 1 97.62 61 ASN B O 1
ATOM 3034 N N . THR B 1 62 ? -4.98 44.594 22.953 1 95.94 62 THR B N 1
ATOM 3035 C CA . THR B 1 62 ? -6.297 44.344 22.391 1 95.94 62 THR B CA 1
ATOM 3036 C C . THR B 1 62 ? -6.281 44.5 20.875 1 95.94 62 THR B C 1
ATOM 3038 O O . THR B 1 62 ? -7.156 44 20.172 1 95.94 62 THR B O 1
ATOM 3041 N N . ASP B 1 63 ? -5.277 45.219 20.359 1 96.31 63 ASP B N 1
ATOM 3042 C CA . ASP B 1 63 ? -5.148 45.438 18.922 1 96.31 63 ASP B CA 1
ATOM 3043 C C . ASP B 1 63 ? -4.336 44.312 18.266 1 96.31 63 ASP B C 1
ATOM 3045 O O . ASP B 1 63 ? -4.145 44.312 17.047 1 96.31 63 ASP B O 1
ATOM 3049 N N . GLY B 1 64 ? -3.83 43.406 19.078 1 96.88 64 GLY B N 1
ATOM 3050 C CA . GLY B 1 64 ? -3.051 42.312 18.547 1 96.88 64 GLY B CA 1
ATOM 3051 C C . GLY B 1 64 ? -1.576 42.625 18.406 1 96.88 64 GLY B C 1
ATOM 3052 O O . GLY B 1 64 ? -0.848 41.906 17.703 1 96.88 64 GLY B O 1
ATOM 3053 N N . ILE B 1 65 ? -1.173 43.75 18.953 1 97.94 65 ILE B N 1
ATOM 3054 C CA . ILE B 1 65 ? 0.233 44.125 18.922 1 97.94 65 ILE B CA 1
ATOM 3055 C C . ILE B 1 65 ? 0.965 43.5 20.109 1 97.94 65 ILE B C 1
ATOM 3057 O O . ILE B 1 65 ? 0.502 43.594 21.25 1 97.94 65 ILE B O 1
ATOM 3061 N N . GLN B 1 66 ? 2.035 42.906 19.828 1 98.06 66 GLN B N 1
ATOM 3062 C CA . GLN B 1 66 ? 2.797 42.25 20.875 1 98.06 66 GLN B CA 1
ATOM 3063 C C . GLN B 1 66 ? 3.488 43.25 21.797 1 98.06 66 GLN B C 1
ATOM 3065 O O . GLN B 1 66 ? 4.223 44.125 21.312 1 98.06 66 GLN B O 1
ATOM 3070 N N . ILE B 1 67 ? 3.316 43.125 23.078 1 98.38 67 ILE B N 1
ATOM 3071 C CA . ILE B 1 67 ? 3.838 44.125 24 1 98.38 67 ILE B CA 1
ATOM 3072 C C . ILE B 1 67 ? 4.855 43.469 24.938 1 98.38 67 ILE B C 1
ATOM 3074 O O . ILE B 1 67 ? 5.316 44.094 25.891 1 98.38 67 ILE B O 1
ATOM 3078 N N . SER B 1 68 ? 5.148 42.25 24.734 1 98.12 68 SER B N 1
ATOM 3079 C CA . SER B 1 68 ? 6.242 41.531 25.391 1 98.12 68 SER B CA 1
ATOM 3080 C C . SER B 1 68 ? 7.27 41.062 24.375 1 98.12 68 SER B C 1
ATOM 3082 O O . SER B 1 68 ? 7.059 41.156 23.172 1 98.12 68 SER B O 1
ATOM 3084 N N . ASP B 1 69 ? 8.43 40.562 24.844 1 97.12 69 ASP B N 1
ATOM 3085 C CA . ASP B 1 69 ? 9.289 39.719 24 1 97.12 69 ASP B CA 1
ATOM 3086 C C . ASP B 1 69 ? 8.664 38.344 23.766 1 97.12 69 ASP B C 1
ATOM 3088 O O . ASP B 1 69 ? 7.68 38 24.406 1 97.12 69 ASP B O 1
ATOM 3092 N N . ASN B 1 70 ? 9.148 37.688 22.688 1 96.19 70 ASN B N 1
ATOM 3093 C CA . ASN B 1 70 ? 8.875 36.25 22.625 1 96.19 70 ASN B CA 1
ATOM 3094 C C . ASN B 1 70 ? 9.695 35.469 23.656 1 96.19 70 ASN B C 1
ATOM 3096 O O . ASN B 1 70 ? 10.914 35.656 23.75 1 96.19 70 ASN B O 1
ATOM 3100 N N . ILE B 1 71 ? 8.961 34.75 24.438 1 97.56 71 ILE B N 1
ATOM 3101 C CA . ILE B 1 71 ? 9.648 33.969 25.453 1 97.56 71 ILE B CA 1
ATOM 3102 C C . ILE B 1 71 ? 9.742 32.5 25.016 1 97.56 71 ILE B C 1
ATOM 3104 O O . ILE B 1 71 ? 8.742 31.906 24.625 1 97.56 71 ILE B O 1
ATOM 3108 N N . SER B 1 72 ? 10.867 31.969 24.953 1 96.94 72 SER B N 1
ATOM 3109 C CA . SER B 1 72 ? 11.109 30.562 24.703 1 96.94 72 SER B CA 1
ATOM 3110 C C . SER B 1 72 ? 11.797 29.891 25.891 1 96.94 72 SER B C 1
ATOM 3112 O O . SER B 1 72 ? 12.148 30.562 26.859 1 96.94 72 SER B O 1
ATOM 3114 N N . HIS B 1 73 ? 11.914 28.594 25.828 1 95.88 73 HIS B N 1
ATOM 3115 C CA . HIS B 1 73 ? 12.609 27.891 26.906 1 95.88 73 HIS B CA 1
ATOM 3116 C C . HIS B 1 73 ? 14.094 28.266 26.938 1 95.88 73 HIS B C 1
ATOM 3118 O O . HIS B 1 73 ? 14.758 28.094 27.953 1 95.88 73 HIS B O 1
ATOM 3124 N N . ASP B 1 74 ? 14.57 28.828 25.828 1 94.44 74 ASP B N 1
ATOM 3125 C CA . ASP B 1 74 ? 15.969 29.234 25.734 1 94.44 74 ASP B CA 1
ATOM 3126 C C . ASP B 1 74 ? 16.156 30.703 26.125 1 94.44 74 ASP B C 1
ATOM 3128 O O . ASP B 1 74 ? 17.266 31.203 26.125 1 94.44 74 ASP B O 1
ATOM 3132 N N . GLY B 1 75 ? 15.078 31.359 26.391 1 94.19 75 GLY B N 1
ATOM 3133 C CA . GLY B 1 75 ? 15.188 32.75 26.844 1 94.19 75 GLY B CA 1
ATOM 3134 C C . GLY B 1 75 ? 14.328 33.688 26.031 1 94.19 75 GLY B C 1
ATOM 3135 O O . GLY B 1 75 ? 13.289 33.312 25.5 1 94.19 75 GLY B O 1
ATOM 3136 N N . LEU B 1 76 ? 14.781 34.969 26.078 1 95 76 LEU B N 1
ATOM 3137 C CA . LEU B 1 76 ? 14 36.031 25.484 1 95 76 LEU B CA 1
ATOM 3138 C C . LEU B 1 76 ? 14.406 36.25 24.031 1 95 76 LEU B C 1
ATOM 3140 O O . LEU B 1 76 ? 15.594 36.25 23.703 1 95 76 LEU B O 1
ATOM 3144 N N . LEU B 1 77 ? 13.445 36.344 23.203 1 94.94 77 LEU B N 1
ATOM 3145 C CA . LEU B 1 77 ? 13.625 36.812 21.844 1 94.94 77 LEU B CA 1
ATOM 3146 C C . LEU B 1 77 ? 13.031 38.219 21.656 1 94.94 77 LEU B C 1
ATOM 3148 O O . LEU B 1 77 ? 11.828 38.344 21.422 1 94.94 77 LEU B O 1
ATOM 3152 N N . THR B 1 78 ? 13.797 39.219 21.609 1 95 78 THR B N 1
ATOM 3153 C CA . THR B 1 78 ? 13.383 40.594 21.734 1 95 78 THR B CA 1
ATOM 3154 C C . THR B 1 78 ? 12.898 41.156 20.391 1 95 78 THR B C 1
ATOM 3156 O O . THR B 1 78 ? 12.211 42.188 20.344 1 95 78 THR B O 1
ATOM 3159 N N . GLU B 1 79 ? 13.32 40.469 19.359 1 92.88 79 GLU B N 1
ATOM 3160 C CA . GLU B 1 79 ? 13.055 41 18.031 1 92.88 79 GLU B CA 1
ATOM 3161 C C . GLU B 1 79 ? 11.555 40.969 17.719 1 92.88 79 GLU B C 1
ATOM 3163 O O . GLU B 1 79 ? 11.117 41.594 16.75 1 92.88 79 GLU B O 1
ATOM 3168 N N . HIS B 1 80 ? 10.797 40.375 18.547 1 93.12 80 HIS B N 1
ATOM 3169 C CA . HIS B 1 80 ? 9.391 40.219 18.219 1 93.12 80 HIS B CA 1
ATOM 3170 C C . HIS B 1 80 ? 8.531 41.25 18.922 1 93.12 80 HIS B C 1
ATOM 3172 O O . HIS B 1 80 ? 7.328 41.344 18.672 1 93.12 80 HIS B O 1
ATOM 3178 N N . PHE B 1 81 ? 9.125 42 19.844 1 95.81 81 PHE B N 1
ATOM 3179 C CA . PHE B 1 81 ? 8.406 43.094 20.484 1 95.81 81 PHE B CA 1
ATOM 3180 C C . PHE B 1 81 ? 7.832 44.062 19.469 1 95.81 81 PHE B C 1
ATOM 3182 O O . PHE B 1 81 ? 8.523 44.469 18.531 1 95.81 81 PHE B O 1
ATOM 3189 N N . GLY B 1 82 ? 6.594 44.344 19.609 1 96.62 82 GLY B N 1
ATOM 3190 C CA . GLY B 1 82 ? 5.953 45.312 18.734 1 96.62 82 GLY B CA 1
ATOM 3191 C C . GLY B 1 82 ? 5.375 44.688 17.469 1 96.62 82 GLY B C 1
ATOM 3192 O O . GLY B 1 82 ? 4.727 45.375 16.672 1 96.62 82 GLY B O 1
ATOM 3193 N N . ARG B 1 83 ? 5.609 43.438 17.359 1 95.75 83 ARG B N 1
ATOM 3194 C CA . ARG B 1 83 ? 5.113 42.75 16.172 1 95.75 83 ARG B CA 1
ATOM 3195 C C . ARG B 1 83 ? 3.588 42.75 16.125 1 95.75 83 ARG B C 1
ATOM 3197 O O . ARG B 1 83 ? 2.928 42.594 17.156 1 95.75 83 ARG B O 1
ATOM 3204 N N . ASP B 1 84 ? 3.027 43.031 14.961 1 97.06 84 ASP B N 1
ATOM 3205 C CA . ASP B 1 84 ? 1.585 42.969 14.75 1 97.06 84 ASP B CA 1
ATOM 3206 C C . ASP B 1 84 ? 1.148 41.531 14.453 1 97.06 84 ASP B C 1
ATOM 3208 O O . ASP B 1 84 ? 1.459 41 13.391 1 97.06 84 ASP B O 1
ATOM 3212 N N . ARG B 1 85 ? 0.446 40.906 15.359 1 95.56 85 ARG B N 1
ATOM 3213 C CA . ARG B 1 85 ? -0.027 39.562 15.203 1 95.56 85 ARG B CA 1
ATOM 3214 C C . ARG B 1 85 ? -1.534 39.5 14.977 1 95.56 85 ARG B C 1
ATOM 3216 O O . ARG B 1 85 ? -2.158 38.438 15.078 1 95.56 85 ARG B O 1
ATOM 3223 N N . SER B 1 86 ? -2.154 40.656 14.641 1 95.62 86 SER B N 1
ATOM 3224 C CA . SER B 1 86 ? -3.605 40.781 14.555 1 95.62 86 SER B CA 1
ATOM 3225 C C . SER B 1 86 ? -4.168 39.969 13.398 1 95.62 86 SER B C 1
ATOM 3227 O O . SER B 1 86 ? -5.348 39.594 13.398 1 95.62 86 SER B O 1
ATOM 3229 N N . GLN B 1 87 ? -3.312 39.625 12.461 1 92.75 87 GLN B N 1
ATOM 3230 C CA . GLN B 1 87 ? -3.803 38.938 11.273 1 92.75 87 GLN B CA 1
ATOM 3231 C C . GLN B 1 87 ? -3.529 37.438 11.352 1 92.75 87 GLN B C 1
ATOM 3233 O O . GLN B 1 87 ? -3.801 36.719 10.398 1 92.75 87 GLN B O 1
ATOM 3238 N N . ARG B 1 88 ? -2.99 37 12.461 1 93.12 88 ARG B N 1
ATOM 3239 C CA . ARG B 1 88 ? -2.732 35.562 12.633 1 93.12 88 ARG B CA 1
ATOM 3240 C C . ARG B 1 88 ? -4.039 34.781 12.734 1 93.12 88 ARG B C 1
ATOM 3242 O O . ARG B 1 88 ? -5.035 35.312 13.25 1 93.12 88 ARG B O 1
ATOM 3249 N N . PRO B 1 89 ? -4.008 33.531 12.258 1 90.75 89 PRO B N 1
ATOM 3250 C CA . PRO B 1 89 ? -5.242 32.75 12.211 1 90.75 89 PRO B CA 1
ATOM 3251 C C . PRO B 1 89 ? -5.934 32.656 13.57 1 90.75 89 PRO B C 1
ATOM 3253 O O . PRO B 1 89 ? -7.16 32.75 13.648 1 90.75 89 PRO B O 1
ATOM 3256 N N . TYR B 1 90 ? -5.195 32.562 14.641 1 93.44 90 TYR B N 1
ATOM 3257 C CA . TYR B 1 90 ? -5.77 32.375 15.969 1 93.44 90 TYR B CA 1
ATOM 3258 C C . TYR B 1 90 ? -6.449 33.656 16.453 1 93.44 90 TYR B C 1
ATOM 3260 O O . TYR B 1 90 ? -7.316 33.594 17.328 1 93.44 90 TYR B O 1
ATOM 3268 N N . MET B 1 91 ? -6.078 34.812 15.906 1 94.19 91 MET B N 1
ATOM 3269 C CA . MET B 1 91 ? -6.68 36.094 16.297 1 94.19 91 MET B CA 1
ATOM 3270 C C . MET B 1 91 ? -8.023 36.281 15.594 1 94.19 91 MET B C 1
ATOM 3272 O O . MET B 1 91 ? -8.805 37.156 15.977 1 94.19 91 MET B O 1
ATOM 3276 N N . LYS B 1 92 ? -8.25 35.438 14.594 1 92.06 92 LYS B N 1
ATOM 3277 C CA . LYS B 1 92 ? -9.492 35.531 13.836 1 92.06 92 LYS B CA 1
ATOM 3278 C C . LYS B 1 92 ? -10.586 34.656 14.43 1 92.06 92 LYS B C 1
ATOM 3280 O O . LYS B 1 92 ? -11.742 34.719 14.008 1 92.06 92 LYS B O 1
ATOM 3285 N N . GLU B 1 93 ? -10.211 33.875 15.328 1 91.75 93 GLU B N 1
ATOM 3286 C CA . GLU B 1 93 ? -11.18 33 15.984 1 91.75 93 GLU B CA 1
ATOM 3287 C C . GLU B 1 93 ? -11.836 33.719 17.172 1 91.75 93 GLU B C 1
ATOM 3289 O O . GLU B 1 93 ? -11.219 34.562 17.812 1 91.75 93 GLU B O 1
ATOM 3294 N N . VAL B 1 94 ? -13.055 33.344 17.438 1 88.12 94 VAL B N 1
ATOM 3295 C CA . VAL B 1 94 ? -13.797 33.938 18.531 1 88.12 94 VAL B CA 1
ATOM 3296 C C . VAL B 1 94 ? -13.336 33.344 19.859 1 88.12 94 VAL B C 1
ATOM 3298 O O . VAL B 1 94 ? -13.359 32.125 20.047 1 88.12 94 VAL B O 1
ATOM 3301 N N . VAL B 1 95 ? -12.922 34.188 20.734 1 89.5 95 VAL B N 1
ATOM 3302 C CA . VAL B 1 95 ? -12.531 33.75 22.062 1 89.5 95 VAL B CA 1
ATOM 3303 C C . VAL B 1 95 ? -13.781 33.469 22.891 1 89.5 95 VAL B C 1
ATOM 3305 O O . VAL B 1 95 ? -14.656 34.312 23.016 1 89.5 95 VAL B O 1
ATOM 3308 N N . PRO B 1 96 ? -13.844 32.312 23.438 1 89.25 96 PRO B N 1
ATOM 3309 C CA . PRO B 1 96 ? -15 31.969 24.281 1 89.25 96 PRO B CA 1
ATOM 3310 C C . PRO B 1 96 ? -15.141 32.875 25.5 1 89.25 96 PRO B C 1
ATOM 3312 O O . PRO B 1 96 ? -14.227 33.656 25.797 1 89.25 96 PRO B O 1
ATOM 3315 N N . ALA B 1 97 ? -16.234 32.656 26.172 1 85.88 97 ALA B N 1
ATOM 3316 C CA . ALA B 1 97 ? -16.594 33.531 27.297 1 85.88 97 ALA B CA 1
ATOM 3317 C C . ALA B 1 97 ? -15.633 33.344 28.469 1 85.88 97 ALA B C 1
ATOM 3319 O O . ALA B 1 97 ? -15.352 34.312 29.203 1 85.88 97 ALA B O 1
ATOM 3320 N N . ASP B 1 98 ? -15.125 32.156 28.594 1 86.62 98 ASP B N 1
ATOM 3321 C CA . ASP B 1 98 ? -14.242 31.891 29.719 1 86.62 98 ASP B CA 1
ATOM 3322 C C . ASP B 1 98 ? -12.844 32.469 29.484 1 86.62 98 ASP B C 1
ATOM 3324 O O . ASP B 1 98 ? -11.984 32.406 30.375 1 86.62 98 ASP B O 1
ATOM 3328 N N . GLY B 1 99 ? -12.688 33.031 28.297 1 91.69 99 GLY B N 1
ATOM 3329 C CA . GLY B 1 99 ? -11.484 33.781 28 1 91.69 99 GLY B CA 1
ATOM 3330 C C . GLY B 1 99 ? -10.352 32.938 27.469 1 91.69 99 GLY B C 1
ATOM 3331 O O . GLY B 1 99 ? -9.242 33.406 27.266 1 91.69 99 GLY B O 1
ATOM 3332 N N . PHE B 1 100 ? -10.578 31.641 27.281 1 94.75 100 PHE B N 1
ATOM 3333 C CA . PHE B 1 100 ? -9.57 30.703 26.797 1 94.75 100 PHE B CA 1
ATOM 3334 C C . PHE B 1 100 ? -9.938 30.156 25.422 1 94.75 100 PHE B C 1
ATOM 3336 O O . PHE B 1 100 ? -11.062 29.703 25.219 1 94.75 100 PHE B O 1
ATOM 3343 N N . LEU B 1 101 ? -8.992 30.266 24.5 1 95.56 101 LEU B N 1
ATOM 3344 C CA . LEU B 1 101 ? -9.172 29.719 23.156 1 95.56 101 LEU B CA 1
ATOM 3345 C C . LEU B 1 101 ? -7.977 28.859 22.75 1 95.56 101 LEU B C 1
ATOM 3347 O O . LEU B 1 101 ? -6.828 29.312 22.844 1 95.56 101 LEU B O 1
ATOM 3351 N N . LEU B 1 102 ? -8.203 27.641 22.5 1 95.19 102 LEU B N 1
ATOM 3352 C CA . LEU B 1 102 ? -7.23 26.859 21.75 1 95.19 102 LEU B CA 1
ATOM 3353 C C . LEU B 1 102 ? -7.555 26.859 20.266 1 95.19 102 LEU B C 1
ATOM 3355 O O . LEU B 1 102 ? -8.594 26.344 19.844 1 95.19 102 LEU B O 1
ATOM 3359 N N . SER B 1 103 ? -6.746 27.484 19.5 1 95.88 103 SER B N 1
ATOM 3360 C CA . SER B 1 103 ? -7.035 27.688 18.078 1 95.88 103 SER B CA 1
ATOM 3361 C C . SER B 1 103 ? -7.059 26.359 17.328 1 95.88 103 SER B C 1
ATOM 3363 O O . SER B 1 103 ? -6.586 25.344 17.828 1 95.88 103 SER B O 1
ATOM 3365 N N . GLU B 1 104 ? -7.668 26.406 16.141 1 93.5 104 GLU B N 1
ATOM 3366 C CA . GLU B 1 104 ? -7.418 25.344 15.172 1 93.5 104 GLU B CA 1
ATOM 3367 C C . GLU B 1 104 ? -5.938 25.266 14.805 1 93.5 104 GLU B C 1
ATOM 3369 O O . GLU B 1 104 ? -5.211 26.25 14.938 1 93.5 104 GLU B O 1
ATOM 3374 N N . ALA B 1 105 ? -5.578 24.062 14.422 1 94.44 105 ALA B N 1
ATOM 3375 C CA . ALA B 1 105 ? -4.199 23.938 13.961 1 94.44 105 ALA B CA 1
ATOM 3376 C C . ALA B 1 105 ? -3.984 24.703 12.656 1 94.44 105 ALA B C 1
ATOM 3378 O O . ALA B 1 105 ? -4.895 24.812 11.836 1 94.44 105 ALA B O 1
ATOM 3379 N N . PHE B 1 106 ? -2.881 25.281 12.516 1 93.56 106 PHE B N 1
ATOM 3380 C CA . PHE B 1 106 ? -2.475 26 11.32 1 93.56 106 PHE B CA 1
ATOM 3381 C C . PHE B 1 106 ? -0.995 25.781 11.031 1 93.56 106 PHE B C 1
ATOM 3383 O O . PHE B 1 106 ? -0.277 25.203 11.844 1 93.56 106 PHE B O 1
ATOM 3390 N N . ILE B 1 107 ? -0.592 26.109 9.82 1 92.62 107 ILE B N 1
ATOM 3391 C CA . ILE B 1 107 ? 0.803 25.938 9.43 1 92.62 107 ILE B CA 1
ATOM 3392 C C . ILE B 1 107 ? 1.598 27.188 9.789 1 92.62 107 ILE B C 1
ATOM 3394 O O . ILE B 1 107 ? 1.264 28.297 9.336 1 92.62 107 ILE B O 1
ATOM 3398 N N . SER B 1 108 ? 2.582 27.016 10.594 1 89.12 108 SER B N 1
ATOM 3399 C CA . SER B 1 108 ? 3.396 28.125 11.062 1 89.12 108 SER B CA 1
ATOM 3400 C C . SER B 1 108 ? 4.16 28.766 9.906 1 89.12 108 SER B C 1
ATOM 3402 O O . SER B 1 108 ? 4.484 28.109 8.922 1 89.12 108 SER B O 1
ATOM 3404 N N . LEU B 1 109 ? 4.484 30.031 9.969 1 78.62 109 LEU B N 1
ATOM 3405 C CA . LEU B 1 109 ? 5.234 30.781 8.961 1 78.62 109 LEU B CA 1
ATOM 3406 C C . LEU B 1 109 ? 6.719 30.438 9.031 1 78.62 109 LEU B C 1
ATOM 3408 O O . LEU B 1 109 ? 7.41 30.453 8.008 1 78.62 109 LEU B O 1
ATOM 3412 N N . LEU B 1 110 ? 7.258 30.234 10.117 1 71.62 110 LEU B N 1
ATOM 3413 C CA . LEU B 1 110 ? 8.695 30.047 10.305 1 71.62 110 LEU B CA 1
ATOM 3414 C C . LEU B 1 110 ? 9.109 28.625 10 1 71.62 110 LEU B C 1
ATOM 3416 O O . LEU B 1 110 ? 10.078 28.391 9.273 1 71.62 110 LEU B O 1
ATOM 3420 N N . GLY B 1 111 ? 8.383 27.625 10.289 1 76.5 111 GLY B N 1
ATOM 3421 C CA . GLY B 1 111 ? 8.797 26.234 10.141 1 76.5 111 GLY B CA 1
ATOM 3422 C C . GLY B 1 111 ? 7.867 25.422 9.25 1 76.5 111 GLY B C 1
ATOM 3423 O O . GLY B 1 111 ? 8.172 24.281 8.898 1 76.5 111 GLY B O 1
ATOM 3424 N N . ARG B 1 112 ? 6.945 26.047 8.812 1 86.12 112 ARG B N 1
ATOM 3425 C CA . ARG B 1 112 ? 5.953 25.375 7.988 1 86.12 112 ARG B CA 1
ATOM 3426 C C . ARG B 1 112 ? 5.469 24.094 8.664 1 86.12 112 ARG B C 1
ATOM 3428 O O . ARG B 1 112 ? 5.332 23.047 8.016 1 86.12 112 ARG B O 1
ATOM 3435 N N . ARG B 1 113 ? 5.398 24.172 9.977 1 90.88 113 ARG B N 1
ATOM 3436 C CA . ARG B 1 113 ? 4.93 23.031 10.773 1 90.88 113 ARG B CA 1
ATOM 3437 C C . ARG B 1 113 ? 3.531 23.297 11.32 1 90.88 113 ARG B C 1
ATOM 3439 O O . ARG B 1 113 ? 3.168 24.453 11.586 1 90.88 113 ARG B O 1
ATOM 3446 N N . PRO B 1 114 ? 2.789 22.172 11.438 1 94.12 114 PRO B N 1
ATOM 3447 C CA . PRO B 1 114 ? 1.498 22.359 12.109 1 94.12 114 PRO B CA 1
ATOM 3448 C C . PRO B 1 114 ? 1.641 22.812 13.555 1 94.12 114 PRO B C 1
ATOM 3450 O O . PRO B 1 114 ? 2.404 22.234 14.328 1 94.12 114 PRO B O 1
ATOM 3453 N N . CYS B 1 115 ? 0.961 23.859 13.898 1 94.75 115 CYS B N 1
ATOM 3454 C CA . CYS B 1 115 ? 1.008 24.422 15.242 1 94.75 115 CYS B CA 1
ATOM 3455 C C . CYS B 1 115 ? -0.38 24.859 15.695 1 94.75 115 CYS B C 1
ATOM 3457 O O . CYS B 1 115 ? -1.318 24.891 14.898 1 94.75 115 CYS B O 1
ATOM 3459 N N . MET B 1 116 ? -0.48 25.031 16.969 1 95.06 116 MET B N 1
ATOM 3460 C CA . MET B 1 116 ? -1.669 25.594 17.609 1 95.06 116 MET B CA 1
ATOM 3461 C C . MET B 1 116 ? -1.294 26.719 18.562 1 95.06 116 MET B C 1
ATOM 3463 O O . MET B 1 116 ? -0.184 26.734 19.094 1 95.06 116 MET B O 1
ATOM 3467 N N . THR B 1 117 ? -2.18 27.609 18.656 1 96.25 117 THR B N 1
ATOM 3468 C CA . THR B 1 117 ? -1.976 28.688 19.625 1 96.25 117 THR B CA 1
ATOM 3469 C C . THR B 1 117 ? -3.096 28.703 20.656 1 96.25 117 THR B C 1
ATOM 3471 O O . THR B 1 117 ? -4.273 28.594 20.312 1 96.25 117 THR B O 1
ATOM 3474 N N . ALA B 1 118 ? -2.744 28.734 21.891 1 96.88 118 ALA B N 1
ATOM 3475 C CA . ALA B 1 118 ? -3.693 29.031 22.969 1 96.88 118 ALA B CA 1
ATOM 3476 C C . ALA B 1 118 ? -3.727 30.516 23.281 1 96.88 118 ALA B C 1
ATOM 3478 O O . ALA B 1 118 ? -2.68 31.141 23.469 1 96.88 118 ALA B O 1
ATOM 3479 N N . LEU B 1 119 ? -4.887 31.062 23.266 1 96.31 119 LEU B N 1
ATOM 3480 C CA . LEU B 1 119 ? -5.086 32.469 23.594 1 96.31 119 LEU B CA 1
ATOM 3481 C C . LEU B 1 119 ? -5.859 32.625 24.906 1 96.31 119 LEU B C 1
ATOM 3483 O O . LEU B 1 119 ? -6.902 31.984 25.078 1 96.31 119 LEU B O 1
ATOM 3487 N N . GLN B 1 120 ? -5.297 33.344 25.797 1 96.31 120 GLN B N 1
ATOM 3488 C CA . GLN B 1 120 ? -5.953 33.656 27.078 1 96.31 120 GLN B CA 1
ATOM 3489 C C . GLN B 1 120 ? -6.172 35.156 27.25 1 96.31 120 GLN B C 1
ATOM 3491 O O . GLN B 1 120 ? -5.227 35.938 27.141 1 96.31 120 GLN B O 1
ATOM 3496 N N . LEU B 1 121 ? -7.379 35.5 27.516 1 95.75 121 LEU B N 1
ATOM 3497 C CA . LEU B 1 121 ? -7.684 36.906 27.781 1 95.75 121 LEU B CA 1
ATOM 3498 C C . LEU B 1 121 ? -7.07 37.344 29.109 1 95.75 121 LEU B C 1
ATOM 3500 O O . LEU B 1 121 ? -7.086 36.594 30.094 1 95.75 121 LEU B O 1
ATOM 3504 N N . ILE B 1 122 ? -6.508 38.5 29.094 1 96.75 122 ILE B N 1
ATOM 3505 C CA . ILE B 1 122 ? -6.02 39.156 30.312 1 96.75 122 ILE B CA 1
ATOM 3506 C C . ILE B 1 122 ? -6.973 40.281 30.719 1 96.75 122 ILE B C 1
ATOM 3508 O O . ILE B 1 122 ? -7.25 41.188 29.922 1 96.75 122 ILE B O 1
ATOM 3512 N N . ARG B 1 123 ? -7.426 40.188 31.922 1 94.69 123 ARG B N 1
ATOM 3513 C CA . ARG B 1 123 ? -8.391 41.188 32.406 1 94.69 123 ARG B CA 1
ATOM 3514 C C . ARG B 1 123 ? -7.871 41.875 33.656 1 94.69 123 ARG B C 1
ATOM 3516 O O . ARG B 1 123 ? -7.109 41.281 34.438 1 94.69 123 ARG B O 1
ATOM 3523 N N . ASP B 1 124 ? -8.297 43.031 33.812 1 93.94 124 ASP B N 1
ATOM 3524 C CA . ASP B 1 124 ? -8.016 43.719 35.094 1 93.94 124 ASP B CA 1
ATOM 3525 C C . ASP B 1 124 ? -9.031 43.344 36.156 1 93.94 124 ASP B C 1
ATOM 3527 O O . ASP B 1 124 ? -9.945 42.531 35.875 1 93.94 124 ASP B O 1
ATOM 3531 N N . PRO B 1 125 ? -8.773 43.844 37.406 1 91.19 125 PRO B N 1
ATOM 3532 C CA . PRO B 1 125 ? -9.664 43.438 38.5 1 91.19 125 PRO B CA 1
ATOM 3533 C C . PRO B 1 125 ? -11.117 43.875 38.25 1 91.19 125 PRO B C 1
ATOM 3535 O O . PRO B 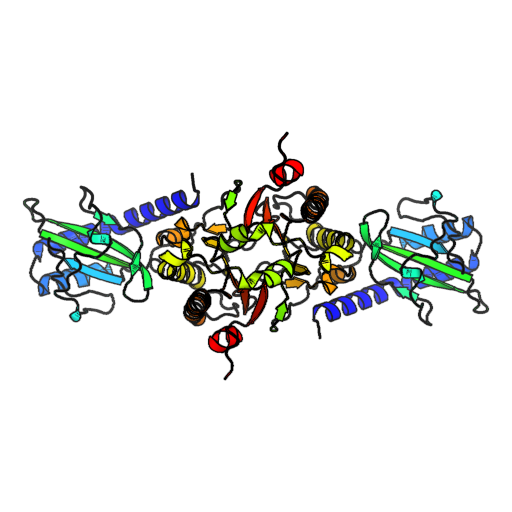1 125 ? -12.039 43.281 38.844 1 91.19 125 PRO B O 1
ATOM 3538 N N . ASP B 1 126 ? -11.383 44.875 37.406 1 93.44 126 ASP B N 1
ATOM 3539 C CA . ASP B 1 126 ? -12.727 45.344 37.125 1 93.44 126 ASP B CA 1
ATOM 3540 C C . ASP B 1 126 ? -13.352 44.594 35.969 1 93.44 126 ASP B C 1
ATOM 3542 O O . ASP B 1 126 ? -14.492 44.844 35.562 1 93.44 126 ASP B O 1
ATOM 3546 N N . GLY B 1 127 ? -12.617 43.688 35.375 1 91.12 127 GLY B N 1
ATOM 3547 C CA . GLY B 1 127 ? -13.141 42.844 34.312 1 91.12 127 GLY B CA 1
ATOM 3548 C C . GLY B 1 127 ? -12.852 43.375 32.906 1 91.12 127 GLY B C 1
ATOM 3549 O O . GLY B 1 127 ? -13.234 42.75 31.922 1 91.12 127 GLY B O 1
ATOM 3550 N N . GLN B 1 128 ? -12.234 44.5 32.875 1 93.88 128 GLN B N 1
ATOM 3551 C CA . GLN B 1 128 ? -11.898 45.062 31.594 1 93.88 128 GLN B CA 1
ATOM 3552 C C . GLN B 1 128 ? -10.766 44.312 30.922 1 93.88 128 GLN B C 1
ATOM 3554 O O . GLN B 1 128 ? -9.773 43.969 31.562 1 93.88 128 GLN B O 1
ATOM 3559 N N . VAL B 1 129 ? -10.938 44.094 29.641 1 95.19 129 VAL B N 1
ATOM 3560 C CA . VAL B 1 129 ? -9.938 43.312 28.906 1 95.19 129 VAL B CA 1
ATOM 3561 C C . VAL B 1 129 ? -8.695 44.188 28.672 1 95.19 129 VAL B C 1
ATOM 3563 O O . VAL B 1 129 ? -8.797 45.281 28.109 1 95.19 129 VAL B O 1
ATOM 3566 N N . LEU B 1 130 ? -7.578 43.719 29.109 1 96.81 130 LEU B N 1
ATOM 3567 C CA . LEU B 1 130 ? -6.305 44.406 28.922 1 96.81 130 LEU B CA 1
ATOM 3568 C C . LEU B 1 130 ? -5.629 43.938 27.625 1 96.81 130 LEU B C 1
ATOM 3570 O O . LEU B 1 130 ? -4.984 44.719 26.953 1 96.81 130 LEU B O 1
ATOM 3574 N N . GLY B 1 131 ? -5.793 42.656 27.281 1 97.38 131 GLY B N 1
ATOM 3575 C CA . GLY B 1 131 ? -5.137 42.031 26.141 1 97.38 131 GLY B CA 1
ATOM 3576 C C . GLY B 1 131 ? -5.184 40.531 26.156 1 97.38 131 GLY B C 1
ATOM 3577 O O . GLY B 1 131 ? -6.184 39.938 26.578 1 97.38 131 GLY B O 1
ATOM 3578 N N . PHE B 1 132 ? -4.137 39.906 25.516 1 97.56 132 PHE B N 1
ATOM 3579 C CA . PHE B 1 132 ? -4.105 38.469 25.375 1 97.56 132 PHE B CA 1
ATOM 3580 C C . PHE B 1 132 ? -2.732 37.906 25.75 1 97.56 132 PHE B C 1
ATOM 3582 O O . PHE B 1 132 ? -1.719 38.594 25.562 1 97.56 132 PHE B O 1
ATOM 3589 N N . MET B 1 133 ? -2.748 36.75 26.312 1 98.12 133 MET B N 1
ATOM 3590 C CA . MET B 1 133 ? -1.556 35.906 26.359 1 98.12 133 MET B CA 1
ATOM 3591 C C . MET B 1 133 ? -1.616 34.844 25.281 1 98.12 133 MET B C 1
ATOM 3593 O O . MET B 1 133 ? -2.611 34.125 25.172 1 98.12 133 MET B O 1
ATOM 3597 N N . GLY B 1 134 ? -0.642 34.812 24.469 1 97.88 134 GLY B N 1
ATOM 3598 C CA . GLY B 1 134 ? -0.54 33.781 23.453 1 97.88 134 GLY B CA 1
ATOM 3599 C C . GLY B 1 134 ? 0.513 32.719 23.781 1 97.88 134 GLY B C 1
ATOM 3600 O O . GLY B 1 134 ? 1.6 33.062 24.266 1 97.88 134 GLY B O 1
ATOM 3601 N N . ALA B 1 135 ? 0.158 31.516 23.641 1 97.56 135 ALA B N 1
ATOM 3602 C CA . ALA B 1 135 ? 1.073 30.391 23.766 1 97.56 135 ALA B CA 1
ATOM 3603 C C . ALA B 1 135 ? 1.059 29.531 22.516 1 97.56 135 ALA B C 1
ATOM 3605 O O . ALA B 1 135 ? 0.016 28.984 22.125 1 97.56 135 ALA B O 1
ATOM 3606 N N . ASP B 1 136 ? 2.193 29.438 21.875 1 96.06 136 ASP B N 1
ATOM 3607 C CA . ASP B 1 136 ? 2.311 28.641 20.656 1 96.06 136 ASP B CA 1
ATOM 3608 C C . ASP B 1 136 ? 2.805 27.234 20.969 1 96.06 136 ASP B C 1
ATOM 3610 O O . ASP B 1 136 ? 3.691 27.047 21.812 1 96.06 136 ASP B O 1
ATOM 3614 N N . PHE B 1 137 ? 2.188 26.281 20.359 1 95.19 137 PHE B N 1
ATOM 3615 C CA . PHE B 1 137 ? 2.562 24.875 20.531 1 95.19 137 PHE B CA 1
ATOM 3616 C C . PHE B 1 137 ? 2.781 24.203 19.188 1 95.19 137 PHE B C 1
ATOM 3618 O O . PHE B 1 137 ? 1.889 24.203 18.328 1 95.19 137 PHE B O 1
ATOM 3625 N N . ASP B 1 138 ? 4.008 23.672 18.984 1 93.12 138 ASP B N 1
ATOM 3626 C CA . ASP B 1 138 ? 4.156 22.719 17.891 1 93.12 138 ASP B CA 1
ATOM 3627 C C . ASP B 1 138 ? 3.383 21.422 18.172 1 93.12 138 ASP B C 1
ATOM 3629 O O . ASP B 1 138 ? 3.48 20.859 19.266 1 93.12 138 ASP B O 1
ATOM 3633 N N . LEU B 1 139 ? 2.611 20.953 17.172 1 91.69 139 LEU B N 1
ATOM 3634 C CA . LEU B 1 139 ? 1.794 19.766 17.406 1 91.69 139 LEU B CA 1
ATOM 3635 C C . LEU B 1 139 ? 2.654 18.609 17.891 1 91.69 139 LEU B C 1
ATOM 3637 O O . LEU B 1 139 ? 2.211 17.797 18.703 1 91.69 139 LEU B O 1
ATOM 3641 N N . ARG B 1 140 ? 3.84 18.484 17.406 1 88.44 140 ARG B N 1
ATOM 3642 C CA . ARG B 1 140 ? 4.707 17.359 17.75 1 88.44 140 ARG B CA 1
ATOM 3643 C C . ARG B 1 140 ? 5.141 17.422 19.203 1 88.44 140 ARG B C 1
ATOM 3645 O O . ARG B 1 140 ? 5.602 16.422 19.766 1 88.44 140 ARG B O 1
ATOM 3652 N N . ASN B 1 141 ? 4.992 18.562 19.781 1 89.62 141 ASN B N 1
ATOM 3653 C CA . ASN B 1 141 ? 5.445 18.734 21.156 1 89.62 141 ASN B CA 1
ATOM 3654 C C . ASN B 1 141 ? 4.301 18.547 22.156 1 89.62 141 ASN B C 1
ATOM 3656 O O . ASN B 1 141 ? 4.523 18.531 23.375 1 89.62 141 ASN B O 1
ATOM 3660 N N . LEU B 1 142 ? 3.133 18.391 21.656 1 88.44 142 LEU B N 1
ATOM 3661 C CA . LEU B 1 142 ? 1.983 18.219 22.547 1 88.44 142 LEU B CA 1
ATOM 3662 C C . LEU B 1 142 ? 1.866 16.781 23.031 1 88.44 142 LEU B C 1
ATOM 3664 O O . LEU B 1 142 ? 2.336 15.859 22.359 1 88.44 142 LEU B O 1
ATOM 3668 N N . PRO B 1 143 ? 1.28 16.641 24.203 1 81.62 143 PRO B N 1
ATOM 3669 C CA . PRO B 1 143 ? 1.074 15.281 24.688 1 81.62 143 PRO B CA 1
ATOM 3670 C C . PRO B 1 143 ? 0.185 14.445 23.781 1 81.62 143 PRO B C 1
ATOM 3672 O O . PRO B 1 143 ? -0.773 14.969 23.203 1 81.62 143 PRO B O 1
ATOM 3675 N N . ASP B 1 144 ? 0.604 13.227 23.609 1 76.25 144 ASP B N 1
ATOM 3676 C CA . ASP B 1 144 ? -0.064 12.344 22.672 1 76.25 144 ASP B CA 1
ATOM 3677 C C . ASP B 1 144 ? -0.993 11.367 23.391 1 76.25 144 ASP B C 1
ATOM 3679 O O . ASP B 1 144 ? -0.722 10.969 24.516 1 76.25 144 ASP B O 1
ATOM 3683 N N . SER B 1 145 ? -2.227 11.242 22.875 1 74.25 145 SER B N 1
ATOM 3684 C CA . SER B 1 145 ? -3.088 10.211 23.438 1 74.25 145 SER B CA 1
ATOM 3685 C C . SER B 1 145 ? -2.697 8.828 22.922 1 74.25 145 SER B C 1
ATOM 3687 O O . SER B 1 145 ? -3.129 7.812 23.469 1 74.25 145 SER B O 1
ATOM 3689 N N . ASN B 1 146 ? -1.841 8.719 22 1 76.5 146 ASN B N 1
ATOM 3690 C CA . ASN B 1 146 ? -1.355 7.477 21.406 1 76.5 146 ASN B CA 1
ATOM 3691 C C . ASN B 1 146 ? -2.463 6.742 20.656 1 76.5 146 ASN B C 1
ATOM 3693 O O . ASN B 1 146 ? -2.373 5.531 20.438 1 76.5 146 ASN B O 1
ATOM 3697 N N . ILE B 1 147 ? -3.533 7.414 20.391 1 81 147 ILE B N 1
ATOM 3698 C CA . ILE B 1 147 ? -4.66 6.762 19.734 1 81 147 ILE B CA 1
ATOM 3699 C C . ILE B 1 147 ? -4.645 7.086 18.25 1 81 147 ILE B C 1
ATOM 3701 O O . ILE B 1 147 ? -4.602 8.258 17.859 1 81 147 ILE B O 1
ATOM 3705 N N . LEU B 1 148 ? -4.648 6.027 17.453 1 85.06 148 LEU B N 1
ATOM 3706 C CA . LEU B 1 148 ? -4.805 6.141 16.016 1 85.06 148 LEU B CA 1
ATOM 3707 C C . LEU B 1 148 ? -6.27 5.98 15.609 1 85.06 148 LEU B C 1
ATOM 3709 O O . LEU B 1 148 ? -6.938 5.043 16.047 1 85.06 148 LEU B O 1
ATOM 3713 N N . TYR B 1 149 ? -6.738 6.855 14.727 1 84.62 149 TYR B N 1
ATOM 3714 C CA . TYR B 1 149 ? -8.148 6.758 14.352 1 84.62 149 TYR B CA 1
ATOM 3715 C C . TYR B 1 149 ? -8.391 5.543 13.461 1 84.62 149 TYR B C 1
ATOM 3717 O O . TYR B 1 149 ? -7.477 5.055 12.805 1 84.62 149 TYR B O 1
ATOM 3725 N N . GLU B 1 150 ? -9.641 5.121 13.453 1 81.75 150 GLU B N 1
ATOM 3726 C CA . GLU B 1 150 ? -10.023 3.992 12.609 1 81.75 150 GLU B CA 1
ATOM 3727 C C . GLU B 1 150 ? -10.664 4.469 11.305 1 81.75 150 GLU B C 1
ATOM 3729 O O . GLU B 1 150 ? -11.555 5.32 11.32 1 81.75 150 GLU B O 1
ATOM 3734 N N . GLU B 1 151 ? -10.141 3.938 10.242 1 81.5 151 GLU B N 1
ATOM 3735 C CA . GLU B 1 151 ? -10.695 4.289 8.938 1 81.5 151 GLU B CA 1
ATOM 3736 C C . GLU B 1 151 ? -12.102 3.717 8.766 1 81.5 151 GLU B C 1
ATOM 3738 O O . GLU B 1 151 ? -12.367 2.578 9.156 1 81.5 151 GLU B O 1
ATOM 3743 N N . SER B 1 152 ? -12.898 4.578 8.141 1 74.69 152 SER B N 1
ATOM 3744 C CA . SER B 1 152 ? -14.234 4.098 7.816 1 74.69 152 SER B CA 1
ATOM 3745 C C . SER B 1 152 ? -14.211 3.146 6.625 1 74.69 152 SER B C 1
ATOM 3747 O O . SER B 1 152 ? -13.383 3.297 5.723 1 74.69 152 SER B O 1
ATOM 3749 N N . THR B 1 153 ? -15.008 2.139 6.676 1 75.5 153 THR B N 1
ATOM 3750 C CA . THR B 1 153 ? -15.07 1.136 5.621 1 75.5 153 THR B CA 1
ATOM 3751 C C . THR B 1 153 ? -16.281 1.373 4.727 1 75.5 153 THR B C 1
ATOM 3753 O O . THR B 1 153 ? -16.703 0.48 3.982 1 75.5 153 THR B O 1
ATOM 3756 N N . GLU B 1 154 ? -16.656 2.516 4.688 1 73.81 154 GLU B N 1
ATOM 3757 C CA . GLU B 1 154 ? -17.812 2.816 3.865 1 73.81 154 GLU B CA 1
ATOM 3758 C C . GLU B 1 154 ? -17.422 3.027 2.404 1 73.81 154 GLU B C 1
ATOM 3760 O O . GLU B 1 154 ? -16.281 3.383 2.107 1 73.81 154 GLU B O 1
ATOM 3765 N N . TRP B 1 155 ? -18.422 2.703 1.581 1 71.56 155 TRP B N 1
ATOM 3766 C CA . TRP B 1 155 ? -18.234 2.947 0.155 1 71.56 155 TRP B CA 1
ATOM 3767 C C . TRP B 1 155 ? -17.953 4.422 -0.111 1 71.56 155 TRP B C 1
ATOM 3769 O O . TRP B 1 155 ? -18.562 5.301 0.495 1 71.56 155 TRP B O 1
ATOM 3779 N N . ARG B 1 156 ? -16.984 4.57 -0.935 1 80.69 156 ARG B N 1
ATOM 3780 C CA . ARG B 1 156 ? -16.625 5.93 -1.323 1 80.69 156 ARG B CA 1
ATOM 3781 C C . ARG B 1 156 ? -16.297 6.008 -2.811 1 80.69 156 ARG B C 1
ATOM 3783 O O . ARG B 1 156 ? -15.688 5.094 -3.363 1 80.69 156 ARG B O 1
ATOM 3790 N N . GLN B 1 157 ? -16.906 6.949 -3.443 1 75.19 157 GLN B N 1
ATOM 3791 C CA . GLN B 1 157 ? -16.484 7.297 -4.797 1 75.19 157 GLN B CA 1
ATOM 3792 C C . GLN B 1 157 ? -15.625 8.555 -4.797 1 75.19 157 GLN B C 1
ATOM 3794 O O . GLN B 1 157 ? -15.969 9.555 -4.16 1 75.19 157 GLN B O 1
ATOM 3799 N N . ILE B 1 158 ? -14.586 8.453 -5.41 1 78.06 158 ILE B N 1
ATOM 3800 C CA . ILE B 1 158 ? -13.672 9.586 -5.48 1 78.06 158 ILE B CA 1
ATOM 3801 C C . ILE B 1 158 ? -13.461 9.992 -6.938 1 78.06 158 ILE B C 1
ATOM 3803 O O . ILE B 1 158 ? -13.109 9.156 -7.773 1 78.06 158 ILE B O 1
ATOM 3807 N N . LYS B 1 159 ? -13.727 11.195 -7.215 1 77.94 159 LYS B N 1
ATOM 3808 C CA . LYS B 1 159 ? -13.539 11.703 -8.57 1 77.94 159 LYS B CA 1
ATOM 3809 C C . LYS B 1 159 ? -12.062 11.805 -8.93 1 77.94 159 LYS B C 1
ATOM 3811 O O . LYS B 1 159 ? -11.242 12.195 -8.102 1 77.94 159 LYS B O 1
ATOM 3816 N N . GLY B 1 160 ? -11.734 11.219 -10.062 1 73 160 GLY B N 1
ATOM 3817 C CA . GLY B 1 160 ? -10.359 11.172 -10.523 1 73 160 GLY B CA 1
ATOM 3818 C C . GLY B 1 160 ? -9.914 12.438 -11.234 1 73 160 GLY B C 1
ATOM 3819 O O . GLY B 1 160 ? -10.289 13.539 -10.836 1 73 160 GLY B O 1
ATOM 3820 N N . ASP B 1 161 ? -9.086 12.375 -12.172 1 72.56 161 ASP B N 1
ATOM 3821 C CA . ASP B 1 161 ? -8.484 13.453 -12.953 1 72.56 161 ASP B CA 1
ATOM 3822 C C . ASP B 1 161 ? -9.453 13.969 -14.008 1 72.56 161 ASP B C 1
ATOM 3824 O O . ASP B 1 161 ? -9.758 13.273 -14.977 1 72.56 161 ASP B O 1
ATOM 3828 N N . PRO B 1 162 ? -9.992 15.156 -13.844 1 72 162 PRO B N 1
ATOM 3829 C CA . PRO B 1 162 ? -10.961 15.688 -14.805 1 72 162 PRO B CA 1
ATOM 3830 C C . PRO B 1 162 ? -10.43 15.711 -16.234 1 72 162 PRO B C 1
ATOM 3832 O O . PRO B 1 162 ? -11.203 15.641 -17.188 1 72 162 PRO B O 1
ATOM 3835 N N . SER B 1 163 ? -9.156 15.828 -16.391 1 72.5 163 SER B N 1
ATOM 3836 C CA . SER B 1 163 ? -8.578 15.883 -17.734 1 72.5 163 SER B CA 1
ATOM 3837 C C . SER B 1 163 ? -8.781 14.562 -18.469 1 72.5 163 SER B C 1
ATOM 3839 O O . SER B 1 163 ? -8.922 14.547 -19.688 1 72.5 163 SER B O 1
ATOM 3841 N N . ILE B 1 164 ? -8.734 13.531 -17.734 1 73.06 164 ILE B N 1
ATOM 3842 C CA . ILE B 1 164 ? -8.922 12.211 -18.328 1 73.06 164 ILE B CA 1
ATOM 3843 C C . ILE B 1 164 ? -10.398 12.023 -18.688 1 73.06 164 ILE B C 1
ATOM 3845 O O . ILE B 1 164 ? -10.719 11.469 -19.75 1 73.06 164 ILE B O 1
ATOM 3849 N N . ARG B 1 165 ? -11.25 12.516 -17.906 1 68.88 165 ARG B N 1
ATOM 3850 C CA . ARG B 1 165 ? -12.688 12.375 -18.109 1 68.88 165 ARG B CA 1
ATOM 3851 C C . ARG B 1 165 ? -13.133 13.062 -19.406 1 68.88 165 ARG B C 1
ATOM 3853 O O . ARG B 1 165 ? -14.016 12.562 -20.109 1 68.88 165 ARG B O 1
ATOM 3860 N N . GLY B 1 166 ? -12.477 14.117 -19.609 1 68.19 166 GLY B N 1
ATOM 3861 C CA . GLY B 1 166 ? -12.852 14.891 -20.781 1 68.19 166 GLY B CA 1
ATOM 3862 C C . GLY B 1 166 ? -12.492 14.195 -22.094 1 68.19 166 GLY B C 1
ATOM 3863 O O . GLY B 1 166 ? -13.07 14.5 -23.141 1 68.19 166 GLY B O 1
ATOM 3864 N N . THR B 1 167 ? -11.516 13.258 -22.047 1 71.19 167 THR B N 1
ATOM 3865 C CA . THR B 1 167 ? -11.039 12.625 -23.266 1 71.19 167 THR B CA 1
ATOM 3866 C C . THR B 1 167 ? -11.352 11.125 -23.266 1 71.19 167 THR B C 1
ATOM 3868 O O . THR B 1 167 ? -10.805 10.367 -24.062 1 71.19 167 THR B O 1
ATOM 3871 N N . VAL B 1 168 ? -12.227 10.789 -22.406 1 72.19 168 VAL B N 1
ATOM 3872 C CA . VAL B 1 168 ? -12.453 9.359 -22.188 1 72.19 168 VAL B CA 1
ATOM 3873 C C . VAL B 1 168 ? -13 8.719 -23.469 1 72.19 168 VAL B C 1
ATOM 3875 O O . VAL B 1 168 ? -12.641 7.59 -23.797 1 72.19 168 VAL B O 1
ATOM 3878 N N . PHE B 1 169 ? -13.766 9.445 -24.172 1 72.25 169 PHE B N 1
ATOM 3879 C CA . PHE B 1 169 ? -14.43 8.859 -25.328 1 72.25 169 PHE B CA 1
ATOM 3880 C C . PHE B 1 169 ? -13.516 8.859 -26.547 1 72.25 169 PHE B C 1
ATOM 3882 O O . PHE B 1 169 ? -13.852 8.297 -27.578 1 72.25 169 PHE B O 1
ATOM 3889 N N . LEU B 1 170 ? -12.383 9.359 -26.25 1 75.94 170 LEU B N 1
ATOM 3890 C CA . LEU B 1 170 ? -11.398 9.352 -27.328 1 75.94 170 LEU B CA 1
ATOM 3891 C C . LEU B 1 170 ? -10.406 8.211 -27.141 1 75.94 170 LEU B C 1
ATOM 3893 O O . LEU B 1 170 ? -9.523 8.008 -27.969 1 75.94 170 LEU B O 1
ATOM 3897 N N . GLN B 1 171 ? -10.656 7.496 -26.062 1 75.56 171 GLN B N 1
ATOM 3898 C CA . GLN B 1 171 ? -9.727 6.414 -25.75 1 75.56 171 GLN B CA 1
ATOM 3899 C C . GLN B 1 171 ? -10.438 5.062 -25.75 1 75.56 171 GLN B C 1
ATOM 3901 O O . GLN B 1 171 ? -11.648 4.996 -25.5 1 75.56 171 GLN B O 1
ATOM 3906 N N . SER B 1 172 ? -9.703 4.117 -26.203 1 80.56 172 SER B N 1
ATOM 3907 C CA . SER B 1 172 ? -10.195 2.748 -26.109 1 80.56 172 SER B CA 1
ATOM 3908 C C . SER B 1 172 ? -9.164 1.83 -25.469 1 80.56 172 SER B C 1
ATOM 3910 O O . SER B 1 172 ? -7.961 2.082 -25.547 1 80.56 172 SER B O 1
ATOM 3912 N N . ARG B 1 173 ? -9.719 0.808 -24.875 1 83.88 173 ARG B N 1
ATOM 3913 C CA . ARG B 1 173 ? -8.836 -0.134 -24.203 1 83.88 173 ARG B CA 1
ATOM 3914 C C . ARG B 1 173 ? -7.867 -0.781 -25.172 1 83.88 173 ARG B C 1
ATOM 3916 O O . ARG B 1 173 ? -8.273 -1.248 -26.25 1 83.88 173 ARG B O 1
ATOM 3923 N N . VAL B 1 174 ? -6.629 -0.739 -24.781 1 83 174 VAL B N 1
ATOM 3924 C CA . VAL B 1 174 ? -5.598 -1.463 -25.516 1 83 174 VAL B CA 1
ATOM 3925 C C . VAL B 1 174 ? -5.246 -2.754 -24.781 1 83 174 VAL B C 1
ATOM 3927 O O . VAL B 1 174 ? -5.07 -2.752 -23.562 1 83 174 VAL B O 1
ATOM 3930 N N . GLU B 1 175 ? -5.23 -3.85 -25.531 1 87.25 175 GLU B N 1
ATOM 3931 C CA . GLU B 1 175 ? -4.871 -5.125 -24.906 1 87.25 175 GLU B CA 1
ATOM 3932 C C . GLU B 1 175 ? -3.467 -5.07 -24.312 1 87.25 175 GLU B C 1
ATOM 3934 O O . GLU B 1 175 ? -2.498 -4.781 -25.016 1 87.25 175 GLU B O 1
ATOM 3939 N N . SER B 1 176 ? -3.402 -5.336 -23.047 1 86.69 176 SER B N 1
ATOM 3940 C CA . SER B 1 176 ? -2.111 -5.352 -22.359 1 86.69 176 SER B CA 1
ATOM 3941 C C . SER B 1 176 ? -1.519 -6.758 -22.328 1 86.69 176 SER B C 1
ATOM 3943 O O . SER B 1 176 ? -2.18 -7.723 -22.719 1 86.69 176 SER B O 1
ATOM 3945 N N . ALA B 1 177 ? -0.22 -6.785 -21.906 1 87.12 177 ALA B N 1
ATOM 3946 C CA . ALA B 1 177 ? 0.414 -8.086 -21.734 1 87.12 177 ALA B CA 1
ATOM 3947 C C . ALA B 1 177 ? -0.305 -8.906 -20.672 1 87.12 177 ALA B C 1
ATOM 3949 O O . ALA B 1 177 ? -0.46 -10.125 -20.812 1 87.12 177 ALA B O 1
ATOM 3950 N N . LEU B 1 178 ? -0.758 -8.266 -19.641 1 90.88 178 LEU B N 1
ATOM 3951 C CA . LEU B 1 178 ? -1.521 -8.914 -18.578 1 90.88 178 LEU B CA 1
ATOM 3952 C C . LEU B 1 178 ? -2.832 -9.477 -19.109 1 90.88 178 LEU B C 1
ATOM 3954 O O . LEU B 1 178 ? -3.23 -10.586 -18.75 1 90.88 178 LEU B O 1
ATOM 3958 N N . ASP B 1 179 ? -3.465 -8.766 -19.938 1 92.25 179 ASP B N 1
ATOM 3959 C CA . ASP B 1 179 ? -4.723 -9.211 -20.531 1 92.25 179 ASP B CA 1
ATOM 3960 C C . ASP B 1 179 ? -4.551 -10.547 -21.234 1 92.25 179 ASP B C 1
ATOM 3962 O O . ASP B 1 179 ? -5.418 -11.422 -21.156 1 92.25 179 ASP B O 1
ATOM 3966 N N . ARG B 1 180 ? -3.438 -10.695 -21.859 1 92.12 180 ARG B N 1
ATOM 3967 C CA . ARG B 1 180 ? -3.168 -11.898 -22.641 1 92.12 180 ARG B CA 1
ATOM 3968 C C . ARG B 1 180 ? -3.029 -13.125 -21.734 1 92.12 180 ARG B C 1
ATOM 3970 O O . ARG B 1 180 ? -3.416 -14.227 -22.125 1 92.12 180 ARG B O 1
ATOM 3977 N N . ASP B 1 181 ? -2.553 -12.883 -20.578 1 93.06 181 ASP B N 1
ATOM 3978 C CA . ASP B 1 181 ? -2.287 -13.977 -19.641 1 93.06 181 ASP B CA 1
ATOM 3979 C C . ASP B 1 181 ? -3.146 -13.852 -18.391 1 93.06 181 ASP B C 1
ATOM 3981 O O . ASP B 1 181 ? -2.727 -14.25 -17.297 1 93.06 181 ASP B O 1
ATOM 3985 N N . ILE B 1 182 ? -4.293 -13.258 -18.516 1 94.69 182 ILE B N 1
ATOM 3986 C CA . ILE B 1 182 ? -5.051 -12.805 -17.359 1 94.69 182 ILE B CA 1
ATOM 3987 C C . ILE B 1 182 ? -5.449 -14.008 -16.5 1 94.69 182 ILE B C 1
ATOM 3989 O O . ILE B 1 182 ? -5.48 -13.922 -15.273 1 94.69 182 ILE B O 1
ATOM 3993 N N . ASP B 1 183 ? -5.695 -15.133 -17.109 1 93.31 183 ASP B N 1
ATOM 3994 C CA . ASP B 1 183 ? -6.109 -16.312 -16.344 1 93.31 183 ASP B CA 1
ATOM 3995 C C . ASP B 1 183 ? -4.961 -16.828 -15.477 1 93.31 183 ASP B C 1
ATOM 3997 O O . ASP B 1 183 ? -5.168 -17.188 -14.312 1 93.31 183 ASP B O 1
ATOM 4001 N N . ALA B 1 184 ? -3.799 -16.891 -16.047 1 93.06 184 ALA B N 1
ATOM 4002 C CA . ALA B 1 184 ? -2.625 -17.281 -15.273 1 93.06 184 ALA B CA 1
ATOM 4003 C C . ALA B 1 184 ? -2.338 -16.281 -14.156 1 93.06 184 ALA B C 1
ATOM 4005 O O . ALA B 1 184 ? -2.008 -16.672 -13.031 1 93.06 184 ALA B O 1
ATOM 4006 N N . VAL B 1 185 ? -2.443 -15.008 -14.453 1 95.38 185 VAL B N 1
ATOM 4007 C CA . VAL B 1 185 ? -2.199 -13.938 -13.492 1 95.38 185 VAL B CA 1
ATOM 4008 C C . VAL B 1 185 ? -3.146 -14.086 -12.305 1 95.38 185 VAL B C 1
ATOM 4010 O O . VAL B 1 185 ? -2.723 -14 -11.148 1 95.38 185 VAL B O 1
ATOM 4013 N N . ILE B 1 186 ? -4.375 -14.336 -12.602 1 95.69 186 ILE B N 1
ATOM 4014 C CA . ILE B 1 186 ? -5.398 -14.469 -11.57 1 95.69 186 ILE B CA 1
ATOM 4015 C C . ILE B 1 186 ? -5.07 -15.664 -10.672 1 95.69 186 ILE B C 1
ATOM 4017 O O . ILE B 1 186 ? -5.172 -15.578 -9.445 1 95.69 186 ILE B O 1
ATOM 4021 N N . SER B 1 187 ? -4.699 -16.719 -11.281 1 95.25 187 SER B N 1
ATOM 4022 C CA . SER B 1 187 ? -4.359 -17.906 -10.516 1 95.25 187 SER B CA 1
ATOM 4023 C C . SER B 1 187 ? -3.16 -17.656 -9.609 1 95.25 187 SER B C 1
ATOM 4025 O O . SER B 1 187 ? -3.156 -18.078 -8.445 1 95.25 187 SER B O 1
ATOM 4027 N N . VAL B 1 188 ? -2.166 -17.047 -10.125 1 96.12 188 VAL B N 1
ATOM 4028 C CA . VAL B 1 188 ? -0.972 -16.719 -9.352 1 96.12 188 VAL B CA 1
ATOM 4029 C C . VAL B 1 188 ? -1.339 -15.797 -8.188 1 96.12 188 VAL B C 1
ATOM 4031 O O . VAL B 1 188 ? -0.959 -16.047 -7.043 1 96.12 188 VAL B O 1
ATOM 4034 N N . LEU B 1 189 ? -2.113 -14.789 -8.477 1 97.38 189 LEU B N 1
ATOM 4035 C CA . LEU B 1 189 ? -2.506 -13.836 -7.449 1 97.38 189 LEU B CA 1
ATOM 4036 C C . LEU B 1 189 ? -3.354 -14.516 -6.375 1 97.38 189 LEU B C 1
ATOM 4038 O O . LEU B 1 189 ? -3.201 -14.227 -5.188 1 97.38 189 LEU B O 1
ATOM 4042 N N . GLU B 1 190 ? -4.254 -15.305 -6.855 1 97.12 190 GLU B N 1
ATOM 4043 C CA . GLU B 1 190 ? -5.074 -16.031 -5.883 1 97.12 190 GLU B CA 1
ATOM 4044 C C . GLU B 1 190 ? -4.211 -16.844 -4.938 1 97.12 190 GLU B C 1
ATOM 4046 O O . GLU B 1 190 ? -4.453 -16.875 -3.729 1 97.12 190 GLU B O 1
ATOM 4051 N N . GLU B 1 191 ? -3.252 -17.562 -5.508 1 96.56 191 GLU B N 1
ATOM 4052 C CA . GLU B 1 191 ? -2.326 -18.344 -4.695 1 96.56 191 GLU B CA 1
ATOM 4053 C C . GLU B 1 191 ? -1.542 -17.453 -3.736 1 96.56 191 GLU B C 1
ATOM 4055 O O . GLU B 1 191 ? -1.395 -17.766 -2.557 1 96.56 191 GLU B O 1
ATOM 4060 N N . LEU B 1 192 ? -1.025 -16.359 -4.203 1 97.25 192 LEU B N 1
ATOM 4061 C CA . LEU B 1 192 ? -0.234 -15.445 -3.395 1 97.25 192 LEU B CA 1
ATOM 4062 C C . LEU B 1 192 ? -1.056 -14.906 -2.23 1 97.25 192 LEU B C 1
ATOM 4064 O O . LEU B 1 192 ? -0.557 -14.805 -1.106 1 97.25 192 LEU B O 1
ATOM 4068 N N . ILE B 1 193 ? -2.305 -14.602 -2.496 1 98.19 193 ILE B N 1
ATOM 4069 C CA . ILE B 1 193 ? -3.152 -13.969 -1.492 1 98.19 193 ILE B CA 1
ATOM 4070 C C . ILE B 1 193 ? -3.648 -15.016 -0.5 1 98.19 193 ILE B C 1
ATOM 4072 O O . ILE B 1 193 ? -3.629 -14.789 0.712 1 98.19 193 ILE B O 1
ATOM 4076 N N . THR B 1 194 ? -4.008 -16.188 -0.94 1 97.19 194 THR B N 1
ATOM 4077 C CA . THR B 1 194 ? -4.699 -17.141 -0.085 1 97.19 194 THR B CA 1
ATOM 4078 C C . THR B 1 194 ? -3.699 -18.047 0.627 1 97.19 194 THR B C 1
ATOM 4080 O O . THR B 1 194 ? -3.98 -18.562 1.715 1 97.19 194 THR B O 1
ATOM 4083 N N . GLU B 1 195 ? -2.506 -18.234 -0.023 1 95.5 195 GLU B N 1
ATOM 4084 C CA . GLU B 1 195 ? -1.656 -19.297 0.506 1 95.5 195 GLU B CA 1
ATOM 4085 C C . GLU B 1 195 ? -0.259 -18.766 0.83 1 95.5 195 GLU B C 1
ATOM 4087 O O . GLU B 1 195 ? 0.517 -19.438 1.514 1 95.5 195 GLU B O 1
ATOM 4092 N N . ARG B 1 196 ? 0.068 -17.578 0.324 1 95.31 196 ARG B N 1
ATOM 4093 C CA . ARG B 1 196 ? 1.465 -17.172 0.421 1 95.31 196 ARG B CA 1
ATOM 4094 C C . ARG B 1 196 ? 1.601 -15.875 1.206 1 95.31 196 ARG B C 1
ATOM 4096 O O . ARG B 1 196 ? 2.645 -15.219 1.16 1 95.31 196 ARG B O 1
ATOM 4103 N N . GLY B 1 197 ? 0.588 -15.414 1.845 1 96.38 197 GLY B N 1
ATOM 4104 C CA . GLY B 1 197 ? 0.704 -14.359 2.838 1 96.38 197 GLY B CA 1
ATOM 4105 C C . GLY B 1 197 ? 0.613 -12.969 2.244 1 96.38 197 GLY B C 1
ATOM 4106 O O . GLY B 1 197 ? 0.928 -11.977 2.91 1 96.38 197 GLY B O 1
ATOM 4107 N N . VAL B 1 198 ? 0.266 -12.844 1.007 1 97.94 198 VAL B N 1
ATOM 4108 C CA . VAL B 1 198 ? 0.012 -11.516 0.446 1 97.94 198 VAL B CA 1
ATOM 4109 C C . VAL B 1 198 ? -1.302 -10.969 0.996 1 97.94 198 VAL B C 1
ATOM 4111 O O . VAL B 1 198 ? -2.354 -11.594 0.856 1 97.94 198 VAL B O 1
ATOM 4114 N N . PHE B 1 199 ? -1.293 -9.742 1.686 1 98.5 199 PHE B N 1
ATOM 4115 C CA . PHE B 1 199 ? -2.523 -9.242 2.289 1 98.5 199 PHE B CA 1
ATOM 4116 C C . PHE B 1 199 ? -3.004 -7.984 1.581 1 98.5 199 PHE B C 1
ATOM 4118 O O . PHE B 1 199 ? -4.148 -7.562 1.76 1 98.5 199 PHE B O 1
ATOM 4125 N N . GLN B 1 200 ? -2.168 -7.375 0.828 1 97.88 200 GLN B N 1
ATOM 4126 C CA . GLN B 1 200 ? -2.451 -6.199 0.012 1 97.88 200 GLN B CA 1
ATOM 4127 C C . GLN B 1 200 ? -1.903 -6.367 -1.403 1 97.88 200 GLN B C 1
ATOM 4129 O O . GLN B 1 200 ? -0.753 -6.77 -1.586 1 97.88 200 GLN B O 1
ATOM 4134 N N . CYS B 1 201 ? -2.703 -6.035 -2.385 1 98.06 201 CYS B N 1
ATOM 4135 C CA . CYS B 1 201 ? -2.316 -6.156 -3.787 1 98.06 201 CYS B CA 1
ATOM 4136 C C . CYS B 1 201 ? -2.92 -5.031 -4.617 1 98.06 201 CYS B C 1
ATOM 4138 O O . CYS B 1 201 ? -4.113 -4.75 -4.52 1 98.06 201 CYS B O 1
ATOM 4140 N N . VAL B 1 202 ? -2.117 -4.355 -5.289 1 96.81 202 VAL B N 1
ATOM 4141 C CA . VAL B 1 202 ? -2.574 -3.408 -6.301 1 96.81 202 VAL B CA 1
ATOM 4142 C C . VAL B 1 202 ? -2.254 -3.947 -7.695 1 96.81 202 VAL B C 1
ATOM 4144 O O . VAL B 1 202 ? -1.084 -4.082 -8.062 1 96.81 202 VAL B O 1
ATOM 4147 N N . LEU B 1 203 ? -3.26 -4.215 -8.406 1 96.38 203 LEU B N 1
ATOM 4148 C CA . LEU B 1 203 ? -3.127 -4.754 -9.75 1 96.38 203 LEU B CA 1
ATOM 4149 C C . LEU B 1 203 ? -3.326 -3.664 -10.797 1 96.38 203 LEU B C 1
ATOM 4151 O O . LEU B 1 203 ? -4.355 -2.986 -10.805 1 96.38 203 LEU B O 1
ATOM 4155 N N . HIS B 1 204 ? -2.357 -3.465 -11.594 1 93.19 204 HIS B N 1
ATOM 4156 C CA . HIS B 1 204 ? -2.426 -2.516 -12.703 1 93.19 204 HIS B CA 1
ATOM 4157 C C . HIS B 1 204 ? -2.598 -3.234 -14.039 1 93.19 204 HIS B C 1
ATOM 4159 O O . HIS B 1 204 ? -1.619 -3.682 -14.633 1 93.19 204 HIS B O 1
ATOM 4165 N N . PHE B 1 205 ? -3.793 -3.242 -14.531 1 92.88 205 PHE B N 1
ATOM 4166 C CA . PHE B 1 205 ? -4.117 -3.99 -15.742 1 92.88 205 PHE B CA 1
ATOM 4167 C C . PHE B 1 205 ? -3.422 -3.383 -16.953 1 92.88 205 PHE B C 1
ATOM 4169 O O . PHE B 1 205 ? -2.873 -4.105 -17.797 1 92.88 205 PHE B O 1
ATOM 4176 N N . SER B 1 206 ? -3.43 -2.084 -17 1 86.19 206 SER B N 1
ATOM 4177 C CA . SER B 1 206 ? -2.924 -1.396 -18.188 1 86.19 206 SER B CA 1
ATOM 4178 C C . SER B 1 206 ? -1.401 -1.454 -18.25 1 86.19 206 SER B C 1
ATOM 4180 O O . SER B 1 206 ? -0.825 -1.565 -19.344 1 86.19 206 SER B O 1
ATOM 4182 N N . SER B 1 207 ? -0.762 -1.393 -17.109 1 86.5 207 SER B N 1
ATOM 4183 C CA . SER B 1 207 ? 0.697 -1.397 -17.094 1 86.5 207 SER B CA 1
ATOM 4184 C C . SER B 1 207 ? 1.24 -2.789 -16.781 1 86.5 207 SER B C 1
ATOM 4186 O O . SER B 1 207 ? 2.451 -2.973 -16.656 1 86.5 207 SER B O 1
ATOM 4188 N N . SER B 1 208 ? 0.467 -3.709 -16.625 1 90.44 208 SER B N 1
ATOM 4189 C CA . SER B 1 208 ? 0.801 -5.125 -16.516 1 90.44 208 SER B CA 1
ATOM 4190 C C . SER B 1 208 ? 1.764 -5.383 -15.367 1 90.44 208 SER B C 1
ATOM 4192 O O . SER B 1 208 ? 2.82 -5.992 -15.555 1 90.44 208 SER B O 1
ATOM 4194 N N . ARG B 1 209 ? 1.337 -4.996 -14.195 1 92.69 209 ARG B N 1
ATOM 4195 C CA . ARG B 1 209 ? 2.137 -5.191 -12.984 1 92.69 209 ARG B CA 1
ATOM 4196 C C . ARG B 1 209 ? 1.253 -5.246 -11.742 1 92.69 209 ARG B C 1
ATOM 4198 O O . ARG B 1 209 ? 0.093 -4.828 -11.781 1 92.69 209 ARG B O 1
ATOM 4205 N N . ALA B 1 210 ? 1.837 -5.758 -10.719 1 95.25 210 ALA B N 1
ATOM 4206 C CA . ALA B 1 210 ? 1.178 -5.742 -9.414 1 95.25 210 ALA B CA 1
ATOM 4207 C C . ALA B 1 210 ? 2.154 -5.348 -8.312 1 95.25 210 ALA B C 1
ATOM 4209 O O . ALA B 1 210 ? 3.346 -5.664 -8.383 1 95.25 210 ALA B O 1
ATOM 4210 N N . THR B 1 211 ? 1.721 -4.598 -7.449 1 95.56 211 THR B N 1
ATOM 4211 C CA . THR B 1 211 ? 2.432 -4.324 -6.203 1 95.56 211 THR B CA 1
ATOM 4212 C C . THR B 1 211 ? 1.787 -5.07 -5.039 1 95.56 211 THR B C 1
ATOM 4214 O O . THR B 1 211 ? 0.571 -5.008 -4.852 1 95.56 211 THR B O 1
ATOM 4217 N N . VAL B 1 212 ? 2.672 -5.793 -4.254 1 97.38 212 VAL B N 1
ATOM 4218 C CA . VAL B 1 212 ? 2.09 -6.637 -3.215 1 97.38 212 VAL B CA 1
ATOM 4219 C C . VAL B 1 212 ? 2.807 -6.395 -1.89 1 97.38 212 VAL B C 1
ATOM 4221 O O . VAL B 1 212 ? 3.996 -6.066 -1.871 1 97.38 212 VAL B O 1
ATOM 4224 N N . TRP B 1 213 ? 2.082 -6.445 -0.781 1 97.56 213 TRP B N 1
ATOM 4225 C CA . TRP B 1 213 ? 2.584 -6.469 0.588 1 97.56 213 TRP B CA 1
ATOM 4226 C C . TRP B 1 213 ? 2.324 -7.824 1.242 1 97.56 213 TRP B C 1
ATOM 4228 O O . TRP B 1 213 ? 1.313 -8.469 0.961 1 97.56 213 TRP B O 1
ATOM 4238 N N . THR B 1 214 ? 3.215 -8.266 2.107 1 97.06 214 THR B N 1
ATOM 4239 C CA . THR B 1 214 ? 3.107 -9.586 2.709 1 97.06 214 THR B CA 1
ATOM 4240 C C . THR B 1 214 ? 3.004 -9.484 4.23 1 97.06 214 THR B C 1
ATOM 4242 O O . THR B 1 214 ? 3.463 -8.508 4.824 1 97.06 214 THR B O 1
ATOM 4245 N N . LEU B 1 215 ? 2.445 -10.5 4.832 1 96.62 215 LEU B N 1
ATOM 4246 C CA . LEU B 1 215 ? 2.291 -10.602 6.281 1 96.62 215 LEU B CA 1
ATOM 4247 C C . LEU B 1 215 ? 3.648 -10.578 6.977 1 96.62 215 LEU B C 1
ATOM 4249 O O . LEU B 1 215 ? 3.791 -9.992 8.055 1 96.62 215 LEU B O 1
ATOM 4253 N N . ASP B 1 216 ? 4.668 -11.102 6.387 1 94 216 ASP B N 1
ATOM 4254 C CA . ASP B 1 216 ? 5.984 -11.258 6.996 1 94 216 ASP B CA 1
ATOM 4255 C C . ASP B 1 216 ? 6.773 -9.953 6.941 1 94 216 ASP B C 1
ATOM 4257 O O . ASP B 1 216 ? 7.688 -9.742 7.738 1 94 216 ASP B O 1
ATOM 4261 N N . ASP B 1 217 ? 6.473 -9.164 6.027 1 94.88 217 ASP B N 1
ATOM 4262 C CA . ASP B 1 217 ? 7.137 -7.879 5.848 1 94.88 217 ASP B CA 1
ATOM 4263 C C . ASP B 1 217 ? 6.148 -6.809 5.387 1 94.88 217 ASP B C 1
ATOM 4265 O O . ASP B 1 217 ? 6.211 -6.348 4.246 1 94.88 217 ASP B O 1
ATOM 4269 N N . PRO B 1 218 ? 5.277 -6.359 6.363 1 96.44 218 PRO B N 1
ATOM 4270 C CA . PRO B 1 218 ? 4.18 -5.477 5.961 1 96.44 218 PRO B CA 1
ATOM 4271 C C . PRO B 1 218 ? 4.648 -4.055 5.66 1 96.44 218 PRO B C 1
ATOM 4273 O O . PRO B 1 218 ? 3.877 -3.24 5.148 1 96.44 218 PRO B O 1
ATOM 4276 N N . TYR B 1 219 ? 5.934 -3.73 5.855 1 96.75 219 TYR B N 1
ATOM 4277 C CA . TYR B 1 219 ? 6.43 -2.365 5.727 1 96.75 219 TYR B CA 1
ATOM 4278 C C . TYR B 1 219 ? 6.984 -2.117 4.328 1 96.75 219 TYR B C 1
ATOM 4280 O O . TYR B 1 219 ? 7.246 -0.972 3.951 1 96.75 219 TYR B O 1
ATOM 4288 N N . ARG B 1 220 ? 7.188 -3.244 3.557 1 95.38 220 ARG B N 1
ATOM 4289 C CA . ARG B 1 220 ? 7.758 -3.148 2.217 1 95.38 220 ARG B CA 1
ATOM 4290 C C . ARG B 1 220 ? 6.832 -3.771 1.18 1 95.38 220 ARG B C 1
ATOM 4292 O O . ARG B 1 220 ? 6.215 -4.809 1.434 1 95.38 220 ARG B O 1
ATOM 4299 N N . TYR B 1 221 ? 6.715 -3.037 0.082 1 95.62 221 TYR B N 1
ATOM 4300 C CA . TYR B 1 221 ? 6.012 -3.664 -1.031 1 95.62 221 TYR B CA 1
ATOM 4301 C C . TYR B 1 221 ? 6.996 -4.312 -2 1 95.62 221 TYR B C 1
ATOM 4303 O O . TYR B 1 221 ? 8.195 -4.039 -1.95 1 95.62 221 TYR B O 1
ATOM 4311 N N . ARG B 1 222 ? 6.551 -5.266 -2.822 1 94.5 222 ARG B N 1
ATOM 4312 C CA . ARG B 1 222 ? 7.254 -5.887 -3.939 1 94.5 222 ARG B CA 1
ATOM 4313 C C . ARG B 1 222 ? 6.52 -5.648 -5.254 1 94.5 222 ARG B C 1
ATOM 4315 O O . ARG B 1 222 ? 5.285 -5.66 -5.293 1 94.5 222 ARG B O 1
ATOM 4322 N N . ILE B 1 223 ? 7.27 -5.438 -6.262 1 93.31 223 ILE B N 1
ATOM 4323 C CA . ILE B 1 223 ? 6.684 -5.191 -7.574 1 93.31 223 ILE B CA 1
ATOM 4324 C C . ILE B 1 223 ? 6.816 -6.441 -8.438 1 93.31 223 ILE B C 1
ATOM 4326 O O . ILE B 1 223 ? 7.922 -6.938 -8.664 1 93.31 223 ILE B O 1
ATOM 4330 N N . LEU B 1 224 ? 5.715 -6.938 -8.844 1 93.62 224 LEU B N 1
ATOM 4331 C CA . LEU B 1 224 ? 5.672 -8.07 -9.766 1 93.62 224 LEU B CA 1
ATOM 4332 C C . LEU B 1 224 ? 5.383 -7.598 -11.188 1 93.62 224 LEU B C 1
ATOM 4334 O O . LEU B 1 224 ? 4.301 -7.074 -11.461 1 93.62 224 LEU B O 1
ATOM 4338 N N . THR B 1 225 ? 6.34 -7.828 -12.031 1 91.19 225 THR B N 1
ATOM 4339 C CA . THR B 1 225 ? 6.184 -7.465 -13.43 1 91.19 225 THR B CA 1
ATOM 4340 C C . THR B 1 225 ? 5.301 -8.469 -14.156 1 91.19 225 THR B C 1
ATOM 4342 O O . THR B 1 225 ? 4.875 -9.469 -13.57 1 91.19 225 THR B O 1
ATOM 4345 N N . GLN B 1 226 ? 5.059 -8.164 -15.391 1 90.12 226 GLN B N 1
ATOM 4346 C CA . GLN B 1 226 ? 4.254 -9.055 -16.219 1 90.12 226 GLN B CA 1
ATOM 4347 C C . GLN B 1 226 ? 4.852 -10.461 -16.266 1 90.12 226 GLN B C 1
ATOM 4349 O O . GLN B 1 226 ? 4.125 -11.453 -16.172 1 90.12 226 GLN B O 1
ATOM 4354 N N . ASP B 1 227 ? 6.125 -10.508 -16.359 1 89.75 227 ASP B N 1
ATOM 4355 C CA . ASP B 1 227 ? 6.801 -11.805 -16.422 1 89.75 227 ASP B CA 1
ATOM 4356 C C . ASP B 1 227 ? 6.578 -12.609 -15.141 1 89.75 227 ASP B C 1
ATOM 4358 O O . ASP B 1 227 ? 6.34 -13.82 -15.195 1 89.75 227 ASP B O 1
ATOM 4362 N N . ALA B 1 228 ? 6.672 -11.945 -14.078 1 92.62 228 ALA B N 1
ATOM 4363 C CA . ALA B 1 228 ? 6.48 -12.609 -12.797 1 92.62 228 ALA B CA 1
ATOM 4364 C C . ALA B 1 228 ? 5.027 -13.023 -12.602 1 92.62 228 ALA B C 1
ATOM 4366 O O . ALA B 1 228 ? 4.746 -14.125 -12.125 1 92.62 228 ALA B O 1
ATOM 4367 N N . LEU B 1 229 ? 4.137 -12.211 -12.969 1 93.69 229 LEU B N 1
ATOM 4368 C CA . LEU B 1 229 ? 2.711 -12.445 -12.758 1 93.69 229 LEU B CA 1
ATOM 4369 C C . LEU B 1 229 ? 2.215 -13.586 -13.641 1 93.69 229 LEU B C 1
ATOM 4371 O O . LEU B 1 229 ? 1.307 -14.328 -13.25 1 93.69 229 LEU B O 1
ATOM 4375 N N . GLY B 1 230 ? 2.811 -13.672 -14.766 1 92.75 230 GLY B N 1
ATOM 4376 C CA . GLY B 1 230 ? 2.387 -14.711 -15.688 1 92.75 230 GLY B CA 1
ATOM 4377 C C . GLY B 1 230 ? 3.064 -16.047 -15.438 1 92.75 230 GLY B C 1
ATOM 4378 O O . GLY B 1 230 ? 2.711 -17.047 -16.062 1 92.75 230 GLY B O 1
ATOM 4379 N N . ASP B 1 231 ? 3.969 -16.094 -14.555 1 93.56 231 ASP B N 1
ATOM 4380 C CA . ASP B 1 231 ? 4.762 -17.281 -14.273 1 93.56 231 ASP B CA 1
ATOM 4381 C C . ASP B 1 231 ? 4.395 -17.875 -12.914 1 93.56 231 ASP B C 1
ATOM 4383 O O . ASP B 1 231 ? 4.812 -17.359 -11.875 1 93.56 231 ASP B O 1
ATOM 4387 N N . PRO B 1 232 ? 3.754 -19.031 -12.898 1 94.19 232 PRO B N 1
ATOM 4388 C CA . PRO B 1 232 ? 3.355 -19.641 -11.633 1 94.19 232 PRO B CA 1
ATOM 4389 C C . PRO B 1 232 ? 4.547 -19.953 -10.727 1 94.19 232 PRO B C 1
ATOM 4391 O O . PRO B 1 232 ? 4.379 -20.109 -9.516 1 94.19 232 PRO B O 1
ATOM 4394 N N . ASP B 1 233 ? 5.746 -20.062 -11.25 1 93.38 233 ASP B N 1
ATOM 4395 C CA . ASP B 1 233 ? 6.941 -20.281 -10.445 1 93.38 233 ASP B CA 1
ATOM 4396 C C . ASP B 1 233 ? 7.141 -19.141 -9.438 1 93.38 233 ASP B C 1
ATOM 4398 O O . ASP B 1 233 ? 7.816 -19.328 -8.422 1 93.38 233 ASP B O 1
ATOM 4402 N N . THR B 1 234 ? 6.543 -18.031 -9.766 1 93.38 234 THR B N 1
ATOM 4403 C CA . THR B 1 234 ? 6.656 -16.875 -8.883 1 93.38 234 THR B CA 1
ATOM 4404 C C . THR B 1 234 ? 6.18 -17.203 -7.477 1 93.38 234 THR B C 1
ATOM 4406 O O . THR B 1 234 ? 6.727 -16.703 -6.492 1 93.38 234 THR B O 1
ATOM 4409 N N . CYS B 1 235 ? 5.238 -18.109 -7.367 1 94 235 CYS B N 1
ATOM 4410 C CA . CYS B 1 235 ? 4.676 -18.484 -6.074 1 94 235 CYS B CA 1
ATOM 4411 C C . CYS B 1 235 ? 5.738 -19.094 -5.176 1 94 235 CYS B C 1
ATOM 4413 O O . CYS B 1 235 ? 5.629 -19.047 -3.951 1 94 235 CYS B O 1
ATOM 4415 N N . LEU B 1 236 ? 6.77 -19.609 -5.738 1 91.75 236 LEU B N 1
ATOM 4416 C CA . LEU B 1 236 ? 7.832 -20.266 -4.98 1 91.75 236 LEU B CA 1
ATOM 4417 C C . LEU B 1 236 ? 8.695 -19.25 -4.25 1 91.75 236 LEU B C 1
ATOM 4419 O O . LEU B 1 236 ? 9.422 -19.609 -3.322 1 91.75 236 LEU B O 1
ATOM 4423 N N . ALA B 1 237 ? 8.578 -18.031 -4.672 1 92.56 237 ALA B N 1
ATOM 4424 C CA . ALA B 1 237 ? 9.391 -16.969 -4.062 1 92.56 237 ALA B CA 1
ATOM 4425 C C . ALA B 1 237 ? 8.711 -16.422 -2.812 1 92.56 237 ALA B C 1
ATOM 4427 O O . ALA B 1 237 ? 9.266 -15.547 -2.139 1 92.56 237 ALA B O 1
ATOM 4428 N N . PHE B 1 238 ? 7.555 -16.875 -2.502 1 93.69 238 PHE B N 1
ATOM 4429 C CA . PHE B 1 238 ? 6.785 -16.453 -1.339 1 93.69 238 PHE B CA 1
ATOM 4430 C C . PHE B 1 238 ? 6.539 -17.625 -0.4 1 93.69 238 PHE B C 1
ATOM 4432 O O . PHE B 1 238 ? 6.086 -18.688 -0.833 1 93.69 238 PHE B O 1
ATOM 4439 N N . PRO B 1 239 ? 6.848 -17.469 0.84 1 93.19 239 PRO B N 1
ATOM 4440 C CA . PRO B 1 239 ? 6.637 -18.578 1.776 1 93.19 239 PRO B CA 1
ATOM 4441 C C . PRO B 1 239 ? 5.16 -18.875 2.006 1 93.19 239 PRO B C 1
ATOM 4443 O O . PRO B 1 239 ? 4.316 -17.984 1.928 1 93.19 239 PRO B O 1
ATOM 4446 N N . LYS B 1 240 ? 4.887 -20.062 2.332 1 92.88 240 LYS B N 1
ATOM 4447 C CA . LYS B 1 240 ? 3.527 -20.438 2.701 1 92.88 240 LYS B CA 1
ATOM 4448 C C . LYS B 1 240 ? 3.105 -19.781 4.012 1 92.88 240 LYS B C 1
ATOM 4450 O O . LYS B 1 240 ? 3.889 -19.719 4.961 1 92.88 240 LYS B O 1
ATOM 4455 N N . ARG B 1 241 ? 1.926 -19.281 4.008 1 94.12 241 ARG B N 1
ATOM 4456 C CA . ARG B 1 241 ? 1.354 -18.672 5.207 1 94.12 241 ARG B CA 1
ATOM 4457 C C . ARG B 1 241 ? -0.141 -18.953 5.305 1 94.12 241 ARG B C 1
ATOM 4459 O O . ARG B 1 241 ? -0.85 -18.938 4.297 1 94.12 241 ARG B O 1
ATOM 4466 N N . THR B 1 242 ? -0.502 -19.172 6.582 1 94.25 242 THR B N 1
ATO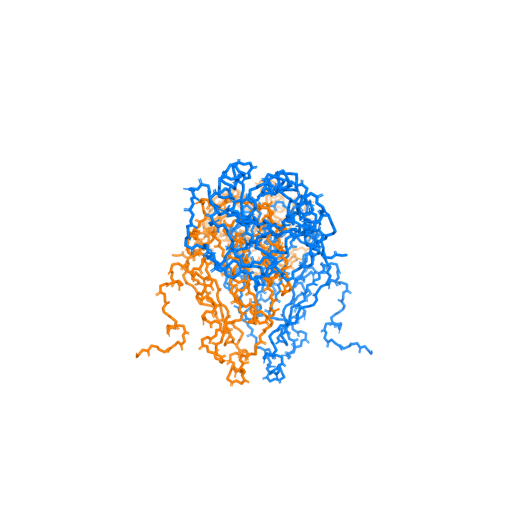M 4467 C CA . THR B 1 242 ? -1.931 -19.344 6.82 1 94.25 242 THR B CA 1
ATOM 4468 C C . THR B 1 242 ? -2.686 -18.047 6.555 1 94.25 242 THR B C 1
ATOM 4470 O O . THR B 1 242 ? -2.201 -16.953 6.883 1 94.25 242 THR B O 1
ATOM 4473 N N . TYR B 1 243 ? -3.824 -18.234 5.934 1 97.06 243 TYR B N 1
ATOM 4474 C CA . TYR B 1 243 ? -4.691 -17.078 5.723 1 97.06 243 TYR B CA 1
ATOM 4475 C C . TYR B 1 243 ? -5.031 -16.391 7.043 1 97.06 243 TYR B C 1
ATOM 4477 O O . TYR B 1 243 ? -5.359 -17.062 8.023 1 97.06 243 TYR B O 1
ATOM 4485 N N . PRO B 1 244 ? -4.914 -15.109 7.141 1 96.31 244 PRO B N 1
ATOM 4486 C CA . PRO B 1 244 ? -5.094 -14.453 8.438 1 96.31 244 PRO B CA 1
ATOM 4487 C C . PRO B 1 244 ? -6.531 -14.531 8.945 1 96.31 244 PRO B C 1
ATOM 4489 O O . PRO B 1 244 ? -7.469 -14.195 8.211 1 96.31 244 PRO B O 1
ATOM 4492 N N . GLU B 1 245 ? -6.668 -14.812 10.172 1 93.44 245 GLU B N 1
ATOM 4493 C CA . GLU B 1 245 ? -7.988 -14.961 10.781 1 93.44 245 GLU B CA 1
ATOM 4494 C C . GLU B 1 245 ? -8.672 -13.602 10.953 1 93.44 245 GLU B C 1
ATOM 4496 O O . GLU B 1 245 ? -9.898 -13.508 10.906 1 93.44 245 GLU B O 1
ATOM 4501 N N . ASN B 1 246 ? -7.91 -12.609 11.156 1 92.94 246 ASN B N 1
ATOM 4502 C CA . ASN B 1 246 ? -8.469 -11.289 11.414 1 92.94 246 ASN B CA 1
ATOM 4503 C C . ASN B 1 246 ? -8.641 -10.492 10.125 1 92.94 246 ASN B C 1
ATOM 4505 O O . ASN B 1 246 ? -8.961 -9.305 10.164 1 92.94 246 ASN B O 1
ATOM 4509 N N . GLY B 1 247 ? -8.359 -11.172 9.008 1 94.06 247 GLY B N 1
ATOM 4510 C CA . GLY B 1 247 ? -8.703 -10.539 7.738 1 94.06 247 GLY B CA 1
ATOM 4511 C C . GLY B 1 247 ? -10.195 -10.398 7.523 1 94.06 247 GLY B C 1
ATOM 4512 O O . GLY B 1 247 ? -10.969 -11.289 7.879 1 94.06 247 GLY B O 1
ATOM 4513 N N . LEU B 1 248 ? -10.625 -9.273 6.984 1 95.69 248 LEU B N 1
ATOM 4514 C CA . LEU B 1 248 ? -12.047 -8.992 6.797 1 95.69 248 LEU B CA 1
ATOM 4515 C C . LEU B 1 248 ? -12.555 -9.609 5.5 1 95.69 248 LEU B C 1
ATOM 4517 O O . LEU B 1 248 ? -13.766 -9.789 5.328 1 95.69 248 LEU B O 1
ATOM 4521 N N . VAL B 1 249 ? -11.695 -9.875 4.531 1 96.94 249 VAL B N 1
ATOM 4522 C CA . VAL B 1 249 ? -12.07 -10.578 3.312 1 96.94 249 VAL B CA 1
ATOM 4523 C C . VAL B 1 249 ? -11.906 -12.078 3.508 1 96.94 249 VAL B C 1
ATOM 4525 O O . VAL B 1 249 ? -10.805 -12.562 3.785 1 96.94 249 VAL B O 1
ATOM 4528 N N . PRO B 1 250 ? -12.93 -12.836 3.35 1 97.25 250 PRO B N 1
ATOM 4529 C CA . PRO B 1 250 ? -12.781 -14.281 3.496 1 97.25 250 PRO B CA 1
ATOM 4530 C C . PRO B 1 250 ? -11.977 -14.914 2.357 1 97.25 250 PRO B C 1
ATOM 4532 O O . PRO B 1 250 ? -12.07 -14.461 1.212 1 97.25 250 PRO B O 1
ATOM 4535 N N . ALA B 1 251 ? -11.305 -16.031 2.697 1 97 251 ALA B N 1
ATOM 4536 C CA . ALA B 1 251 ? -10.438 -16.688 1.731 1 97 251 ALA B CA 1
ATOM 4537 C C . ALA B 1 251 ? -11.227 -17.141 0.505 1 97 251 ALA B C 1
ATOM 4539 O O . ALA B 1 251 ? -10.742 -17.047 -0.625 1 97 251 ALA B O 1
ATOM 4540 N N . ASP B 1 252 ? -12.367 -17.594 0.692 1 96.38 252 ASP B N 1
ATOM 4541 C CA . ASP B 1 252 ? -13.156 -18.172 -0.399 1 96.38 252 ASP B CA 1
ATOM 4542 C C . ASP B 1 252 ? -13.719 -17.062 -1.295 1 96.38 252 ASP B C 1
ATOM 4544 O O . ASP B 1 252 ? -14.242 -17.344 -2.377 1 96.38 252 ASP B O 1
ATOM 4548 N N . ALA B 1 253 ? -13.656 -15.797 -0.891 1 97.19 253 ALA B N 1
ATOM 4549 C CA . ALA B 1 253 ? -14.133 -14.68 -1.7 1 97.19 253 ALA B CA 1
ATOM 4550 C C . ALA B 1 253 ? -13.07 -14.219 -2.686 1 97.19 253 ALA B C 1
ATOM 4552 O O . ALA B 1 253 ? -13.367 -13.5 -3.639 1 97.19 253 ALA B O 1
ATOM 4553 N N . ILE B 1 254 ? -11.812 -14.617 -2.449 1 97.88 254 ILE B N 1
ATOM 4554 C CA . ILE B 1 254 ? -10.703 -14.094 -3.234 1 97.88 254 ILE B CA 1
ATOM 4555 C C . ILE B 1 254 ? -10.867 -14.5 -4.695 1 97.88 254 ILE B C 1
ATOM 4557 O O . ILE B 1 254 ? -10.742 -13.664 -5.598 1 97.88 254 ILE B O 1
ATOM 4561 N N . GLY B 1 255 ? -11.117 -15.789 -4.988 1 96.12 255 GLY B N 1
ATOM 4562 C CA . GLY B 1 255 ? -11.336 -16.25 -6.348 1 96.12 255 GLY B CA 1
ATOM 4563 C C . GLY B 1 255 ? -12.398 -15.469 -7.082 1 96.12 255 GLY B C 1
ATOM 4564 O O . GLY B 1 255 ? -12.133 -14.875 -8.125 1 96.12 255 GLY B O 1
ATOM 4565 N N . PRO B 1 256 ? -13.594 -15.414 -6.504 1 96.25 256 PRO B N 1
ATOM 4566 C CA . PRO B 1 256 ? -14.688 -14.648 -7.105 1 96.25 256 PRO B CA 1
ATOM 4567 C C . PRO B 1 256 ? -14.328 -13.18 -7.316 1 96.25 256 PRO B C 1
ATOM 4569 O O . PRO B 1 256 ? -14.703 -12.586 -8.336 1 96.25 256 PRO B O 1
ATOM 4572 N N . ILE B 1 257 ? -13.664 -12.555 -6.383 1 97.19 257 ILE B N 1
ATOM 4573 C CA . ILE B 1 257 ? -13.258 -11.156 -6.504 1 97.19 257 ILE B CA 1
ATOM 4574 C C . ILE B 1 257 ? -12.359 -10.984 -7.73 1 97.19 257 ILE B C 1
ATOM 4576 O O . ILE B 1 257 ? -12.602 -10.102 -8.562 1 97.19 257 ILE B O 1
ATOM 4580 N N . LEU B 1 258 ? -11.352 -11.828 -7.848 1 97.25 258 LEU B N 1
ATOM 4581 C CA . LEU B 1 258 ? -10.406 -11.727 -8.953 1 97.25 258 LEU B CA 1
ATOM 4582 C C . LEU B 1 258 ? -11.109 -11.984 -10.289 1 97.25 258 LEU B C 1
ATOM 4584 O O . LEU B 1 258 ? -10.812 -11.32 -11.289 1 97.25 258 LEU B O 1
ATOM 4588 N N . ASP B 1 259 ? -11.992 -12.883 -10.297 1 95.25 259 ASP B N 1
ATOM 4589 C CA . ASP B 1 259 ? -12.766 -13.156 -11.508 1 95.25 259 ASP B CA 1
ATOM 4590 C C . ASP B 1 259 ? -13.617 -11.953 -11.898 1 95.25 259 ASP B C 1
ATOM 4592 O O . ASP B 1 259 ? -13.758 -11.641 -13.086 1 95.25 259 ASP B O 1
ATOM 4596 N N . THR B 1 260 ? -14.25 -11.367 -10.906 1 95.12 260 THR B N 1
ATOM 4597 C CA . THR B 1 260 ? -15.062 -10.18 -11.156 1 95.12 260 THR B CA 1
ATOM 4598 C C . THR B 1 260 ? -14.203 -9.039 -11.703 1 95.12 260 THR B C 1
ATOM 4600 O O . THR B 1 260 ? -14.633 -8.312 -12.602 1 95.12 260 THR B O 1
ATOM 4603 N N . LEU B 1 261 ? -13 -8.891 -11.133 1 95.94 261 LEU B N 1
ATOM 4604 C CA . LEU B 1 261 ? -12.086 -7.883 -11.648 1 95.94 261 LEU B CA 1
ATOM 4605 C C . LEU B 1 261 ? -11.781 -8.117 -13.125 1 95.94 261 LEU B C 1
ATOM 4607 O O . LEU B 1 261 ? -11.758 -7.18 -13.922 1 95.94 261 LEU B O 1
ATOM 4611 N N . LYS B 1 262 ? -11.492 -9.375 -13.445 1 95.06 262 LYS B N 1
ATOM 4612 C CA . LYS B 1 262 ? -11.273 -9.742 -14.844 1 95.06 262 LYS B CA 1
ATOM 4613 C C . LYS B 1 262 ? -12.484 -9.367 -15.703 1 95.06 262 LYS B C 1
ATOM 4615 O O . LYS B 1 262 ? -12.328 -8.781 -16.781 1 95.06 262 LYS B O 1
ATOM 4620 N N . GLY B 1 263 ? -13.641 -9.727 -15.234 1 93.06 263 GLY B N 1
ATOM 4621 C CA . GLY B 1 263 ? -14.852 -9.367 -15.953 1 93.06 263 GLY B CA 1
ATOM 4622 C C . GLY B 1 263 ? -14.984 -7.879 -16.203 1 93.06 263 GLY B C 1
ATOM 4623 O O . GLY B 1 263 ? -15.336 -7.457 -17.297 1 93.06 263 GLY B O 1
ATOM 4624 N N . LEU B 1 264 ? -14.695 -7.055 -15.234 1 91.56 264 LEU B N 1
ATOM 4625 C CA . LEU B 1 264 ? -14.789 -5.602 -15.328 1 91.56 264 LEU B CA 1
ATOM 4626 C C . LEU B 1 264 ? -13.773 -5.062 -16.344 1 91.56 264 LEU B C 1
ATOM 4628 O O . LEU B 1 264 ? -14.062 -4.105 -17.062 1 91.56 264 LEU B O 1
ATOM 4632 N N . ARG B 1 265 ? -12.586 -5.66 -16.344 1 92.94 265 ARG B N 1
ATOM 4633 C CA . ARG B 1 265 ? -11.523 -5.246 -17.266 1 92.94 265 ARG B CA 1
ATOM 4634 C C . ARG B 1 265 ? -11.984 -5.359 -18.719 1 92.94 265 ARG B C 1
ATOM 4636 O O . ARG B 1 265 ? -11.641 -4.512 -19.547 1 92.94 265 ARG B O 1
ATOM 4643 N N . PHE B 1 266 ? -12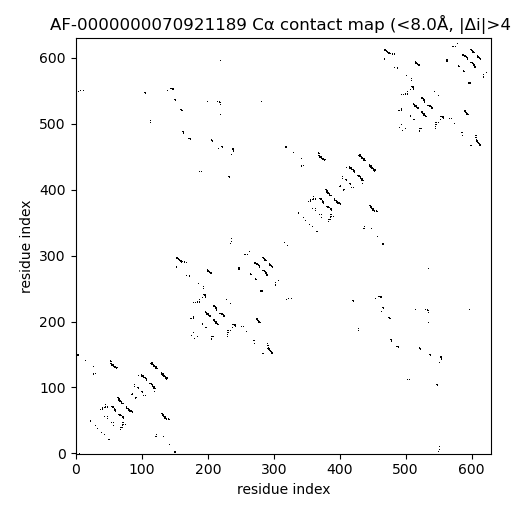.766 -6.332 -19 1 91.5 266 PHE B N 1
ATOM 4644 C CA . PHE B 1 266 ? -13.109 -6.617 -20.391 1 91.5 266 PHE B CA 1
ATOM 4645 C C . PHE B 1 266 ? -14.547 -6.207 -20.703 1 91.5 266 PHE B C 1
ATOM 4647 O O . PHE B 1 266 ? -15.023 -6.391 -21.812 1 91.5 266 PHE B O 1
ATOM 4654 N N . ALA B 1 267 ? -15.219 -5.602 -19.766 1 87.19 267 ALA B N 1
ATOM 4655 C CA . ALA B 1 267 ? -16.656 -5.32 -19.891 1 87.19 267 ALA B CA 1
ATOM 4656 C C . ALA B 1 267 ? -16.906 -4.223 -20.906 1 87.19 267 ALA B C 1
ATOM 4658 O O . ALA B 1 267 ? -17.953 -4.215 -21.578 1 87.19 267 ALA B O 1
ATOM 4659 N N . ASP B 1 268 ? -16.078 -3.285 -20.984 1 86.06 268 ASP B N 1
ATOM 4660 C CA . ASP B 1 268 ? -16.266 -2.139 -21.859 1 86.06 268 ASP B CA 1
ATOM 4661 C C . ASP B 1 268 ? -14.945 -1.677 -22.453 1 86.06 268 ASP B C 1
ATOM 4663 O O . ASP B 1 268 ? -13.922 -1.671 -21.766 1 86.06 268 ASP B O 1
ATOM 4667 N N . GLU B 1 269 ? -14.992 -1.24 -23.656 1 85.81 269 GLU B N 1
ATOM 4668 C CA . GLU B 1 269 ? -13.766 -0.823 -24.328 1 85.81 269 GLU B CA 1
ATOM 4669 C C . GLU B 1 269 ? -13.438 0.636 -24.031 1 85.81 269 GLU B C 1
ATOM 4671 O O . GLU B 1 269 ? -12.297 1.065 -24.188 1 85.81 269 GLU B O 1
ATOM 4676 N N . THR B 1 270 ? -14.398 1.353 -23.688 1 83 270 THR B N 1
ATOM 4677 C CA . THR B 1 270 ? -14.203 2.775 -23.422 1 83 270 THR B CA 1
ATOM 4678 C C . THR B 1 270 ? -13.984 3.027 -21.938 1 83 270 THR B C 1
ATOM 4680 O O . THR B 1 270 ? -13.039 3.713 -21.547 1 83 270 THR B O 1
ATOM 4683 N N . VAL B 1 271 ? -14.883 2.502 -21.156 1 83.12 271 VAL B N 1
ATOM 4684 C CA . VAL B 1 271 ? -14.758 2.58 -19.703 1 83.12 271 VAL B CA 1
ATOM 4685 C C . VAL B 1 271 ? -14.297 1.231 -19.156 1 83.12 271 VAL B C 1
ATOM 4687 O O . VAL B 1 271 ? -15.117 0.345 -18.891 1 83.12 271 VAL B O 1
ATOM 4690 N N . TYR B 1 272 ? -13.047 1.126 -19.031 1 87.69 272 TYR B N 1
ATOM 4691 C CA . TYR B 1 272 ? -12.477 -0.152 -18.625 1 87.69 272 TYR B CA 1
ATOM 4692 C C . TYR B 1 272 ? -11.656 0 -17.359 1 87.69 272 TYR B C 1
ATOM 4694 O O . TYR B 1 272 ? -11.211 1.103 -17.031 1 87.69 272 TYR B O 1
ATOM 4702 N N . LEU B 1 273 ? -11.516 -1.051 -16.656 1 90.38 273 LEU B N 1
ATOM 4703 C CA . LEU B 1 273 ? -10.758 -1.084 -15.414 1 90.38 273 LEU B CA 1
ATOM 4704 C C . LEU B 1 273 ? -9.266 -0.941 -15.695 1 90.38 273 LEU B C 1
ATOM 4706 O O . LEU B 1 273 ? -8.695 -1.71 -16.469 1 90.38 273 LEU B O 1
ATOM 4710 N N . ARG B 1 274 ? -8.625 0.024 -15.117 1 89.12 274 ARG B N 1
ATOM 4711 C CA . ARG B 1 274 ? -7.199 0.262 -15.289 1 89.12 274 ARG B CA 1
ATOM 4712 C C . ARG B 1 274 ? -6.402 -0.36 -14.148 1 89.12 274 ARG B C 1
ATOM 4714 O O . ARG B 1 274 ? -5.316 -0.905 -14.367 1 89.12 274 ARG B O 1
ATOM 4721 N N . SER B 1 275 ? -6.914 -0.203 -12.977 1 92.12 275 SER B N 1
ATOM 4722 C CA . SER B 1 275 ? -6.258 -0.786 -11.805 1 92.12 275 SER B CA 1
ATOM 4723 C C . SER B 1 275 ? -7.27 -1.13 -10.719 1 92.12 275 SER B C 1
ATOM 4725 O O . SER B 1 275 ? -8.398 -0.641 -10.742 1 92.12 275 SER B O 1
ATOM 4727 N N . ALA B 1 276 ? -6.906 -2.025 -9.891 1 95.44 276 ALA B N 1
ATOM 4728 C CA . ALA B 1 276 ? -7.711 -2.445 -8.742 1 95.44 276 ALA B CA 1
ATOM 4729 C C . ALA B 1 276 ? -6.824 -2.814 -7.559 1 95.44 276 ALA B C 1
ATOM 4731 O O . ALA B 1 276 ? -5.648 -3.146 -7.734 1 95.44 276 ALA B O 1
ATOM 4732 N N . SER B 1 277 ? -7.379 -2.691 -6.398 1 96.56 277 SER B N 1
ATOM 4733 C CA . SER B 1 277 ? -6.641 -3.066 -5.195 1 96.56 277 SER B CA 1
ATOM 4734 C C . SER B 1 277 ? -7.512 -3.867 -4.234 1 96.56 277 SER B C 1
ATOM 4736 O O . SER B 1 277 ? -8.727 -3.668 -4.18 1 96.56 277 SER B O 1
ATOM 4738 N N . ILE B 1 278 ? -6.887 -4.781 -3.607 1 97.75 278 ILE B N 1
ATOM 4739 C CA . ILE B 1 278 ? -7.496 -5.59 -2.557 1 97.75 278 ILE B CA 1
ATOM 4740 C C . ILE B 1 278 ? -6.676 -5.473 -1.274 1 97.75 278 ILE B C 1
ATOM 4742 O O . ILE B 1 278 ? -5.453 -5.609 -1.298 1 97.75 278 ILE B O 1
ATOM 4746 N N . ASN B 1 279 ? -7.27 -5.152 -0.182 1 97.69 279 ASN B N 1
ATOM 4747 C CA . ASN B 1 279 ? -6.656 -5.215 1.141 1 97.69 279 ASN B CA 1
ATOM 4748 C C . ASN B 1 279 ? -7.473 -6.09 2.092 1 97.69 279 ASN B C 1
ATOM 4750 O O . ASN B 1 279 ? -8.609 -5.754 2.432 1 97.69 279 ASN B O 1
ATOM 4754 N N . LEU B 1 280 ? -6.848 -7.145 2.541 1 98.06 280 LEU B N 1
ATOM 4755 C CA . LEU B 1 280 ? -7.543 -8.148 3.342 1 98.06 280 LEU B CA 1
ATOM 4756 C C . LEU B 1 280 ? -8.023 -7.551 4.66 1 98.06 280 LEU B C 1
ATOM 4758 O O . LEU B 1 280 ? -9.086 -7.922 5.164 1 98.06 280 LEU B O 1
ATOM 4762 N N . PHE B 1 281 ? -7.289 -6.691 5.188 1 96.94 281 PHE B N 1
ATOM 4763 C CA . PHE B 1 281 ? -7.547 -6.219 6.539 1 96.94 281 PHE B CA 1
ATOM 4764 C C . PHE B 1 281 ? -8.469 -5.008 6.527 1 96.94 281 PHE B C 1
ATOM 4766 O O . PHE B 1 281 ? -9.25 -4.805 7.457 1 96.94 281 PHE B O 1
ATOM 4773 N N . ASN B 1 282 ? -8.367 -4.168 5.504 1 95 282 ASN B N 1
ATOM 4774 C CA . ASN B 1 282 ? -9.359 -3.113 5.32 1 95 282 ASN B CA 1
ATOM 4775 C C . ASN B 1 282 ? -10.719 -3.686 4.91 1 95 282 ASN B C 1
ATOM 4777 O O . ASN B 1 282 ? -11.75 -3.039 5.094 1 95 282 ASN B O 1
ATOM 4781 N N . GLY B 1 283 ? -10.664 -4.863 4.266 1 95.69 283 GLY B N 1
ATOM 4782 C CA . GLY B 1 283 ? -11.875 -5.441 3.707 1 95.69 283 GLY B CA 1
ATOM 4783 C C . GLY B 1 283 ? -12.406 -4.68 2.508 1 95.69 283 GLY B C 1
ATOM 4784 O O . GLY B 1 283 ? -13.609 -4.695 2.234 1 95.69 283 GLY B O 1
ATOM 4785 N N . MET B 1 284 ? -11.516 -4.008 1.867 1 94.06 284 MET B N 1
ATOM 4786 C CA . MET B 1 284 ? -11.93 -3.059 0.837 1 94.06 284 MET B CA 1
ATOM 4787 C C . MET B 1 284 ? -11.359 -3.451 -0.523 1 94.06 284 MET B C 1
ATOM 4789 O O . MET B 1 284 ? -10.289 -4.047 -0.603 1 94.06 284 MET B O 1
ATOM 4793 N N . ILE B 1 285 ? -12.117 -3.102 -1.571 1 95.06 285 ILE B N 1
ATOM 4794 C CA . ILE B 1 285 ? -11.711 -3.158 -2.973 1 95.06 285 ILE B CA 1
ATOM 4795 C C . ILE B 1 285 ? -11.734 -1.754 -3.572 1 95.06 285 ILE B C 1
ATOM 4797 O O . ILE B 1 285 ? -12.695 -1.002 -3.371 1 95.06 285 ILE B O 1
ATOM 4801 N N . SER B 1 286 ? -10.656 -1.45 -4.141 1 93.75 286 SER B N 1
ATOM 4802 C CA . SER B 1 286 ? -10.648 -0.18 -4.859 1 93.75 286 SER B CA 1
ATOM 4803 C C . SER B 1 286 ? -10.539 -0.398 -6.363 1 93.75 286 SER B C 1
ATOM 4805 O O . SER B 1 286 ? -9.836 -1.302 -6.816 1 93.75 286 SER B O 1
ATOM 4807 N N . LEU B 1 287 ? -11.258 0.424 -7.113 1 92.38 287 LEU B N 1
ATOM 4808 C CA . LEU B 1 287 ? -11.289 0.349 -8.57 1 92.38 287 LEU B CA 1
ATOM 4809 C C . LEU B 1 287 ? -10.961 1.702 -9.195 1 92.38 287 LEU B C 1
ATOM 4811 O O . LEU B 1 287 ? -11.445 2.736 -8.727 1 92.38 287 LEU B O 1
ATOM 4815 N N . THR B 1 288 ? -10.117 1.678 -10.125 1 88.44 288 THR B N 1
ATOM 4816 C CA . THR B 1 288 ? -9.844 2.854 -10.945 1 88.44 288 THR B CA 1
ATOM 4817 C C . THR B 1 288 ? -10.141 2.566 -12.414 1 88.44 288 THR B C 1
ATOM 4819 O O . THR B 1 288 ? -9.539 1.67 -13.008 1 88.44 288 THR B O 1
ATOM 4822 N N . PHE B 1 289 ? -11 3.35 -12.984 1 86.25 289 PHE B N 1
ATOM 4823 C CA . PHE B 1 289 ? -11.398 3.16 -14.375 1 86.25 289 PHE B CA 1
ATOM 4824 C C . PHE B 1 289 ? -10.727 4.191 -15.273 1 86.25 289 PHE B C 1
ATOM 4826 O O . PHE B 1 289 ? -10.094 5.129 -14.789 1 86.25 289 PHE B O 1
ATOM 4833 N N . SER B 1 290 ? -10.891 3.941 -16.609 1 80.5 290 SER B N 1
ATOM 4834 C CA . SER B 1 290 ? -10.297 4.836 -17.594 1 80.5 290 SER B CA 1
ATOM 4835 C C . SER B 1 290 ? -10.945 6.215 -17.547 1 80.5 290 SER B C 1
ATOM 4837 O O . SER B 1 290 ? -10.352 7.195 -18 1 80.5 290 SER B O 1
ATOM 4839 N N . CYS B 1 291 ? -12.273 6.332 -17.281 1 66.88 291 CYS B N 1
ATOM 4840 C CA . CYS B 1 291 ? -12.992 7.602 -17.234 1 66.88 291 CYS B CA 1
ATOM 4841 C C . CYS B 1 291 ? -12.539 8.438 -16.047 1 66.88 291 CYS B C 1
ATOM 4843 O O . CYS B 1 291 ? -13.039 9.539 -15.836 1 66.88 291 CYS B O 1
ATOM 4845 N N . ASP B 1 292 ? -11.742 8.164 -15.398 1 63.84 292 ASP B N 1
ATOM 4846 C CA . ASP B 1 292 ? -11.125 8.93 -14.328 1 63.84 292 ASP B CA 1
ATOM 4847 C C . ASP B 1 292 ? -11.914 8.789 -13.023 1 63.84 292 ASP B C 1
ATOM 4849 O O . ASP B 1 292 ? -13.148 8.836 -13.031 1 63.84 292 ASP B O 1
ATOM 4853 N N . GLY B 1 293 ? -11.414 8.031 -11.961 1 72.81 293 GLY B N 1
ATOM 4854 C CA . GLY B 1 293 ? -12.047 7.898 -10.664 1 72.81 293 GLY B CA 1
ATOM 4855 C C . GLY B 1 293 ? -11.711 6.594 -9.961 1 72.81 293 GLY B C 1
ATOM 4856 O O . GLY B 1 293 ? -11.352 5.609 -10.617 1 72.81 293 GLY B O 1
ATOM 4857 N N . SER B 1 294 ? -11.773 6.801 -8.766 1 82.81 294 SER B N 1
ATOM 4858 C CA . SER B 1 294 ? -11.539 5.621 -7.941 1 82.81 294 SER B CA 1
ATOM 4859 C C . SER B 1 294 ? -12.742 5.32 -7.051 1 82.81 294 SER B C 1
ATOM 4861 O O . SER B 1 294 ? -13.414 6.238 -6.578 1 82.81 294 SER B O 1
ATOM 4863 N N . HIS B 1 295 ? -13.109 4.117 -7.074 1 86.56 295 HIS B N 1
ATOM 4864 C CA . HIS B 1 295 ? -14.172 3.627 -6.207 1 86.56 295 HIS B CA 1
ATOM 4865 C C . HIS B 1 295 ? -13.617 2.748 -5.094 1 86.56 295 HIS B C 1
ATOM 4867 O O . HIS B 1 295 ? -12.742 1.914 -5.332 1 86.56 295 HIS B O 1
ATOM 4873 N N . TYR B 1 296 ? -14.055 3.057 -3.965 1 90.62 296 TYR B N 1
ATOM 4874 C CA . TYR B 1 296 ? -13.758 2.217 -2.811 1 90.62 296 TYR B CA 1
ATOM 4875 C C . TYR B 1 296 ? -15.023 1.592 -2.246 1 90.62 296 TYR B C 1
ATOM 4877 O O . TYR B 1 296 ? -16.031 2.283 -2.027 1 90.62 296 TYR B O 1
ATOM 4885 N N . MET B 1 297 ? -14.961 0.336 -2.064 1 91.44 297 MET B N 1
ATOM 4886 C CA . MET B 1 297 ? -16.125 -0.37 -1.518 1 91.44 297 MET B CA 1
ATOM 4887 C C . MET B 1 297 ? -15.688 -1.626 -0.77 1 91.44 297 MET B C 1
ATOM 4889 O O . MET B 1 297 ? -14.555 -2.094 -0.933 1 91.44 297 MET B O 1
ATOM 4893 N N . THR B 1 298 ? -16.594 -2.135 0.041 1 92.62 298 THR B N 1
ATOM 4894 C CA . THR B 1 298 ? -16.312 -3.395 0.716 1 92.62 298 THR B CA 1
ATOM 4895 C C . THR B 1 298 ? -16.328 -4.555 -0.274 1 92.62 298 THR B C 1
ATOM 4897 O O . THR B 1 298 ? -16.953 -4.465 -1.335 1 92.62 298 THR B O 1
ATOM 4900 N N . TRP B 1 299 ? -15.625 -5.574 0.089 1 94.25 299 TRP B N 1
ATOM 4901 C CA . TRP B 1 299 ? -15.586 -6.742 -0.782 1 94.25 299 TRP B CA 1
ATOM 4902 C C . TRP B 1 299 ? -16.984 -7.305 -1.009 1 94.25 299 TRP B C 1
ATOM 4904 O O . TRP B 1 299 ? -17.297 -7.785 -2.1 1 94.25 299 TRP B O 1
ATOM 4914 N N . LYS B 1 300 ? -17.828 -7.223 0.024 1 93.44 300 LYS B N 1
ATOM 4915 C CA . LYS B 1 300 ? -19.203 -7.711 -0.091 1 93.44 300 LYS B CA 1
ATOM 4916 C C . LYS B 1 300 ? -19.984 -6.914 -1.126 1 93.44 300 LYS B C 1
ATOM 4918 O O . LYS B 1 300 ? -20.656 -7.488 -1.982 1 93.44 300 LYS B O 1
ATOM 4923 N N . GLU B 1 301 ? -19.859 -5.598 -0.99 1 91 301 GLU B N 1
ATOM 4924 C CA . GLU B 1 301 ? -20.531 -4.727 -1.948 1 91 301 GLU B CA 1
ATOM 4925 C C . GLU B 1 301 ? -20.047 -4.984 -3.369 1 91 301 GLU B C 1
ATOM 4927 O O . GLU B 1 301 ? -20.828 -4.969 -4.316 1 91 301 GLU B O 1
ATOM 4932 N N . PHE B 1 302 ? -18.828 -5.234 -3.475 1 93.44 302 PHE B N 1
ATOM 4933 C CA . PHE B 1 302 ? -18.203 -5.473 -4.773 1 93.44 302 PHE B CA 1
ATOM 4934 C C . PHE B 1 302 ? -18.781 -6.723 -5.426 1 93.44 302 PHE B C 1
ATOM 4936 O O . PHE B 1 302 ? -19.109 -6.715 -6.613 1 93.44 302 PHE B O 1
ATOM 4943 N N . LEU B 1 303 ? -18.906 -7.82 -4.75 1 93.5 303 LEU B N 1
ATOM 4944 C CA . LEU B 1 303 ? -19.391 -9.078 -5.309 1 93.5 303 LEU B CA 1
ATOM 4945 C C . LEU B 1 303 ? -20.891 -9.062 -5.484 1 93.5 303 LEU B C 1
ATOM 4947 O O . LEU B 1 303 ? -21.438 -9.812 -6.305 1 93.5 303 LEU B O 1
ATOM 4951 N N . ASP B 1 304 ? -21.562 -8.203 -4.742 1 88.31 304 ASP B N 1
ATOM 4952 C CA . ASP B 1 304 ? -23.016 -8.133 -4.824 1 88.31 304 ASP B CA 1
ATOM 4953 C C . ASP B 1 304 ? -23.469 -7.344 -6.059 1 88.31 304 ASP B C 1
ATOM 4955 O O . ASP B 1 304 ? -24.594 -7.508 -6.535 1 88.31 304 ASP B O 1
ATOM 4959 N N . ARG B 1 305 ? -22.719 -6.52 -6.488 1 80.44 305 ARG B N 1
ATOM 4960 C CA . ARG B 1 305 ? -23.094 -5.664 -7.605 1 80.44 305 ARG B CA 1
ATOM 4961 C C . ARG B 1 305 ? -22.922 -6.391 -8.938 1 80.44 305 ARG B C 1
ATOM 4963 O O . ARG B 1 305 ? -21.969 -7.141 -9.117 1 80.44 305 ARG B O 1
ATOM 4970 N N . SER B 1 306 ? -23.875 -6.168 -9.688 1 69.38 306 SER B N 1
ATOM 4971 C CA . SER B 1 306 ? -23.812 -6.773 -11.016 1 69.38 306 SER B CA 1
ATOM 4972 C C . SER B 1 306 ? -22.906 -5.98 -11.953 1 69.38 306 SER B C 1
ATOM 4974 O O . SER B 1 306 ? -22.672 -4.793 -11.727 1 69.38 306 SER B O 1
ATOM 4976 N N . LEU B 1 307 ? -22.375 -6.605 -12.875 1 65.5 307 LEU B N 1
ATOM 4977 C CA . LEU B 1 307 ? -21.547 -5.98 -13.898 1 65.5 307 LEU B CA 1
ATOM 4978 C C . LEU B 1 307 ? -22.281 -4.816 -14.555 1 65.5 307 LEU B C 1
ATOM 4980 O O . LEU B 1 307 ? -21.672 -3.807 -14.906 1 65.5 307 LEU B O 1
ATOM 4984 N N . ASP B 1 308 ? -23.531 -5.055 -14.648 1 62.75 308 ASP B N 1
ATOM 4985 C CA . ASP B 1 308 ? -24.359 -4.035 -15.273 1 62.75 308 ASP B CA 1
ATOM 4986 C C . ASP B 1 308 ? -24.359 -2.746 -14.453 1 62.75 308 ASP B C 1
ATOM 4988 O O . ASP B 1 308 ? -24.438 -1.65 -15.008 1 62.75 308 ASP B O 1
ATOM 4992 N N . PHE B 1 309 ? -24.281 -2.84 -13.258 1 62.12 309 PHE B N 1
ATOM 4993 C CA . PHE B 1 309 ? -24.219 -1.685 -12.375 1 62.12 309 PHE B CA 1
ATOM 4994 C C . PHE B 1 309 ? -23 -0.824 -12.688 1 62.12 309 PHE B C 1
ATOM 4996 O O . PHE B 1 309 ? -23.109 0.4 -12.797 1 62.12 309 PHE B O 1
ATOM 5003 N N . TRP B 1 310 ? -22 -1.457 -12.914 1 63.34 310 TRP B N 1
ATOM 5004 C CA . TRP B 1 310 ? -20.734 -0.743 -13.109 1 63.34 310 TRP B CA 1
ATOM 5005 C C . TRP B 1 310 ? -20.719 -0.039 -14.461 1 63.34 310 TRP B C 1
ATOM 5007 O O . TRP B 1 310 ? -20.078 1.006 -14.609 1 63.34 310 TRP B O 1
ATOM 5017 N N . LEU B 1 311 ? -21.375 -0.614 -15.383 1 61.97 311 LEU B N 1
ATOM 5018 C CA . LEU B 1 311 ? -21.359 -0.08 -16.734 1 61.97 311 LEU B CA 1
ATOM 5019 C C . LEU B 1 311 ? -22.5 0.911 -16.938 1 61.97 311 LEU B C 1
ATOM 5021 O O . LEU B 1 311 ? -22.609 1.524 -18.016 1 61.97 311 LEU B O 1
ATOM 5025 N N . GLY B 1 312 ? -23.078 1.317 -15.82 1 53.81 312 GLY B N 1
ATOM 5026 C CA . GLY B 1 312 ? -24.156 2.283 -15.945 1 53.81 312 GLY B CA 1
ATOM 5027 C C . GLY B 1 312 ? -25.359 1.736 -16.688 1 53.81 312 GLY B C 1
ATOM 5028 O O . GLY B 1 312 ? -26.172 2.502 -17.203 1 53.81 312 GLY B O 1
ATOM 5029 N N . ASN B 1 313 ? -25.453 0.537 -17.172 1 43.62 313 ASN B N 1
ATOM 5030 C CA . ASN B 1 313 ? -26.609 0.093 -17.938 1 43.62 313 ASN B CA 1
ATOM 5031 C C . ASN B 1 313 ? -27.781 -0.24 -17.016 1 43.62 313 ASN B C 1
ATOM 5033 O O . ASN B 1 313 ? -28.016 -1.407 -16.703 1 43.62 313 ASN B O 1
ATOM 5037 N N . THR B 1 314 ? -28.078 0.442 -15.977 1 35.56 314 THR B N 1
ATOM 5038 C CA . THR B 1 314 ? -29.391 0.144 -15.398 1 35.56 314 THR B CA 1
ATOM 5039 C C . THR B 1 314 ? -30.438 0.043 -16.5 1 35.56 314 THR B C 1
ATOM 5041 O O . THR B 1 314 ? -30.578 0.945 -17.328 1 35.56 314 THR B O 1
ATOM 5044 N N . PRO B 1 315 ? -31.453 -1.061 -16.344 1 30.39 315 PRO B N 1
ATOM 5045 C CA . PRO B 1 315 ? -32.625 -0.993 -17.219 1 30.39 315 PRO B CA 1
ATOM 5046 C C . PRO B 1 315 ? -33.406 0.311 -17.062 1 30.39 315 PRO B C 1
ATOM 5048 O O . PRO B 1 315 ? -33.406 0.906 -15.977 1 30.39 315 PRO B O 1
#

Sequence (630 aa):
MDKLRTTVEEQRRRMEAHLHAPLTRIAQRLTEAWPNREALDRVLLDGIRELPECTFLYALNTDGIQISDNISHDGLLTEHFGRDRSQRPYMKEVVPADGFLLSEAFISLLGRRPCMTALQLIRDPDGQVLGFMGADFDLRNLPDSNILYEESTEWRQIKGDPSIRGTVFLQSRVESALDRDIDAVISVLEELITERGVFQCVLHFSSSRATVWTLDDPYRYRILTQDALGDPDTCLAFPKRTYPENGLVPADAIGPILDTLKGLRFADETVYLRSASINLFNGMISLTFSCDGSHYMTWKEFLDRSLDFWLGNTPMDKLRTTVEEQRRRMEAHLHAPLTRIAQRLTEAWPNREALDRVLLDGIRELPECTFLYALNTDGIQISDNISHDGLLTEHFGRDRSQRPYMKEVVPADGFLLSEAFISLLGRRPCMTALQLIRDPDGQVLGFMGADFDLRNLPDSNILYEESTEWRQIKGDPSIRGTVFLQSRVESALDRDIDAVISVLEELITERGVFQCVLHFSSSRATVWTLDDPYRYRILTQDALGDPDTCLAFPKRTYPENGLVPADAIGPILDTLKGLRFADETVYLRSASINLFNGMISLTFSCDGSHYMTWKEFLDRSLDFWLGNTP

Foldseek 3Di:
DFLVVVVVVVVVVVLCVVVVVLQVVLLACCQVQPPPQVSNQVSQQVSVVVVVQFAWKFWAFPQQFTRYFTQGPVGGHRVRHRPRCCPPQQVPDDQDPQQWDWGPWDQDPPPRATKIKIWGFHAHPVGHTGTIMITMGGPVSGDDPPDDGDGDQAKDKDFFDQVLLVCLQVAWDDQDLCNVQVVLLLVLVLCCQAWQAWQKWKAFRRQAKMWTAGPVGNPDIDIGHNVLSNDSCVSVVGHTDHNDPQFPDDSVLSSVLSVLLSCQQPVGTRWHWGMWMGGRNSQWIWTAISSGMIIIHHSVVSSPDDSCVVVVNDD/DQLVVVVVVVVVVVLCVVVVVLVVVLLACCQVQPPPQVSNQVSQQVSVVVVVQWAWKFWAFPQQFTRYFTQGPVGGHRVRHRPRCCPPQQVPDDQDPQQWDWGPWDQDPPPRATKIKIWGFHAHPVGHTGTIMITMGGPVSGDDPPDDTDGDQAKDKFFFDQVLLVCLQVAWDDQDLCNVQVVQLLVLVLCCQAWQAWQKWKAFRRQAKIWTAGPVGNPDID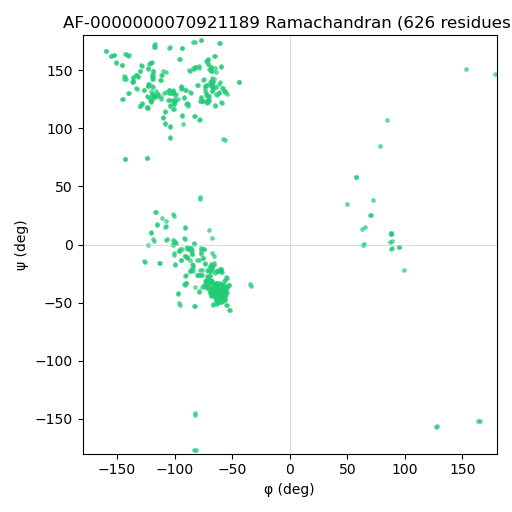IGHNVLSNDSCVSVVGHTDHNDPQFPDDSVLSSVLSVLLSCQQPVGTRWHWGMWMGGRNSQWIWTAISSGIIIIHHSVVSSPDDSCVVVVNDD

Organism: NCBI:txid713585

Radius of gyration: 32.1 Å; Cα contacts (8 Å, |Δi|>4): 1316; chains: 2; bounding box: 53×102×66 Å

InterPro domains:
  IPR029151 Periplasmic sensor-like domain superfamily [SSF103190] (20-142)

Secondary structure (DSSP, 8-state):
--HHHHHHHHHHHHHHHHHHHHHHHHHHHHHHHTT-HHHHHHHHHHHHTT-TTEEEEEEEETTSBB-SPEEETTEEEGGGTT-B-TTSGGGGSPPPTTSEEEPPPEE-TTTT-EEEEEEEEEE-TTS-EEEEEEEEEEGGGSPP--PPPPPP---EEEE--HHHHTTGGG--PPPPHHHHTHHHHHHHHHHHHHHS-EEEEEEETTTTEEEEEETTEEEEEEEE-HHHHT-GGGGGGS---PPPTT-SS-HHHHHHHHHHHHHHHHH-SSS-EEEEEEETTTTEEEEEETTSEEEEEEHHHHHHS-HHHHTT---/--HHHHHHHHHHHHHHHHHHHHHHHHHHHHHHHTT-HHHHHHHHHHHHTT-TTEEEEEEEETTSBB-SPEEETTEEEGGGTT-B-TTSGGGGSPPPTTSEEEPPPEE-TTT--EEEEEEEEEE-TTS-EEEEEEEEEEGGGSPP--PPPPPP---EEE---HHHHTTGGG--PPPPHHHHTHHHHHHHHHHHHHHS-EEEEEEETTTTEEEEEETTEEEEEEEE-HHHHT-GGGGGGS---PPPTT-SS-HHHHHHHHHHHHHHHHH-SSS-EEEEEEETTTTEEEEEETTS-EEEEEHHHHHHS-HHHHTT---